Protein 7WA4 (pdb70)

Structure (mmCIF, N/CA/C/O backbone):
data_7WA4
#
_entry.id   7WA4
#
_cell.length_a   104.750
_cell.length_b   104.750
_cell.length_c   232.161
_cell.angle_alpha   90.000
_cell.angle_beta   90.000
_cell.angle_gamma   120.000
#
_symmetry.space_group_name_H-M   'P 61'
#
loop_
_entity.id
_entity.type
_entity.pdbx_description
1 polymer 'Protein GIGANTEA'
2 polymer 'Adagio protein 2'
3 non-polymer 'FLAVIN MONONUCLEOTIDE'
#
loop_
_atom_site.group_PDB
_atom_site.id
_atom_site.type_symbol
_atom_site.label_atom_id
_atom_site.label_alt_id
_atom_site.label_comp_id
_atom_site.label_asym_id
_atom_site.label_entity_id
_atom_site.label_seq_id
_atom_site.pdbx_PDB_ins_code
_atom_site.Cartn_x
_atom_site.Cartn_y
_atom_site.Cartn_z
_atom_site.occupancy
_atom_site.B_iso_or_equiv
_atom_site.auth_seq_id
_atom_site.auth_comp_id
_atom_site.auth_asym_id
_atom_site.auth_atom_id
_atom_site.pdbx_PDB_model_num
ATOM 1 N N . ARG A 1 11 ? 61.787 87.665 95.309 1.00 46.92 9 ARG A N 1
ATOM 2 C CA . ARG A 1 11 ? 62.934 87.331 96.147 1.00 58.24 9 ARG A CA 1
ATOM 3 C C . ARG A 1 11 ? 62.995 85.854 96.502 1.00 62.08 9 ARG A C 1
ATOM 4 O O . ARG A 1 11 ? 64.058 85.231 96.419 1.00 58.54 9 ARG A O 1
ATOM 12 N N . TRP A 1 12 ? 61.846 85.293 96.885 1.00 66.28 10 TRP A N 1
ATOM 13 C CA . TRP A 1 12 ? 61.859 84.022 97.602 1.00 52.07 10 TRP A CA 1
ATOM 14 C C . TRP A 1 12 ? 62.006 82.823 96.673 1.00 53.66 10 TRP A C 1
ATOM 15 O O . TRP A 1 12 ? 62.611 81.818 97.063 1.00 63.16 10 TRP A O 1
ATOM 26 N N . ILE A 1 13 ? 61.465 82.891 95.452 1.00 53.02 11 ILE A N 1
ATOM 27 C CA . ILE A 1 13 ? 61.747 81.847 94.459 1.00 53.28 11 ILE A CA 1
ATOM 28 C C . ILE A 1 13 ? 63.245 81.628 94.345 1.00 66.76 11 ILE A C 1
ATOM 29 O O . ILE A 1 13 ? 63.734 80.494 94.385 1.00 52.43 11 ILE A O 1
ATOM 34 N N . ASP A 1 14 ? 63.995 82.727 94.231 1.00 66.08 12 ASP A N 1
ATOM 35 C CA . ASP A 1 14 ? 65.442 82.649 94.078 1.00 69.55 12 ASP A CA 1
ATOM 36 C C . ASP A 1 14 ? 66.088 81.920 95.247 1.00 75.50 12 ASP A C 1
ATOM 37 O O . ASP A 1 14 ? 67.157 81.321 95.087 1.00 72.96 12 ASP A O 1
ATOM 42 N N . GLY A 1 15 ? 65.458 81.972 96.423 1.00 82.19 13 GLY A N 1
ATOM 43 C CA . GLY A 1 15 ? 65.998 81.283 97.583 1.00 88.33 13 GLY A CA 1
ATOM 44 C C . GLY A 1 15 ? 65.873 79.776 97.489 1.00 77.14 13 GLY A C 1
ATOM 45 O O . GLY A 1 15 ? 66.844 79.056 97.704 1.00 80.50 13 GLY A O 1
ATOM 46 N N . LEU A 1 16 ? 64.690 79.281 97.180 1.00 68.46 14 LEU A N 1
ATOM 47 C CA . LEU A 1 16 ? 64.565 77.834 97.173 1.00 62.25 14 LEU A CA 1
ATOM 48 C C . LEU A 1 16 ? 65.159 77.191 95.909 1.00 70.99 14 LEU A C 1
ATOM 49 O O . LEU A 1 16 ? 64.914 76.003 95.675 1.00 61.31 14 LEU A O 1
ATOM 54 N N . GLN A 1 17 ? 65.917 77.959 95.117 1.00 94.88 15 GLN A N 1
ATOM 55 C CA . GLN A 1 17 ? 66.451 77.479 93.843 1.00 100.99 15 GLN A CA 1
ATOM 56 C C . GLN A 1 17 ? 67.495 76.382 94.015 1.00 81.13 15 GLN A C 1
ATOM 57 O O . GLN A 1 17 ? 67.731 75.609 93.083 1.00 81.41 15 GLN A O 1
ATOM 63 N N . PHE A 1 18 ? 68.128 76.280 95.175 1.00 52.01 16 PHE A N 1
ATOM 64 C CA . PHE A 1 18 ? 69.168 75.278 95.359 1.00 52.45 16 PHE A CA 1
ATOM 65 C C . PHE A 1 18 ? 68.815 74.278 96.445 1.00 52.70 16 PHE A C 1
ATOM 66 O O . PHE A 1 18 ? 69.675 73.487 96.853 1.00 46.39 16 PHE A O 1
ATOM 74 N N . SER A 1 19 ? 67.574 74.292 96.915 1.00 45.65 17 SER A N 1
ATOM 75 C CA . SER A 1 19 ? 67.134 73.404 97.972 1.00 45.33 17 SER A CA 1
ATOM 76 C C . SER A 1 19 ? 67.036 71.967 97.467 1.00 45.77 17 SER A C 1
ATOM 77 O O . SER A 1 19 ? 67.232 71.675 96.284 1.00 51.67 17 SER A O 1
ATOM 80 N N . SER A 1 20 ? 66.723 71.057 98.393 1.00 49.87 18 SER A N 1
ATOM 81 C CA . SER A 1 20 ? 66.347 69.697 98.026 1.00 47.08 18 SER A CA 1
ATOM 82 C C . SER A 1 20 ? 64.964 69.634 97.396 1.00 51.80 18 SER A C 1
ATOM 83 O O . SER A 1 20 ? 64.461 68.534 97.130 1.00 51.32 18 SER A O 1
ATOM 86 N N . LEU A 1 21 ? 64.349 70.795 97.164 1.00 43.62 19 LEU A N 1
ATOM 87 C CA . LEU A 1 21 ? 63.046 70.852 96.518 1.00 26.25 19 LEU A CA 1
ATOM 88 C C . LEU A 1 21 ? 63.108 70.335 95.087 1.00 23.75 19 LEU A C 1
ATOM 89 O O . LEU A 1 21 ? 62.111 69.814 94.575 1.00 24.54 19 LEU A O 1
ATOM 94 N N . LEU A 1 22 ? 64.263 70.467 94.430 1.00 32.09 20 LEU A N 1
ATOM 95 C CA . LEU A 1 22 ? 64.410 70.120 93.022 1.00 32.59 20 LEU A CA 1
ATOM 96 C C . LEU A 1 22 ? 65.175 68.824 92.790 1.00 31.79 20 LEU A C 1
ATOM 97 O O . LEU A 1 22 ? 65.442 68.480 91.635 1.00 36.81 20 LEU A O 1
ATOM 102 N N . TRP A 1 23 ? 65.555 68.113 93.843 1.00 29.06 21 TRP A N 1
ATOM 103 C CA . TRP A 1 23 ? 66.260 66.847 93.728 1.00 32.70 21 TRP A CA 1
ATOM 104 C C . TRP A 1 23 ? 65.360 65.717 94.211 1.00 23.81 21 TRP A C 1
ATOM 105 O O . TRP A 1 23 ? 64.471 65.938 95.040 1.00 23.65 21 TRP A O 1
ATOM 116 N N . PRO A 1 24 ? 65.567 64.496 93.713 1.00 23.94 22 PRO A N 1
ATOM 117 C CA . PRO A 1 24 ? 64.573 63.424 93.879 1.00 38.59 22 PRO A CA 1
ATOM 118 C C . PRO A 1 24 ? 64.143 63.251 95.324 1.00 41.15 22 PRO A C 1
ATOM 119 O O . PRO A 1 24 ? 64.942 63.460 96.250 1.00 42.09 22 PRO A O 1
ATOM 123 N N . PRO A 1 25 ? 62.885 62.879 95.557 1.00 39.61 23 PRO A N 1
ATOM 124 C CA . PRO A 1 25 ? 62.383 62.759 96.926 1.00 44.89 23 PRO A CA 1
ATOM 125 C C . PRO A 1 25 ? 63.180 61.742 97.722 1.00 49.77 23 PRO A C 1
ATOM 126 O O . PRO A 1 25 ? 63.485 60.650 97.219 1.00 54.21 23 PRO A O 1
ATOM 130 N N . PRO A 1 26 ? 63.562 62.077 98.954 1.00 43.64 24 PRO A N 1
ATOM 131 C CA . PRO A 1 26 ? 64.261 61.105 99.802 1.00 40.09 24 PRO A CA 1
ATOM 132 C C . PRO A 1 26 ? 63.448 59.825 99.919 1.00 26.43 24 PRO A C 1
ATOM 133 O O . PRO A 1 26 ? 62.221 59.859 100.057 1.00 23.10 24 PRO A O 1
ATOM 137 N N . ARG A 1 27 ? 64.131 58.680 99.804 1.00 22.85 25 ARG A N 1
ATOM 138 C CA . ARG A 1 27 ? 63.387 57.424 99.730 1.00 41.01 25 ARG A CA 1
ATOM 139 C C . ARG A 1 27 ? 62.758 57.070 101.066 1.00 44.76 25 ARG A C 1
ATOM 140 O O . ARG A 1 27 ? 61.690 56.446 101.104 1.00 35.30 25 ARG A O 1
ATOM 148 N N . ASP A 1 28 ? 63.404 57.449 102.165 1.00 50.43 26 ASP A N 1
ATOM 149 C CA . ASP A 1 28 ? 62.808 57.309 103.481 1.00 46.05 26 ASP A CA 1
ATOM 150 C C . ASP A 1 28 ? 61.399 57.889 103.449 1.00 40.52 26 ASP A C 1
ATOM 151 O O . ASP A 1 28 ? 61.229 59.067 103.101 1.00 39.66 26 ASP A O 1
ATOM 156 N N . PRO A 1 29 ? 60.382 57.122 103.809 1.00 25.24 27 PRO A N 1
ATOM 157 C CA . PRO A 1 29 ? 59.057 57.725 103.998 1.00 27.42 27 PRO A CA 1
ATOM 158 C C . PRO A 1 29 ? 59.033 58.838 105.036 1.00 32.61 27 PRO A C 1
ATOM 159 O O . PRO A 1 29 ? 58.372 59.859 104.813 1.00 42.67 27 PRO A O 1
ATOM 163 N N . GLN A 1 30 ? 59.729 58.675 106.167 1.00 38.69 28 GLN A N 1
ATOM 164 C CA . GLN A 1 30 ? 59.688 59.694 107.215 1.00 46.52 28 GLN A CA 1
ATOM 165 C C . GLN A 1 30 ? 60.326 61.002 106.757 1.00 38.41 28 GLN A C 1
ATOM 166 O O . GLN A 1 30 ? 59.778 62.080 107.009 1.00 36.31 28 GLN A O 1
ATOM 172 N N . GLN A 1 31 ? 61.485 60.942 106.092 1.00 21.78 29 GLN A N 1
ATOM 173 C CA . GLN A 1 31 ? 62.057 62.186 105.578 1.00 25.04 29 GLN A CA 1
ATOM 174 C C . GLN A 1 31 ? 61.238 62.742 104.422 1.00 26.92 29 GLN A C 1
ATOM 175 O O . GLN A 1 31 ? 61.148 63.965 104.265 1.00 17.96 29 GLN A O 1
ATOM 181 N N . HIS A 1 32 ? 60.654 61.873 103.595 1.00 26.38 30 HIS A N 1
ATOM 182 C CA . HIS A 1 32 ? 59.729 62.345 102.574 1.00 25.87 30 HIS A CA 1
ATOM 183 C C . HIS A 1 32 ? 58.637 63.188 103.211 1.00 15.49 30 HIS A C 1
ATOM 184 O O . HIS A 1 32 ? 58.377 64.318 102.790 1.00 13.02 30 HIS A O 1
ATOM 191 N N . LYS A 1 33 ? 58.011 62.662 104.263 1.00 15.47 31 LYS A N 1
ATOM 192 C CA . LYS A 1 33 ? 56.876 63.350 104.864 1.00 19.19 31 LYS A CA 1
ATOM 193 C C . LYS A 1 33 ? 57.317 64.612 105.595 1.00 15.75 31 LYS A C 1
ATOM 194 O O . LYS A 1 33 ? 56.740 65.684 105.389 1.00 22.77 31 LYS A O 1
ATOM 200 N N . ASP A 1 34 ? 58.332 64.505 106.458 1.00 20.67 32 ASP A N 1
ATOM 201 C CA . ASP A 1 34 ? 58.808 65.670 107.201 1.00 20.56 32 ASP A CA 1
ATOM 202 C C . ASP A 1 34 ? 59.228 66.792 106.256 1.00 21.29 32 ASP A C 1
ATOM 203 O O . ASP A 1 34 ? 58.902 67.963 106.476 1.00 20.35 32 ASP A O 1
ATOM 208 N N . GLN A 1 35 ? 59.962 66.447 105.196 1.00 21.95 33 GLN A N 1
ATOM 209 C CA . GLN A 1 35 ? 60.457 67.460 104.268 1.00 19.35 33 GLN A CA 1
ATOM 210 C C . GLN A 1 35 ? 59.314 68.153 103.533 1.00 15.43 33 GLN A C 1
ATOM 211 O O . GLN A 1 35 ? 59.262 69.386 103.471 1.00 16.35 33 GLN A O 1
ATOM 217 N N . VAL A 1 36 ? 58.385 67.374 102.972 1.00 18.81 34 VAL A N 1
ATOM 218 C CA . VAL A 1 36 ? 57.253 67.963 102.264 1.00 9.66 34 VAL A CA 1
ATOM 219 C C . VAL A 1 36 ? 56.433 68.835 103.204 1.00 14.09 34 VAL A C 1
ATOM 220 O O . VAL A 1 36 ? 55.968 69.915 102.822 1.00 13.14 34 VAL A O 1
ATOM 224 N N . VAL A 1 37 ? 56.252 68.392 104.450 1.00 18.56 35 VAL A N 1
ATOM 225 C CA . VAL A 1 37 ? 55.514 69.195 105.420 1.00 10.35 35 VAL A CA 1
ATOM 226 C C . VAL A 1 37 ? 56.191 70.541 105.630 1.00 8.79 35 VAL A C 1
ATOM 227 O O . VAL A 1 37 ? 55.518 71.549 105.856 1.00 7.38 35 VAL A O 1
ATOM 231 N N . ALA A 1 38 ? 57.520 70.595 105.527 1.00 19.20 36 ALA A N 1
ATOM 232 C CA . ALA A 1 38 ? 58.227 71.852 105.753 1.00 19.63 36 ALA A CA 1
ATOM 233 C C . ALA A 1 38 ? 58.053 72.829 104.592 1.00 19.40 36 ALA A C 1
ATOM 234 O O . ALA A 1 38 ? 57.841 74.023 104.821 1.00 25.01 36 ALA A O 1
ATOM 236 N N . TYR A 1 39 ? 58.136 72.352 103.343 1.00 18.25 37 TYR A N 1
ATOM 237 C CA . TYR A 1 39 ? 58.058 73.256 102.192 1.00 16.24 37 TYR A CA 1
ATOM 238 C C . TYR A 1 39 ? 56.648 73.803 101.999 1.00 17.82 37 TYR A C 1
ATOM 239 O O . TYR A 1 39 ? 56.476 74.958 101.594 1.00 18.11 37 TYR A O 1
ATOM 248 N N . VAL A 1 40 ? 55.627 72.986 102.270 1.00 11.72 38 VAL A N 1
ATOM 249 C CA . VAL A 1 40 ? 54.247 73.440 102.126 1.00 9.11 38 VAL A CA 1
ATOM 250 C C . VAL A 1 40 ? 53.963 74.614 103.057 1.00 13.38 38 VAL A C 1
ATOM 251 O O . VAL A 1 40 ? 53.138 75.480 102.745 1.00 12.64 38 VAL A O 1
ATOM 255 N N . GLU A 1 41 ? 54.649 74.680 104.201 1.00 35.19 39 GLU A N 1
ATOM 256 C CA . GLU A 1 41 ? 54.496 75.819 105.103 1.00 39.07 39 GLU A CA 1
ATOM 257 C C . GLU A 1 41 ? 55.373 76.992 104.690 1.00 42.76 39 GLU A C 1
ATOM 258 O O . GLU A 1 41 ? 55.016 78.145 104.950 1.00 46.62 39 GLU A O 1
ATOM 264 N N . TYR A 1 42 ? 56.518 76.729 104.057 1.00 22.44 40 TYR A N 1
ATOM 265 C CA . TYR A 1 42 ? 57.337 77.827 103.563 1.00 20.22 40 TYR A CA 1
ATOM 266 C C . TYR A 1 42 ? 56.607 78.542 102.434 1.00 23.35 40 TYR A C 1
ATOM 267 O O . TYR A 1 42 ? 56.380 79.756 102.492 1.00 32.37 40 TYR A O 1
ATOM 276 N N . PHE A 1 43 ? 56.225 77.787 101.397 1.00 21.97 41 PHE A N 1
ATOM 277 C CA . PHE A 1 43 ? 55.380 78.291 100.320 1.00 17.62 41 PHE A CA 1
ATOM 278 C C . PHE A 1 43 ? 54.216 79.105 100.862 1.00 19.55 41 PHE A C 1
ATOM 279 O O . PHE A 1 43 ? 54.089 80.297 100.576 1.00 29.75 41 PHE A O 1
ATOM 287 N N . GLY A 1 44 ? 53.365 78.474 101.670 1.00 25.02 42 GLY A N 1
ATOM 288 C CA . GLY A 1 44 ? 52.124 79.088 102.114 1.00 25.08 42 GLY A CA 1
ATOM 289 C C . GLY A 1 44 ? 52.301 80.297 103.006 1.00 36.88 42 GLY A C 1
ATOM 290 O O . GLY A 1 44 ? 51.312 80.976 103.308 1.00 33.59 42 GLY A O 1
ATOM 291 N N . GLN A 1 45 ? 53.528 80.575 103.445 1.00 31.98 43 GLN A N 1
ATOM 292 C CA . GLN A 1 45 ? 53.759 81.732 104.301 1.00 31.26 43 GLN A CA 1
ATOM 293 C C . GLN A 1 45 ? 53.479 83.035 103.570 1.00 28.13 43 GLN A C 1
ATOM 294 O O . GLN A 1 45 ? 53.076 84.026 104.181 1.00 55.90 43 GLN A O 1
ATOM 300 N N . PHE A 1 46 ? 53.667 83.053 102.266 1.00 29.14 44 PHE A N 1
ATOM 301 C CA . PHE A 1 46 ? 53.600 84.284 101.488 1.00 47.93 44 PHE A CA 1
ATOM 302 C C . PHE A 1 46 ? 52.187 84.650 101.053 1.00 55.99 44 PHE A C 1
ATOM 303 O O . PHE A 1 46 ? 51.565 85.513 101.679 1.00 82.05 44 PHE A O 1
ATOM 311 N N . THR A 1 47 ? 51.670 84.030 99.997 1.00 30.54 45 THR A N 1
ATOM 312 C CA . THR A 1 47 ? 50.291 84.285 99.583 1.00 40.11 45 THR A CA 1
ATOM 313 C C . THR A 1 47 ? 50.049 85.791 99.435 1.00 42.23 45 THR A C 1
ATOM 314 O O . THR A 1 47 ? 49.021 86.338 99.847 1.00 52.35 45 THR A O 1
ATOM 318 N N . SER A 1 48 ? 51.047 86.485 98.905 1.00 33.39 46 SER A N 1
ATOM 319 C CA . SER A 1 48 ? 50.919 87.907 98.653 1.00 49.96 46 SER A CA 1
ATOM 320 C C . SER A 1 48 ? 50.214 88.125 97.316 1.00 49.68 46 SER A C 1
ATOM 321 O O . SER A 1 48 ? 49.836 87.179 96.619 1.00 33.80 46 SER A O 1
ATOM 324 N N . GLU A 1 49 ? 50.022 89.396 96.959 1.00 50.70 47 GLU A N 1
ATOM 325 C CA . GLU A 1 49 ? 49.590 89.732 95.607 1.00 45.88 47 GLU A CA 1
ATOM 326 C C . GLU A 1 49 ? 50.474 89.062 94.566 1.00 36.02 47 GLU A C 1
ATOM 327 O O . GLU A 1 49 ? 50.000 88.690 93.487 1.00 40.44 47 GLU A O 1
ATOM 333 N N . GLN A 1 50 ? 51.754 88.879 94.886 1.00 38.52 48 GLN A N 1
ATOM 334 C CA . GLN A 1 50 ? 52.744 88.362 93.952 1.00 42.99 48 GLN A CA 1
ATOM 335 C C . GLN A 1 50 ? 52.677 86.850 93.771 1.00 42.51 48 GLN A C 1
ATOM 336 O O . GLN A 1 50 ? 53.234 86.340 92.790 1.00 41.67 48 GLN A O 1
ATOM 342 N N . PHE A 1 51 ? 52.023 86.131 94.688 1.00 39.50 49 PHE A N 1
ATOM 343 C CA . PHE A 1 51 ? 52.114 84.669 94.729 1.00 41.20 49 PHE A CA 1
ATOM 344 C C . PHE A 1 51 ? 51.784 83.983 93.408 1.00 44.31 49 PHE A C 1
ATOM 345 O O . PHE A 1 51 ? 52.565 83.114 92.985 1.00 34.24 49 PHE A O 1
ATOM 353 N N . PRO A 1 52 ? 50.661 84.274 92.735 1.00 40.74 50 PRO A N 1
ATOM 354 C CA . PRO A 1 52 ? 50.459 83.691 91.396 1.00 25.55 50 PRO A CA 1
ATOM 355 C C . PRO A 1 52 ? 51.579 84.040 90.442 1.00 42.44 50 PRO A C 1
ATOM 356 O O . PRO A 1 52 ? 52.140 83.156 89.779 1.00 44.05 50 PRO A O 1
ATOM 360 N N . ASP A 1 53 ? 51.912 85.330 90.362 1.00 47.59 51 ASP A N 1
ATOM 361 C CA . ASP A 1 53 ? 53.049 85.775 89.569 1.00 44.62 51 ASP A CA 1
ATOM 362 C C . ASP A 1 53 ? 54.338 85.121 90.042 1.00 35.76 51 ASP A C 1
ATOM 363 O O . ASP A 1 53 ? 55.241 84.872 89.236 1.00 43.51 51 ASP A O 1
ATOM 368 N N . ASP A 1 54 ? 54.435 84.821 91.337 1.00 34.18 52 ASP A N 1
ATOM 369 C CA . ASP A 1 54 ? 55.654 84.233 91.880 1.00 43.02 52 ASP A CA 1
ATOM 370 C C . ASP A 1 54 ? 55.813 82.782 91.439 1.00 36.67 52 ASP A C 1
ATOM 371 O O . ASP A 1 54 ? 56.854 82.401 90.887 1.00 31.65 52 ASP A O 1
ATOM 376 N N . ILE A 1 55 ? 54.796 81.951 91.686 1.00 32.65 53 ILE A N 1
ATOM 377 C CA . ILE A 1 55 ? 54.882 80.549 91.283 1.00 36.73 53 ILE A CA 1
ATOM 378 C C . ILE A 1 55 ? 54.928 80.420 89.764 1.00 45.50 53 ILE A C 1
ATOM 379 O O . ILE A 1 55 ? 55.592 79.519 89.235 1.00 44.52 53 ILE A O 1
ATOM 384 N N . ALA A 1 56 ? 54.252 81.316 89.039 1.00 33.97 54 ALA A N 1
ATOM 385 C CA . ALA A 1 56 ? 54.276 81.256 87.581 1.00 23.31 54 ALA A CA 1
ATOM 386 C C . ALA A 1 56 ? 55.705 81.267 87.059 1.00 43.79 54 ALA A C 1
ATOM 387 O O . ALA A 1 56 ? 56.074 80.443 86.214 1.00 52.35 54 ALA A O 1
ATOM 389 N N . GLU A 1 57 ? 56.531 82.192 87.558 1.00 41.80 55 GLU A N 1
ATOM 390 C CA . GLU A 1 57 ? 57.944 82.178 87.196 1.00 41.92 55 GLU A CA 1
ATOM 391 C C . GLU A 1 57 ? 58.608 80.886 87.645 1.00 36.90 55 GLU A C 1
ATOM 392 O O . GLU A 1 57 ? 59.486 80.359 86.955 1.00 46.44 55 GLU A O 1
ATOM 398 N N . LEU A 1 58 ? 58.189 80.354 88.794 1.00 35.76 56 LEU A N 1
ATOM 399 C CA . LEU A 1 58 ? 58.826 79.159 89.329 1.00 34.21 56 LEU A CA 1
ATOM 400 C C . LEU A 1 58 ? 58.501 77.923 88.495 1.00 40.98 56 LEU A C 1
ATOM 401 O O . LEU A 1 58 ? 59.358 77.046 88.336 1.00 34.67 56 LEU A O 1
ATOM 406 N N . VAL A 1 59 ? 57.290 77.838 87.938 1.00 39.29 57 VAL A N 1
ATOM 407 C CA . VAL A 1 59 ? 56.907 76.637 87.197 1.00 46.21 57 VAL A CA 1
ATOM 408 C C . VAL A 1 59 ? 57.481 76.657 85.785 1.00 45.22 57 VAL A C 1
ATOM 409 O O . VAL A 1 59 ? 58.048 75.660 85.325 1.00 45.87 57 VAL A O 1
ATOM 413 N N . ARG A 1 60 ? 57.354 77.779 85.068 1.00 55.35 58 ARG A N 1
ATOM 414 C CA . ARG A 1 60 ? 57.859 77.798 83.697 1.00 59.21 58 ARG A CA 1
ATOM 415 C C . ARG A 1 60 ? 59.372 77.619 83.676 1.00 61.18 58 ARG A C 1
ATOM 416 O O . ARG A 1 60 ? 59.919 76.988 82.764 1.00 72.21 58 ARG A O 1
ATOM 424 N N . HIS A 1 61 ? 60.063 78.149 84.690 1.00 44.47 59 HIS A N 1
ATOM 425 C CA . HIS A 1 61 ? 61.519 78.066 84.727 1.00 44.26 59 HIS A CA 1
ATOM 426 C C . HIS A 1 61 ? 61.979 76.647 85.031 1.00 38.58 59 HIS A C 1
ATOM 427 O O . HIS A 1 61 ? 62.970 76.172 84.463 1.00 37.25 59 HIS A O 1
ATOM 434 N N . GLN A 1 62 ? 61.261 75.949 85.907 1.00 33.44 60 GLN A N 1
ATOM 435 C CA . GLN A 1 62 ? 61.704 74.668 86.431 1.00 38.55 60 GLN A CA 1
ATOM 436 C C . GLN A 1 62 ? 61.085 73.473 85.714 1.00 45.05 60 GLN A C 1
ATOM 437 O O . GLN A 1 62 ? 61.391 72.330 86.065 1.00 34.52 60 GLN A O 1
ATOM 443 N N . TYR A 1 63 ? 60.247 73.697 84.712 1.00 55.91 61 TYR A N 1
ATOM 444 C CA . TYR A 1 63 ? 59.585 72.578 84.068 1.00 44.70 61 TYR A CA 1
ATOM 445 C C . TYR A 1 63 ? 59.666 72.705 82.555 1.00 43.01 61 TYR A C 1
ATOM 446 O O . TYR A 1 63 ? 59.707 73.817 82.018 1.00 47.66 61 TYR A O 1
ATOM 455 N N . PRO A 1 64 ? 59.698 71.573 81.837 1.00 30.78 62 PRO A N 1
ATOM 456 C CA . PRO A 1 64 ? 59.619 70.219 82.387 1.00 41.03 62 PRO A CA 1
ATOM 457 C C . PRO A 1 64 ? 60.941 69.453 82.541 1.00 35.34 62 PRO A C 1
ATOM 458 O O . PRO A 1 64 ? 61.889 69.639 81.785 1.00 47.34 62 PRO A O 1
ATOM 462 N N . SER A 1 65 ? 60.987 68.600 83.557 1.00 29.79 63 SER A N 1
ATOM 463 C CA . SER A 1 65 ? 62.081 67.666 83.738 1.00 41.70 63 SER A CA 1
ATOM 464 C C . SER A 1 65 ? 61.512 66.256 83.749 1.00 37.49 63 SER A C 1
ATOM 465 O O . SER A 1 65 ? 60.320 66.046 83.988 1.00 36.94 63 SER A O 1
ATOM 468 N N . THR A 1 66 ? 62.377 65.288 83.460 1.00 39.12 64 THR A N 1
ATOM 469 C CA . THR A 1 66 ? 61.953 63.900 83.359 1.00 46.02 64 THR A CA 1
ATOM 470 C C . THR A 1 66 ? 62.152 63.117 84.645 1.00 51.30 64 THR A C 1
ATOM 471 O O . THR A 1 66 ? 61.547 62.052 84.799 1.00 55.40 64 THR A O 1
ATOM 475 N N . GLU A 1 67 ? 62.976 63.611 85.563 1.00 47.82 65 GLU A N 1
ATOM 476 C CA . GLU A 1 67 ? 63.172 62.942 86.838 1.00 43.25 65 GLU A CA 1
ATOM 477 C C . GLU A 1 67 ? 61.983 63.199 87.756 1.00 52.79 65 GLU A C 1
ATOM 478 O O . GLU A 1 67 ? 61.327 64.242 87.681 1.00 56.67 65 GLU A O 1
ATOM 484 N N . LYS A 1 68 ? 61.699 62.230 88.621 1.00 52.50 66 LYS A N 1
ATOM 485 C CA . LYS A 1 68 ? 60.774 62.478 89.717 1.00 43.40 66 LYS A CA 1
ATOM 486 C C . LYS A 1 68 ? 61.453 63.370 90.744 1.00 35.72 66 LYS A C 1
ATOM 487 O O . LYS A 1 68 ? 62.603 63.134 91.124 1.00 53.02 66 LYS A O 1
ATOM 493 N N . ARG A 1 69 ? 60.760 64.426 91.161 1.00 23.59 67 ARG A N 1
ATOM 494 C CA . ARG A 1 69 ? 61.359 65.410 92.047 1.00 26.15 67 ARG A CA 1
ATOM 495 C C . ARG A 1 69 ? 60.424 65.694 93.209 1.00 29.28 67 ARG A C 1
ATOM 496 O O . ARG A 1 69 ? 59.209 65.505 93.120 1.00 39.74 67 ARG A O 1
ATOM 504 N N . LEU A 1 70 ? 61.011 66.169 94.309 1.00 29.02 68 LEU A N 1
ATOM 505 C CA . LEU A 1 70 ? 60.198 66.558 95.450 1.00 29.25 68 LEU A CA 1
ATOM 506 C C . LEU A 1 70 ? 59.385 67.818 95.180 1.00 16.10 68 LEU A C 1
ATOM 507 O O . LEU A 1 70 ? 58.516 68.151 95.988 1.00 21.54 68 LEU A O 1
ATOM 512 N N . LEU A 1 71 ? 59.625 68.521 94.070 1.00 6.83 69 LEU A N 1
ATOM 513 C CA . LEU A 1 71 ? 58.835 69.719 93.806 1.00 8.92 69 LEU A CA 1
ATOM 514 C C . LEU A 1 71 ? 57.409 69.348 93.436 1.00 19.70 69 LEU A C 1
ATOM 515 O O . LEU A 1 71 ? 56.463 70.056 93.801 1.00 22.08 69 LEU A O 1
ATOM 520 N N . ASP A 1 72 ? 57.241 68.241 92.709 1.00 25.76 70 ASP A N 1
ATOM 521 C CA . ASP A 1 72 ? 55.907 67.769 92.362 1.00 22.34 70 ASP A CA 1
ATOM 522 C C . ASP A 1 72 ? 55.062 67.584 93.616 1.00 22.72 70 ASP A C 1
ATOM 523 O O . ASP A 1 72 ? 53.913 68.031 93.678 1.00 28.90 70 ASP A O 1
ATOM 528 N N . ASP A 1 73 ? 55.635 66.954 94.646 1.00 12.65 71 ASP A N 1
ATOM 529 C CA . ASP A 1 73 ? 54.860 66.645 95.842 1.00 7.40 71 ASP A CA 1
ATOM 530 C C . ASP A 1 73 ? 54.566 67.889 96.673 1.00 10.59 71 ASP A C 1
ATOM 531 O O . ASP A 1 73 ? 53.487 67.993 97.262 1.00 12.18 71 ASP A O 1
ATOM 536 N N . VAL A 1 74 ? 55.490 68.845 96.736 1.00 6.80 72 VAL A N 1
ATOM 537 C CA . VAL A 1 74 ? 55.177 70.107 97.399 1.00 8.51 72 VAL A CA 1
ATOM 538 C C . VAL A 1 74 ? 54.111 70.873 96.628 1.00 9.18 72 VAL A C 1
ATOM 539 O O . VAL A 1 74 ? 53.186 71.440 97.219 1.00 6.94 72 VAL A O 1
ATOM 543 N N . LEU A 1 75 ? 54.220 70.911 95.301 1.00 10.04 73 LEU A N 1
ATOM 544 C CA . LEU A 1 75 ? 53.190 71.582 94.519 1.00 7.37 73 LEU A CA 1
ATOM 545 C C . LEU A 1 75 ? 51.842 70.914 94.734 1.00 12.37 73 LEU A C 1
ATOM 546 O O . LEU A 1 75 ? 50.845 71.580 95.035 1.00 17.97 73 LEU A O 1
ATOM 551 N N . ALA A 1 76 ? 51.806 69.584 94.618 1.00 8.07 74 ALA A N 1
ATOM 552 C CA . ALA A 1 76 ? 50.550 68.856 94.753 1.00 7.37 74 ALA A CA 1
ATOM 553 C C . ALA A 1 76 ? 49.924 69.060 96.127 1.00 6.79 74 ALA A C 1
ATOM 554 O O . ALA A 1 76 ? 48.712 69.282 96.233 1.00 7.27 74 ALA A O 1
ATOM 564 N N . PHE A 1 78 ? 50.477 71.573 98.412 1.00 7.91 76 PHE A N 1
ATOM 565 C CA . PHE A 1 78 ? 50.088 72.951 98.695 1.00 8.09 76 PHE A CA 1
ATOM 566 C C . PHE A 1 78 ? 48.689 73.243 98.160 1.00 11.30 76 PHE A C 1
ATOM 567 O O . PHE A 1 78 ? 47.916 73.983 98.784 1.00 10.08 76 PHE A O 1
ATOM 575 N N . VAL A 1 79 ? 48.351 72.670 96.999 1.00 11.99 77 VAL A N 1
ATOM 576 C CA . VAL A 1 79 ? 46.998 72.789 96.454 1.00 8.87 77 VAL A CA 1
ATOM 577 C C . VAL A 1 79 ? 45.993 72.100 97.364 1.00 10.25 77 VAL A C 1
ATOM 578 O O . VAL A 1 79 ? 44.860 72.566 97.530 1.00 12.38 77 VAL A O 1
ATOM 582 N N . LEU A 1 80 ? 46.387 70.979 97.966 1.00 14.61 78 LEU A N 1
ATOM 583 C CA . LEU A 1 80 ? 45.467 70.256 98.836 1.00 11.20 78 LEU A CA 1
ATOM 584 C C . LEU A 1 80 ? 45.245 71.011 100.143 1.00 9.99 78 LEU A C 1
ATOM 585 O O . LEU A 1 80 ? 44.100 71.168 100.585 1.00 8.28 78 LEU A O 1
ATOM 590 N N . HIS A 1 81 ? 46.320 71.503 100.768 1.00 11.87 79 HIS A N 1
ATOM 591 C CA . HIS A 1 81 ? 46.188 72.234 102.025 1.00 8.84 79 HIS A CA 1
ATOM 592 C C . HIS A 1 81 ? 45.744 73.678 101.840 1.00 7.89 79 HIS A C 1
ATOM 593 O O . HIS A 1 81 ? 45.418 74.339 102.840 1.00 10.18 79 HIS A O 1
ATOM 600 N N . HIS A 1 82 ? 45.711 74.179 100.605 1.00 6.75 80 HIS A N 1
ATOM 601 C CA . HIS A 1 82 ? 45.279 75.550 100.338 1.00 10.69 80 HIS A CA 1
ATOM 602 C C . HIS A 1 82 ? 44.548 75.606 99.012 1.00 13.04 80 HIS A C 1
ATOM 603 O O . HIS A 1 82 ? 45.015 76.233 98.064 1.00 13.19 80 HIS A O 1
ATOM 610 N N . PRO A 1 83 ? 43.388 74.944 98.909 1.00 17.58 81 PRO A N 1
ATOM 611 C CA . PRO A 1 83 ? 42.611 74.980 97.654 1.00 13.31 81 PRO A CA 1
ATOM 612 C C . PRO A 1 83 ? 42.273 76.385 97.211 1.00 17.76 81 PRO A C 1
ATOM 613 O O . PRO A 1 83 ? 42.141 76.648 96.006 1.00 18.51 81 PRO A O 1
ATOM 617 N N . GLU A 1 84 ? 42.129 77.292 98.180 1.00 20.23 82 GLU A N 1
ATOM 618 C CA . GLU A 1 84 ? 41.991 78.712 97.903 1.00 19.72 82 GLU A CA 1
ATOM 619 C C . GLU A 1 84 ? 43.016 79.177 96.885 1.00 23.74 82 GLU A C 1
ATOM 620 O O . GLU A 1 84 ? 42.724 80.044 96.056 1.00 41.13 82 GLU A O 1
ATOM 626 N N . HIS A 1 85 ? 44.218 78.607 96.921 1.00 24.26 83 HIS A N 1
ATOM 627 C CA . HIS A 1 85 ? 45.284 78.997 96.010 1.00 25.40 83 HIS A CA 1
ATOM 628 C C . HIS A 1 85 ? 45.661 77.869 95.062 1.00 26.34 83 HIS A C 1
ATOM 629 O O . HIS A 1 85 ? 46.771 77.860 94.523 1.00 28.42 83 HIS A O 1
ATOM 636 N N . GLY A 1 86 ? 44.755 76.917 94.843 1.00 24.57 84 GLY A N 1
ATOM 637 C CA . GLY A 1 86 ? 44.969 75.961 93.773 1.00 18.10 84 GLY A CA 1
ATOM 638 C C . GLY A 1 86 ? 45.115 76.647 92.432 1.00 22.74 84 GLY A C 1
ATOM 639 O O . GLY A 1 86 ? 45.880 76.204 91.573 1.00 17.35 84 GLY A O 1
ATOM 640 N N . HIS A 1 87 ? 44.404 77.761 92.251 1.00 29.47 85 HIS A N 1
ATOM 641 C CA . HIS A 1 87 ? 44.468 78.507 91.000 1.00 27.04 85 HIS A CA 1
ATOM 642 C C . HIS A 1 87 ? 45.897 78.921 90.664 1.00 26.12 85 HIS A C 1
ATOM 643 O O . HIS A 1 87 ? 46.399 78.639 89.570 1.00 26.14 85 HIS A O 1
ATOM 650 N N . ALA A 1 88 ? 46.572 79.581 91.603 1.00 21.45 86 ALA A N 1
ATOM 651 C CA . ALA A 1 88 ? 47.929 80.057 91.363 1.00 18.64 86 ALA A CA 1
ATOM 652 C C . ALA A 1 88 ? 48.914 78.928 91.071 1.00 23.02 86 ALA A C 1
ATOM 653 O O . ALA A 1 88 ? 49.983 79.182 90.495 1.00 17.63 86 ALA A O 1
ATOM 655 N N . VAL A 1 89 ? 48.589 77.695 91.456 1.00 22.82 87 VAL A N 1
ATOM 656 C CA . VAL A 1 89 ? 49.513 76.577 91.284 1.00 17.27 87 VAL A CA 1
ATOM 657 C C . VAL A 1 89 ? 49.241 75.815 89.993 1.00 11.35 87 VAL A C 1
ATOM 658 O O . VAL A 1 89 ? 50.168 75.514 89.238 1.00 13.99 87 VAL A O 1
ATOM 662 N N . ILE A 1 90 ? 47.977 75.497 89.708 1.00 11.67 88 ILE A N 1
ATOM 663 C CA . ILE A 1 90 ? 47.687 74.655 88.552 1.00 7.64 88 ILE A CA 1
ATOM 664 C C . ILE A 1 90 ? 47.828 75.429 87.253 1.00 6.73 88 ILE A C 1
ATOM 665 O O . ILE A 1 90 ? 48.308 74.886 86.252 1.00 9.67 88 ILE A O 1
ATOM 670 N N . LEU A 1 91 ? 47.403 76.695 87.246 1.00 6.72 89 LEU A N 1
ATOM 671 C CA . LEU A 1 91 ? 47.306 77.440 85.993 1.00 7.31 89 LEU A CA 1
ATOM 672 C C . LEU A 1 91 ? 48.643 77.615 85.278 1.00 14.91 89 LEU A C 1
ATOM 673 O O . LEU A 1 91 ? 48.663 77.462 84.044 1.00 17.72 89 LEU A O 1
ATOM 678 N N . PRO A 1 92 ? 49.768 77.936 85.943 1.00 11.97 90 PRO A N 1
ATOM 679 C CA . PRO A 1 92 ? 51.054 77.918 85.217 1.00 6.71 90 PRO A CA 1
ATOM 680 C C . PRO A 1 92 ? 51.299 76.625 84.465 1.00 17.34 90 PRO A C 1
ATOM 681 O O . PRO A 1 92 ? 51.813 76.653 83.341 1.00 19.63 90 PRO A O 1
ATOM 685 N N . ILE A 1 93 ? 50.928 75.486 85.058 1.00 13.85 91 ILE A N 1
ATOM 686 C CA . ILE A 1 93 ? 51.034 74.202 84.367 1.00 11.11 91 ILE A CA 1
ATOM 687 C C . ILE A 1 93 ? 50.033 74.129 83.217 1.00 14.28 91 ILE A C 1
ATOM 688 O O . ILE A 1 93 ? 50.356 73.640 82.125 1.00 17.42 91 ILE A O 1
ATOM 693 N N . ILE A 1 94 ? 48.801 74.607 83.447 1.00 14.36 92 ILE A N 1
ATOM 694 C CA . ILE A 1 94 ? 47.773 74.626 82.406 1.00 6.76 92 ILE A CA 1
ATOM 695 C C . ILE A 1 94 ? 48.279 75.355 81.169 1.00 11.57 92 ILE A C 1
ATOM 696 O O . ILE A 1 94 ? 48.095 74.894 80.034 1.00 13.41 92 ILE A O 1
ATOM 701 N N . SER A 1 95 ? 48.935 76.502 81.372 1.00 14.51 93 SER A N 1
ATOM 702 C CA . SER A 1 95 ? 49.376 77.324 80.249 1.00 8.92 93 SER A CA 1
ATOM 703 C C . SER A 1 95 ? 50.437 76.614 79.424 1.00 12.36 93 SER A C 1
ATOM 704 O O . SER A 1 95 ? 50.421 76.687 78.192 1.00 26.29 93 SER A O 1
ATOM 707 N N . CYS A 1 96 ? 51.364 75.923 80.083 1.00 13.63 94 CYS A N 1
ATOM 708 C CA . CYS A 1 96 ? 52.404 75.202 79.358 1.00 21.48 94 CYS A CA 1
ATOM 709 C C . CYS A 1 96 ? 51.839 73.983 78.642 1.00 16.80 94 CYS A C 1
ATOM 710 O O . CYS A 1 96 ? 52.317 73.623 77.561 1.00 18.23 94 CYS A O 1
ATOM 713 N N . LEU A 1 97 ? 50.824 73.344 79.224 1.00 16.02 95 LEU A N 1
ATOM 714 C CA . LEU A 1 97 ? 50.140 72.256 78.535 1.00 15.20 95 LEU A CA 1
ATOM 715 C C . LEU A 1 97 ? 49.489 72.754 77.253 1.00 19.20 95 LEU A C 1
ATOM 716 O O . LEU A 1 97 ? 49.505 72.061 76.229 1.00 30.93 95 LEU A O 1
ATOM 721 N N . ILE A 1 98 ? 48.921 73.964 77.294 1.00 19.28 96 ILE A N 1
ATOM 722 C CA . ILE A 1 98 ? 48.390 74.608 76.093 1.00 20.29 96 ILE A CA 1
ATOM 723 C C . ILE A 1 98 ? 49.519 74.941 75.123 1.00 35.87 96 ILE A C 1
ATOM 724 O O . ILE A 1 98 ? 49.392 74.754 73.906 1.00 37.27 96 ILE A O 1
ATOM 729 N N . ASP A 1 99 ? 50.646 75.429 75.651 1.00 45.91 97 ASP A N 1
ATOM 730 C CA . ASP A 1 99 ? 51.746 75.887 74.805 1.00 42.05 97 ASP A CA 1
ATOM 731 C C . ASP A 1 99 ? 52.340 74.745 73.995 1.00 40.54 97 ASP A C 1
ATOM 732 O O . ASP A 1 99 ? 52.652 74.907 72.809 1.00 56.83 97 ASP A O 1
ATOM 737 N N . GLY A 1 100 ? 52.494 73.582 74.617 1.00 27.37 98 GLY A N 1
ATOM 738 C CA . GLY A 1 100 ? 53.340 72.533 74.100 1.00 31.26 98 GLY A CA 1
ATOM 739 C C . GLY A 1 100 ? 54.662 72.425 74.822 1.00 27.47 98 GLY A C 1
ATOM 740 O O . GLY A 1 100 ? 55.453 71.526 74.510 1.00 37.31 98 GLY A O 1
ATOM 741 N N . SER A 1 101 ? 54.924 73.334 75.763 1.00 29.73 99 SER A N 1
ATOM 742 C CA . SER A 1 101 ? 56.071 73.200 76.651 1.00 24.10 99 SER A CA 1
ATOM 743 C C . SER A 1 101 ? 56.032 71.860 77.373 1.00 21.50 99 SER A C 1
ATOM 744 O O . SER A 1 101 ? 57.020 71.117 77.395 1.00 30.22 99 SER A O 1
ATOM 747 N N . LEU A 1 102 ? 54.888 71.538 77.972 1.00 24.92 100 LEU A N 1
ATOM 748 C CA . LEU A 1 102 ? 54.645 70.237 78.586 1.00 26.66 100 LEU A CA 1
ATOM 749 C C . LEU A 1 102 ? 53.765 69.357 77.703 1.00 20.33 100 LEU A C 1
ATOM 750 O O . LEU A 1 102 ? 52.668 69.756 77.299 1.00 23.27 100 LEU A O 1
ATOM 755 N N . VAL A 1 103 ? 54.253 68.174 77.406 1.00 17.78 101 VAL A N 1
ATOM 756 C CA . VAL A 1 103 ? 53.432 67.080 76.904 1.00 11.35 101 VAL A CA 1
ATOM 757 C C . VAL A 1 103 ? 52.761 66.452 78.103 1.00 10.36 101 VAL A C 1
ATOM 758 O O . VAL A 1 103 ? 53.362 66.371 79.172 1.00 14.33 101 VAL A O 1
ATOM 762 N N . TYR A 1 104 ? 51.529 65.999 77.952 1.00 10.16 102 TYR A N 1
ATOM 763 C CA . TYR A 1 104 ? 50.845 65.389 79.080 1.00 9.24 102 TYR A CA 1
ATOM 764 C C . TYR A 1 104 ? 51.058 63.889 78.965 1.00 15.47 102 TYR A C 1
ATOM 765 O O . TYR A 1 104 ? 50.554 63.264 78.027 1.00 35.41 102 TYR A O 1
ATOM 774 N N . SER A 1 105 ? 51.797 63.321 79.910 1.00 12.96 103 SER A N 1
ATOM 775 C CA . SER A 1 105 ? 51.802 61.890 80.166 1.00 14.89 103 SER A CA 1
ATOM 776 C C . SER A 1 105 ? 51.269 61.683 81.573 1.00 14.72 103 SER A C 1
ATOM 777 O O . SER A 1 105 ? 51.526 62.498 82.462 1.00 22.23 103 SER A O 1
ATOM 780 N N . LYS A 1 106 ? 50.501 60.613 81.775 1.00 17.87 104 LYS A N 1
ATOM 781 C CA . LYS A 1 106 ? 50.002 60.328 83.116 1.00 14.05 104 LYS A CA 1
ATOM 782 C C . LYS A 1 106 ? 51.147 60.185 84.110 1.00 14.70 104 LYS A C 1
ATOM 783 O O . LYS A 1 106 ? 50.948 60.395 85.310 1.00 19.34 104 LYS A O 1
ATOM 789 N N . GLU A 1 107 ? 52.349 59.881 83.624 1.00 17.53 105 GLU A N 1
ATOM 790 C CA . GLU A 1 107 ? 53.558 59.831 84.428 1.00 14.06 105 GLU A CA 1
ATOM 791 C C . GLU A 1 107 ? 54.424 61.073 84.278 1.00 11.85 105 GLU A C 1
ATOM 792 O O . GLU A 1 107 ? 55.467 61.162 84.928 1.00 18.09 105 GLU A O 1
ATOM 798 N N . ALA A 1 108 ? 54.032 62.023 83.434 1.00 17.36 106 ALA A N 1
ATOM 799 C CA . ALA A 1 108 ? 54.705 63.312 83.428 1.00 20.80 106 ALA A CA 1
ATOM 800 C C . ALA A 1 108 ? 54.548 63.946 84.800 1.00 28.53 106 ALA A C 1
ATOM 801 O O . ALA A 1 108 ? 53.483 63.860 85.423 1.00 27.62 106 ALA A O 1
ATOM 803 N N . HIS A 1 109 ? 55.612 64.593 85.264 1.00 42.85 107 HIS A N 1
ATOM 804 C CA . HIS A 1 109 ? 55.818 64.662 86.706 1.00 47.97 107 HIS A CA 1
ATOM 805 C C . HIS A 1 109 ? 55.145 65.797 87.469 1.00 52.12 107 HIS A C 1
ATOM 806 O O . HIS A 1 109 ? 54.845 65.604 88.652 1.00 53.05 107 HIS A O 1
ATOM 813 N N . PRO A 1 110 ? 54.844 66.952 86.883 1.00 28.51 108 PRO A N 1
ATOM 814 C CA . PRO A 1 110 ? 53.876 67.808 87.577 1.00 12.85 108 PRO A CA 1
ATOM 815 C C . PRO A 1 110 ? 52.575 67.059 87.821 1.00 13.04 108 PRO A C 1
ATOM 816 O O . PRO A 1 110 ? 52.085 67.044 88.951 1.00 18.03 108 PRO A O 1
ATOM 820 N N . PHE A 1 111 ? 52.072 66.334 86.815 1.00 16.20 109 PHE A N 1
ATOM 821 C CA . PHE A 1 111 ? 50.786 65.638 86.895 1.00 14.13 109 PHE A CA 1
ATOM 822 C C . PHE A 1 111 ? 50.825 64.338 87.693 1.00 11.94 109 PHE A C 1
ATOM 823 O O . PHE A 1 111 ? 49.768 63.880 88.144 1.00 7.86 109 PHE A O 1
ATOM 831 N N . ALA A 1 112 ? 51.998 63.719 87.850 1.00 22.40 110 ALA A N 1
ATOM 832 C CA . ALA A 1 112 ? 52.067 62.432 88.537 1.00 23.80 110 ALA A CA 1
ATOM 833 C C . ALA A 1 112 ? 51.486 62.521 89.942 1.00 36.07 110 ALA A C 1
ATOM 834 O O . ALA A 1 112 ? 50.856 61.568 90.424 1.00 28.16 110 ALA A O 1
ATOM 836 N N . SER A 1 113 ? 51.668 63.668 90.606 1.00 31.11 111 SER A N 1
ATOM 837 C CA . SER A 1 113 ? 51.246 63.817 91.991 1.00 19.76 111 SER A CA 1
ATOM 838 C C . SER A 1 113 ? 49.840 64.366 92.130 1.00 16.65 111 SER A C 1
ATOM 839 O O . SER A 1 113 ? 49.145 64.015 93.089 1.00 24.65 111 SER A O 1
ATOM 842 N N . PHE A 1 114 ? 49.402 65.214 91.201 1.00 9.84 112 PHE A N 1
ATOM 843 C CA . PHE A 1 114 ? 48.042 65.728 91.289 1.00 9.07 112 PHE A CA 1
ATOM 844 C C . PHE A 1 114 ? 47.037 64.616 91.051 1.00 14.78 112 PHE A C 1
ATOM 845 O O . PHE A 1 114 ? 45.931 64.645 91.604 1.00 10.98 112 PHE A O 1
ATOM 853 N N . ILE A 1 115 ? 47.418 63.630 90.235 1.00 25.94 113 ILE A N 1
ATOM 854 C CA . ILE A 1 115 ? 46.664 62.392 90.092 1.00 19.03 113 ILE A CA 1
ATOM 855 C C . ILE A 1 115 ? 46.716 61.600 91.388 1.00 17.21 113 ILE A C 1
ATOM 856 O O . ILE A 1 115 ? 45.772 60.870 91.724 1.00 17.09 113 ILE A O 1
ATOM 861 N N . SER A 1 116 ? 47.803 61.751 92.150 1.00 14.95 114 SER A N 1
ATOM 862 C CA . SER A 1 116 ? 48.041 60.927 93.328 1.00 21.49 114 SER A CA 1
ATOM 863 C C . SER A 1 116 ? 47.344 61.453 94.575 1.00 23.97 114 SER A C 1
ATOM 864 O O . SER A 1 116 ? 46.897 60.655 95.404 1.00 28.24 114 SER A O 1
ATOM 867 N N . LEU A 1 117 ? 47.264 62.778 94.741 1.00 27.21 115 LEU A N 1
ATOM 868 C CA . LEU A 1 117 ? 46.552 63.336 95.891 1.00 27.00 115 LEU A CA 1
ATOM 869 C C . LEU A 1 117 ? 45.076 62.965 95.845 1.00 39.92 115 LEU A C 1
ATOM 870 O O . LEU A 1 117 ? 44.457 62.690 96.881 1.00 51.14 115 LEU A O 1
ATOM 875 N N . VAL A 1 118 ? 44.495 62.955 94.645 1.00 36.47 116 VAL A N 1
ATOM 876 C CA . VAL A 1 118 ? 43.103 62.568 94.492 1.00 32.66 116 VAL A CA 1
ATOM 877 C C . VAL A 1 118 ? 42.903 61.080 94.720 1.00 48.02 116 VAL A C 1
ATOM 878 O O . VAL A 1 118 ? 41.778 60.659 95.002 1.00 48.30 116 VAL A O 1
ATOM 882 N N . CYS A 1 119 ? 43.966 60.286 94.568 1.00 41.22 117 CYS A N 1
ATOM 883 C CA . CYS A 1 119 ? 44.104 58.890 95.017 1.00 37.49 117 CYS A CA 1
ATOM 884 C C . CYS A 1 119 ? 45.150 58.181 94.170 1.00 48.66 117 CYS A C 1
ATOM 885 O O . CYS A 1 119 ? 44.933 57.050 93.739 1.00 76.79 117 CYS A O 1
ATOM 888 N N . SER A 1 127 ? 37.907 63.067 105.272 1.00 43.48 125 SER A N 1
ATOM 889 C CA . SER A 1 127 ? 38.556 63.421 104.019 1.00 20.48 125 SER A CA 1
ATOM 890 C C . SER A 1 127 ? 37.782 64.507 103.288 1.00 32.51 125 SER A C 1
ATOM 891 O O . SER A 1 127 ? 37.835 64.592 102.064 1.00 45.73 125 SER A O 1
ATOM 894 N N . GLU A 1 128 ? 37.055 65.335 104.041 1.00 34.75 126 GLU A N 1
ATOM 895 C CA . GLU A 1 128 ? 36.310 66.422 103.415 1.00 37.87 126 GLU A CA 1
ATOM 896 C C . GLU A 1 128 ? 37.250 67.505 102.905 1.00 45.44 126 GLU A C 1
ATOM 897 O O . GLU A 1 128 ? 36.999 68.111 101.857 1.00 45.55 126 GLU A O 1
ATOM 903 N N . GLN A 1 129 ? 38.333 67.767 103.641 1.00 56.03 127 GLN A N 1
ATOM 904 C CA . GLN A 1 129 ? 39.383 68.652 103.146 1.00 45.35 127 GLN A CA 1
ATOM 905 C C . GLN A 1 129 ? 39.888 68.177 101.792 1.00 32.68 127 GLN A C 1
ATOM 906 O O . GLN A 1 129 ? 40.012 68.962 100.846 1.00 32.65 127 GLN A O 1
ATOM 912 N N . TRP A 1 130 ? 40.187 66.881 101.693 1.00 32.43 128 TRP A N 1
ATOM 913 C CA . TRP A 1 130 ? 40.654 66.297 100.440 1.00 30.92 128 TRP A CA 1
ATOM 914 C C . TRP A 1 130 ? 39.650 66.498 99.311 1.00 28.30 128 TRP A C 1
ATOM 915 O O . TRP A 1 130 ? 40.032 66.809 98.177 1.00 31.38 128 TRP A O 1
ATOM 926 N N . ALA A 1 131 ? 38.360 66.305 99.597 1.00 24.44 129 ALA A N 1
ATOM 927 C CA . ALA A 1 131 ? 37.341 66.404 98.557 1.00 16.72 129 ALA A CA 1
ATOM 928 C C . ALA A 1 131 ? 37.312 67.797 97.938 1.00 11.79 129 ALA A C 1
ATOM 929 O O . ALA A 1 131 ? 37.286 67.942 96.711 1.00 11.09 129 ALA A O 1
ATOM 931 N N . LEU A 1 132 ? 37.329 68.836 98.775 1.00 15.56 130 LEU A N 1
ATOM 932 C CA . LEU A 1 132 ? 37.189 70.196 98.267 1.00 15.18 130 LEU A CA 1
ATOM 933 C C . LEU A 1 132 ? 38.372 70.566 97.380 1.00 8.22 130 LEU A C 1
ATOM 934 O O . LEU A 1 132 ? 38.196 71.102 96.280 1.00 7.94 130 LEU A O 1
ATOM 939 N N . ALA A 1 133 ? 39.588 70.282 97.847 1.00 8.34 131 ALA A N 1
ATOM 940 C CA . ALA A 1 133 ? 40.774 70.493 97.026 1.00 6.93 131 ALA A CA 1
ATOM 941 C C . ALA A 1 133 ? 40.650 69.758 95.700 1.00 6.84 131 ALA A C 1
ATOM 942 O O . ALA A 1 133 ? 40.811 70.350 94.628 1.00 6.83 131 ALA A O 1
ATOM 944 N N . CYS A 1 134 ? 40.375 68.453 95.765 1.00 6.87 132 CYS A N 1
ATOM 945 C CA . CYS A 1 134 ? 40.078 67.676 94.563 1.00 6.89 132 CYS A CA 1
ATOM 946 C C . CYS A 1 134 ? 39.057 68.364 93.672 1.00 6.91 132 CYS A C 1
ATOM 947 O O . CYS A 1 134 ? 39.300 68.568 92.479 1.00 6.91 132 CYS A O 1
ATOM 950 N N . GLY A 1 135 ? 37.901 68.703 94.227 1.00 6.92 133 GLY A N 1
ATOM 951 C CA . GLY A 1 135 ? 36.859 69.354 93.458 1.00 6.93 133 GLY A CA 1
ATOM 952 C C . GLY A 1 135 ? 37.377 70.535 92.673 1.00 6.90 133 GLY A C 1
ATOM 953 O O . GLY A 1 135 ? 37.320 70.544 91.442 1.00 35.07 133 GLY A O 1
ATOM 954 N N . GLU A 1 136 ? 37.942 71.508 93.388 1.00 6.87 134 GLU A N 1
ATOM 955 C CA . GLU A 1 136 ? 38.411 72.739 92.762 1.00 6.84 134 GLU A CA 1
ATOM 956 C C . GLU A 1 136 ? 39.429 72.477 91.651 1.00 6.84 134 GLU A C 1
ATOM 957 O O . GLU A 1 136 ? 39.473 73.228 90.671 1.00 6.83 134 GLU A O 1
ATOM 963 N N . ILE A 1 137 ? 40.242 71.423 91.771 1.00 6.84 135 ILE A N 1
ATOM 964 C CA . ILE A 1 137 ? 41.174 71.084 90.698 1.00 6.84 135 ILE A CA 1
ATOM 965 C C . ILE A 1 137 ? 40.408 70.781 89.416 1.00 7.68 135 ILE A C 1
ATOM 966 O O . ILE A 1 137 ? 40.715 71.316 88.343 1.00 11.50 135 ILE A O 1
ATOM 971 N N . LEU A 1 138 ? 39.392 69.918 89.510 1.00 6.90 136 LEU A N 1
ATOM 972 C CA . LEU A 1 138 ? 38.545 69.633 88.354 1.00 6.94 136 LEU A CA 1
ATOM 973 C C . LEU A 1 138 ? 37.752 70.858 87.921 1.00 9.10 136 LEU A C 1
ATOM 974 O O . LEU A 1 138 ? 37.559 71.080 86.720 1.00 7.65 136 LEU A O 1
ATOM 979 N N . ARG A 1 139 ? 37.268 71.656 88.878 1.00 6.91 137 ARG A N 1
ATOM 980 C CA . ARG A 1 139 ? 36.492 72.833 88.502 1.00 7.85 137 ARG A CA 1
ATOM 981 C C . ARG A 1 139 ? 37.361 73.844 87.759 1.00 6.88 137 ARG A C 1
ATOM 982 O O . ARG A 1 139 ? 36.884 74.532 86.853 1.00 9.45 137 ARG A O 1
ATOM 990 N N . ILE A 1 140 ? 38.645 73.938 88.114 1.00 6.85 138 ILE A N 1
ATOM 991 C CA . ILE A 1 140 ? 39.551 74.817 87.378 1.00 6.82 138 ILE A CA 1
ATOM 992 C C . ILE A 1 140 ? 39.825 74.266 85.984 1.00 6.84 138 ILE A C 1
ATOM 993 O O . ILE A 1 140 ? 39.664 74.974 84.985 1.00 9.24 138 ILE A O 1
ATOM 998 N N . LEU A 1 141 ? 40.256 73.001 85.894 1.00 6.86 139 LEU A N 1
ATOM 999 C CA . LEU A 1 141 ? 40.632 72.437 84.596 1.00 6.87 139 LEU A CA 1
ATOM 1000 C C . LEU A 1 141 ? 39.471 72.444 83.603 1.00 6.90 139 LEU A C 1
ATOM 1001 O O . LEU A 1 141 ? 39.698 72.488 82.390 1.00 6.91 139 LEU A O 1
ATOM 1006 N N . THR A 1 142 ? 38.229 72.395 84.089 1.00 6.92 140 THR A N 1
ATOM 1007 C CA . THR A 1 142 ? 37.084 72.426 83.188 1.00 16.09 140 THR A CA 1
ATOM 1008 C C . THR A 1 142 ? 37.040 73.727 82.407 1.00 6.94 140 THR A C 1
ATOM 1009 O O . THR A 1 142 ? 36.909 73.717 81.179 1.00 6.96 140 THR A O 1
ATOM 1013 N N . HIS A 1 143 ? 37.181 74.859 83.101 1.00 11.24 141 HIS A N 1
ATOM 1014 C CA . HIS A 1 143 ? 36.952 76.147 82.457 1.00 14.81 141 HIS A CA 1
ATOM 1015 C C . HIS A 1 143 ? 37.999 76.452 81.394 1.00 9.91 141 HIS A C 1
ATOM 1016 O O . HIS A 1 143 ? 37.694 77.128 80.406 1.00 14.67 141 HIS A O 1
ATOM 1023 N N . TYR A 1 144 ? 39.220 75.957 81.558 1.00 6.86 142 TYR A N 1
ATOM 1024 C CA . TYR A 1 144 ? 40.274 76.238 80.595 1.00 6.84 142 TYR A CA 1
ATOM 1025 C C . TYR A 1 144 ? 40.305 75.233 79.456 1.00 6.88 142 TYR A C 1
ATOM 1026 O O . TYR A 1 144 ? 41.173 75.327 78.582 1.00 8.98 142 TYR A O 1
ATOM 1035 N N . ASN A 1 145 ? 39.373 74.288 79.436 1.00 6.91 143 ASN A N 1
ATOM 1036 C CA . ASN A 1 145 ? 39.450 73.142 78.551 1.00 6.95 143 ASN A CA 1
ATOM 1037 C C . ASN A 1 145 ? 38.770 73.392 77.207 1.00 11.21 143 ASN A C 1
ATOM 1038 O O . ASN A 1 145 ? 38.466 72.434 76.493 1.00 42.07 143 ASN A O 1
ATOM 1043 N N . ARG A 1 146 ? 38.509 74.646 76.851 1.00 12.92 144 ARG A N 1
ATOM 1044 C CA . ARG A 1 146 ? 37.849 74.910 75.583 1.00 13.23 144 ARG A CA 1
ATOM 1045 C C . ARG A 1 146 ? 38.788 74.537 74.432 1.00 14.95 144 ARG A C 1
ATOM 1046 O O . ARG A 1 146 ? 40.009 74.538 74.599 1.00 17.98 144 ARG A O 1
ATOM 1054 N N . PRO A 1 147 ? 38.251 74.194 73.260 1.00 17.14 145 PRO A N 1
ATOM 1055 C CA . PRO A 1 147 ? 39.100 73.606 72.216 1.00 13.29 145 PRO A CA 1
ATOM 1056 C C . PRO A 1 147 ? 40.046 74.616 71.584 1.00 15.94 145 PRO A C 1
ATOM 1057 O O . PRO A 1 147 ? 39.724 75.794 71.415 1.00 18.79 145 PRO A O 1
ATOM 1061 N N . ILE A 1 148 ? 41.242 74.136 71.243 1.00 20.27 146 ILE A N 1
ATOM 1062 C CA . ILE A 1 148 ? 42.271 74.961 70.620 1.00 19.70 146 ILE A CA 1
ATOM 1063 C C . ILE A 1 148 ? 42.962 74.165 69.519 1.00 27.77 146 ILE A C 1
ATOM 1064 O O . ILE A 1 148 ? 42.981 72.930 69.535 1.00 19.79 146 ILE A O 1
ATOM 1069 N N . TYR A 1 149 ? 43.543 74.887 68.559 1.00 24.20 147 TYR A N 1
ATOM 1070 C CA . TYR A 1 149 ? 44.377 74.300 67.518 1.00 18.72 147 TYR A CA 1
ATOM 1071 C C . TYR A 1 149 ? 45.706 75.038 67.523 1.00 23.53 147 TYR A C 1
ATOM 1072 O O . TYR A 1 149 ? 45.736 76.258 67.334 1.00 32.34 147 TYR A O 1
ATOM 1081 N N . LYS A 1 150 ? 46.796 74.310 67.734 1.00 23.24 148 LYS A N 1
ATOM 1082 C CA . LYS A 1 150 ? 48.111 74.938 67.796 1.00 25.63 148 LYS A CA 1
ATOM 1083 C C . LYS A 1 150 ? 49.212 73.970 67.381 1.00 32.11 148 LYS A C 1
ATOM 1084 O O . LYS A 1 150 ? 50.157 74.353 66.694 1.00 30.72 148 LYS A O 1
ATOM 1090 N N . ARG A 1 186 ? 45.817 65.785 62.104 1.00 40.36 184 ARG A N 1
ATOM 1091 C CA . ARG A 1 186 ? 45.863 66.406 63.423 1.00 36.31 184 ARG A CA 1
ATOM 1092 C C . ARG A 1 186 ? 44.703 67.381 63.655 1.00 44.34 184 ARG A C 1
ATOM 1093 O O . ARG A 1 186 ? 44.749 68.541 63.233 1.00 39.32 184 ARG A O 1
ATOM 1101 N N . LYS A 1 187 ? 43.668 66.884 64.339 1.00 48.17 185 LYS A N 1
ATOM 1102 C CA . LYS A 1 187 ? 42.483 67.658 64.659 1.00 25.42 185 LYS A CA 1
ATOM 1103 C C . LYS A 1 187 ? 42.810 68.722 65.696 1.00 21.96 185 LYS A C 1
ATOM 1104 O O . LYS A 1 187 ? 43.878 68.707 66.311 1.00 39.48 185 LYS A O 1
ATOM 1110 N N . PRO A 1 188 ? 41.913 69.681 65.899 1.00 24.90 186 PRO A N 1
ATOM 1111 C CA . PRO A 1 188 ? 41.978 70.486 67.120 1.00 27.67 186 PRO A CA 1
ATOM 1112 C C . PRO A 1 188 ? 41.285 69.774 68.269 1.00 23.37 186 PRO A C 1
ATOM 1113 O O . PRO A 1 188 ? 40.230 69.154 68.120 1.00 10.50 186 PRO A O 1
ATOM 1117 N N . LEU A 1 189 ? 41.907 69.851 69.436 1.00 32.59 187 LEU A N 1
ATOM 1118 C CA . LEU A 1 189 ? 41.494 69.046 70.573 1.00 29.65 187 LEU A CA 1
ATOM 1119 C C . LEU A 1 189 ? 41.296 69.938 71.792 1.00 35.59 187 LEU A C 1
ATOM 1120 O O . LEU A 1 189 ? 41.500 71.156 71.750 1.00 19.66 187 LEU A O 1
ATOM 1125 N N . ARG A 1 190 ? 40.883 69.304 72.890 1.00 30.78 188 ARG A N 1
ATOM 1126 C CA . ARG A 1 190 ? 40.803 69.942 74.193 1.00 7.87 188 ARG A CA 1
ATOM 1127 C C . ARG A 1 190 ? 42.048 69.584 74.989 1.00 10.07 188 ARG A C 1
ATOM 1128 O O . ARG A 1 190 ? 42.286 68.392 75.234 1.00 9.34 188 ARG A O 1
ATOM 1136 N N . PRO A 1 191 ? 42.868 70.556 75.400 1.00 9.50 189 PRO A N 1
ATOM 1137 C CA . PRO A 1 191 ? 44.188 70.208 75.957 1.00 8.90 189 PRO A CA 1
ATOM 1138 C C . PRO A 1 191 ? 44.127 69.458 77.275 1.00 12.74 189 PRO A C 1
ATOM 1139 O O . PRO A 1 191 ? 44.963 68.578 77.518 1.00 9.59 189 PRO A O 1
ATOM 1143 N N . LEU A 1 192 ? 43.175 69.792 78.148 1.00 24.15 190 LEU A N 1
ATOM 1144 C CA . LEU A 1 192 ? 43.127 69.260 79.505 1.00 15.85 190 LEU A CA 1
ATOM 1145 C C . LEU A 1 192 ? 42.044 68.205 79.693 1.00 9.84 190 LEU A C 1
ATOM 1146 O O . LEU A 1 192 ? 41.787 67.789 80.825 1.00 7.48 190 LEU A O 1
ATOM 1151 N N . SER A 1 193 ? 41.411 67.761 78.613 1.00 20.40 191 SER A N 1
ATOM 1152 C CA . SER A 1 193 ? 40.519 66.606 78.688 1.00 7.10 191 SER A CA 1
ATOM 1153 C C . SER A 1 193 ? 41.158 65.360 79.287 1.00 8.53 191 SER A C 1
ATOM 1154 O O . SER A 1 193 ? 40.522 64.730 80.143 1.00 24.92 191 SER A O 1
ATOM 1157 N N . PRO A 1 194 ? 42.362 64.930 78.893 1.00 7.11 192 PRO A N 1
ATOM 1158 C CA . PRO A 1 194 ? 42.859 63.662 79.443 1.00 9.90 192 PRO A CA 1
ATOM 1159 C C . PRO A 1 194 ? 43.203 63.756 80.918 1.00 22.32 192 PRO A C 1
ATOM 1160 O O . PRO A 1 194 ? 42.968 62.795 81.660 1.00 30.70 192 PRO A O 1
ATOM 1164 N N . TRP A 1 195 ? 43.736 64.898 81.368 1.00 19.94 193 TRP A N 1
ATOM 1165 C CA . TRP A 1 195 ? 44.111 65.041 82.773 1.00 9.45 193 TRP A CA 1
ATOM 1166 C C . TRP A 1 195 ? 42.886 64.947 83.666 1.00 7.38 193 TRP A C 1
ATOM 1167 O O . TRP A 1 195 ? 42.915 64.290 84.714 1.00 11.77 193 TRP A O 1
ATOM 1178 N N . ILE A 1 196 ? 41.797 65.602 83.263 1.00 7.03 194 ILE A N 1
ATOM 1179 C CA . ILE A 1 196 ? 40.528 65.439 83.963 1.00 7.06 194 ILE A CA 1
ATOM 1180 C C . ILE A 1 196 ? 40.155 63.967 84.055 1.00 9.47 194 ILE A C 1
ATOM 1181 O O . ILE A 1 196 ? 39.652 63.505 85.084 1.00 19.83 194 ILE A O 1
ATOM 1186 N N . SER A 1 197 ? 40.404 63.204 82.986 1.00 7.15 195 SER A N 1
ATOM 1187 C CA . SER A 1 197 ? 40.018 61.797 82.980 1.00 8.39 195 SER A CA 1
ATOM 1188 C C . SER A 1 197 ? 40.775 61.014 84.046 1.00 12.15 195 SER A C 1
ATOM 1189 O O . SER A 1 197 ? 40.164 60.337 84.879 1.00 32.03 195 SER A O 1
ATOM 1192 N N . ASP A 1 198 ? 42.108 61.103 84.046 1.00 16.39 196 ASP A N 1
ATOM 1193 C CA . ASP A 1 198 ? 42.883 60.297 84.984 1.00 17.97 196 ASP A CA 1
ATOM 1194 C C . ASP A 1 198 ? 42.618 60.712 86.424 1.00 25.11 196 ASP A C 1
ATOM 1195 O O . ASP A 1 198 ? 42.582 59.864 87.323 1.00 29.06 196 ASP A O 1
ATOM 1200 N N . ILE A 1 199 ? 42.422 62.009 86.669 1.00 10.93 197 ILE A N 1
ATOM 1201 C CA . ILE A 1 199 ? 41.987 62.438 87.995 1.00 7.06 197 ILE A CA 1
ATOM 1202 C C . ILE A 1 199 ? 40.628 61.838 88.312 1.00 11.01 197 ILE A C 1
ATOM 1203 O O . ILE A 1 199 ? 40.413 61.268 89.388 1.00 28.52 197 ILE A O 1
ATOM 1208 N N . LEU A 1 200 ? 39.692 61.953 87.370 1.00 12.36 198 LEU A N 1
ATOM 1209 C CA . LEU A 1 200 ? 38.349 61.433 87.583 1.00 9.25 198 LEU A CA 1
ATOM 1210 C C . LEU A 1 200 ? 38.354 59.908 87.650 1.00 9.16 198 LEU A C 1
ATOM 1211 O O . LEU A 1 200 ? 37.600 59.315 88.429 1.00 10.21 198 LEU A O 1
ATOM 1216 N N . LEU A 1 201 ? 39.192 59.261 86.837 1.00 18.45 199 LEU A N 1
ATOM 1217 C CA . LEU A 1 201 ? 39.365 57.810 86.903 1.00 20.20 199 LEU A CA 1
ATOM 1218 C C . LEU A 1 201 ? 39.853 57.353 88.277 1.00 22.22 199 LEU A C 1
ATOM 1219 O O . LEU A 1 201 ? 39.269 56.445 88.880 1.00 15.13 199 LEU A O 1
ATOM 1224 N N . ALA A 1 202 ? 40.944 57.949 88.773 1.00 25.03 200 ALA A N 1
ATOM 1225 C CA . ALA A 1 202 ? 41.525 57.580 90.065 1.00 29.76 200 ALA A CA 1
ATOM 1226 C C . ALA A 1 202 ? 40.843 58.403 91.156 1.00 21.41 200 ALA A C 1
ATOM 1227 O O . ALA A 1 202 ? 41.396 59.355 91.711 1.00 16.61 200 ALA A O 1
ATOM 1229 N N . ALA A 1 203 ? 39.612 58.012 91.471 1.00 24.26 201 ALA A N 1
ATOM 1230 C CA . ALA A 1 203 ? 38.731 58.826 92.295 1.00 14.43 201 ALA A CA 1
ATOM 1231 C C . ALA A 1 203 ? 37.526 57.999 92.721 1.00 11.31 201 ALA A C 1
ATOM 1232 O O . ALA A 1 203 ? 37.143 57.072 92.000 1.00 19.05 201 ALA A O 1
ATOM 1234 N N . PRO A 1 204 ? 36.899 58.287 93.860 1.00 9.48 202 PRO A N 1
ATOM 1235 C CA . PRO A 1 204 ? 35.740 57.488 94.260 1.00 11.04 202 PRO A CA 1
ATOM 1236 C C . PRO A 1 204 ? 34.533 57.781 93.386 1.00 13.21 202 PRO A C 1
ATOM 1237 O O . PRO A 1 204 ? 34.421 58.843 92.771 1.00 13.13 202 PRO A O 1
ATOM 1241 N N . LEU A 1 205 ? 33.639 56.792 93.295 1.00 18.74 203 LEU A N 1
ATOM 1242 C CA . LEU A 1 205 ? 32.473 56.944 92.431 1.00 9.84 203 LEU A CA 1
ATOM 1243 C C . LEU A 1 205 ? 31.639 58.142 92.839 1.00 7.44 203 LEU A C 1
ATOM 1244 O O . LEU A 1 205 ? 30.911 58.702 92.015 1.00 11.42 203 LEU A O 1
ATOM 1249 N N . GLY A 1 206 ? 31.740 58.551 94.100 1.00 8.37 204 GLY A N 1
ATOM 1250 C CA . GLY A 1 206 ? 30.921 59.645 94.583 1.00 21.49 204 GLY A CA 1
ATOM 1251 C C . GLY A 1 206 ? 31.219 60.972 93.917 1.00 11.30 204 GLY A C 1
ATOM 1252 O O . GLY A 1 206 ? 30.309 61.779 93.712 1.00 10.62 204 GLY A O 1
ATOM 1253 N N . ILE A 1 207 ? 32.484 61.226 93.577 1.00 10.49 205 ILE A N 1
ATOM 1254 C CA . ILE A 1 207 ? 32.827 62.520 92.996 1.00 11.41 205 ILE A CA 1
ATOM 1255 C C . ILE A 1 207 ? 32.651 62.528 91.479 1.00 11.80 205 ILE A C 1
ATOM 1256 O O . ILE A 1 207 ? 32.345 63.577 90.901 1.00 25.14 205 ILE A O 1
ATOM 1261 N N . ARG A 1 208 ? 32.836 61.386 90.816 1.00 13.12 206 ARG A N 1
ATOM 1262 C CA . ARG A 1 208 ? 32.563 61.327 89.384 1.00 12.50 206 ARG A CA 1
ATOM 1263 C C . ARG A 1 208 ? 31.118 61.697 89.105 1.00 13.28 206 ARG A C 1
ATOM 1264 O O . ARG A 1 208 ? 30.823 62.526 88.235 1.00 15.96 206 ARG A O 1
ATOM 1272 N N . SER A 1 209 ? 30.199 61.062 89.831 1.00 8.08 207 SER A N 1
ATOM 1273 C CA . SER A 1 209 ? 28.784 61.369 89.682 1.00 7.47 207 SER A CA 1
ATOM 1274 C C . SER A 1 209 ? 28.515 62.845 89.933 1.00 15.54 207 SER A C 1
ATOM 1275 O O . SER A 1 209 ? 27.742 63.467 89.201 1.00 27.99 207 SER A O 1
ATOM 1278 N N . ASP A 1 210 ? 29.162 63.434 90.945 1.00 15.55 208 ASP A N 1
ATOM 1279 C CA . ASP A 1 210 ? 28.970 64.854 91.229 1.00 15.89 208 ASP A CA 1
ATOM 1280 C C . ASP A 1 210 ? 29.716 65.769 90.261 1.00 11.36 208 ASP A C 1
ATOM 1281 O O . ASP A 1 210 ? 29.324 66.930 90.107 1.00 19.45 208 ASP A O 1
ATOM 1286 N N . TYR A 1 211 ? 30.774 65.285 89.607 1.00 9.75 209 TYR A N 1
ATOM 1287 C CA . TYR A 1 211 ? 31.431 66.089 88.580 1.00 7.29 209 TYR A CA 1
ATOM 1288 C C . TYR A 1 211 ? 30.498 66.327 87.401 1.00 8.07 209 TYR A C 1
ATOM 1289 O O . TYR A 1 211 ? 30.348 67.459 86.932 1.00 13.19 209 TYR A O 1
ATOM 1298 N N . PHE A 1 212 ? 29.853 65.266 86.914 1.00 9.21 210 PHE A N 1
ATOM 1299 C CA . PHE A 1 212 ? 28.972 65.398 85.758 1.00 9.35 210 PHE A CA 1
ATOM 1300 C C . PHE A 1 212 ? 27.693 66.158 86.101 1.00 11.01 210 PHE A C 1
ATOM 1301 O O . PHE A 1 212 ? 27.165 66.893 85.260 1.00 16.19 210 PHE A O 1
ATOM 1309 N N . ARG A 1 213 ? 27.176 65.997 87.322 1.00 13.22 211 ARG A N 1
ATOM 1310 C CA . ARG A 1 213 ? 26.063 66.833 87.760 1.00 17.50 211 ARG A CA 1
ATOM 1311 C C . ARG A 1 213 ? 26.449 68.300 87.729 1.00 14.39 211 ARG A C 1
ATOM 1312 O O . ARG A 1 213 ? 25.673 69.148 87.276 1.00 18.31 211 ARG A O 1
ATOM 1320 N N . TRP A 1 214 ? 27.650 68.617 88.202 1.00 7.28 212 TRP A N 1
ATOM 1321 C CA . TRP A 1 214 ? 28.103 69.999 88.179 1.00 7.22 212 TRP A CA 1
ATOM 1322 C C . TRP A 1 214 ? 28.381 70.463 86.760 1.00 7.67 212 TRP A C 1
ATOM 1323 O O . TRP A 1 214 ? 28.023 71.584 86.383 1.00 13.49 212 TRP A O 1
ATOM 1334 N N . CYS A 1 215 ? 29.025 69.615 85.961 1.00 12.99 213 CYS A N 1
ATOM 1335 C CA . CYS A 1 215 ? 29.567 70.060 84.681 1.00 14.82 213 CYS A CA 1
ATOM 1336 C C . CYS A 1 215 ? 28.462 70.338 83.672 1.00 14.88 213 CYS A C 1
ATOM 1337 O O . CYS A 1 215 ?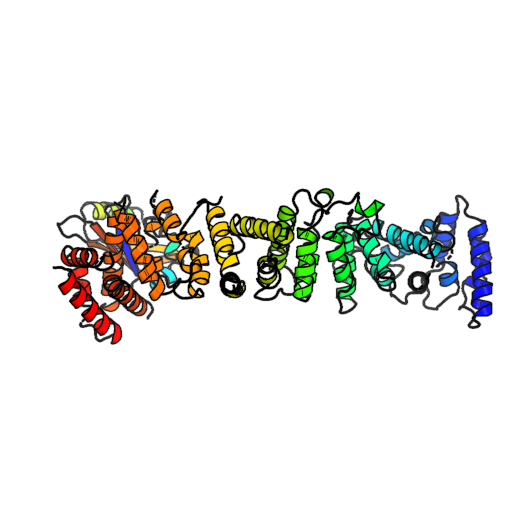 28.438 71.400 83.040 1.00 14.93 213 CYS A O 1
ATOM 1340 N N . SER A 1 216 ? 27.546 69.387 83.491 1.00 7.89 214 SER A N 1
ATOM 1341 C CA . SER A 1 216 ? 26.476 69.544 82.515 1.00 15.19 214 SER A CA 1
ATOM 1342 C C . SER A 1 216 ? 25.487 70.634 82.890 1.00 15.52 214 SER A C 1
ATOM 1343 O O . SER A 1 216 ? 24.652 71.002 82.057 1.00 13.32 214 SER A O 1
ATOM 1346 N N . GLY A 1 217 ? 25.539 71.132 84.118 1.00 15.62 215 GLY A N 1
ATOM 1347 C CA . GLY A 1 217 ? 24.572 72.116 84.553 1.00 12.73 215 GLY A CA 1
ATOM 1348 C C . GLY A 1 217 ? 23.258 71.507 84.975 1.00 18.91 215 GLY A C 1
ATOM 1349 O O . GLY A 1 217 ? 22.196 72.061 84.675 1.00 28.26 215 GLY A O 1
ATOM 1350 N N . VAL A 1 218 ? 23.303 70.359 85.653 1.00 23.63 216 VAL A N 1
ATOM 1351 C CA . VAL A 1 218 ? 22.083 69.728 86.138 1.00 26.34 216 VAL A CA 1
ATOM 1352 C C . VAL A 1 218 ? 21.445 70.571 87.236 1.00 33.70 216 VAL A C 1
ATOM 1353 O O . VAL A 1 218 ? 20.219 70.559 87.407 1.00 47.00 216 VAL A O 1
ATOM 1365 N N . VAL A 1 252 ? 35.250 80.440 79.153 1.00 32.33 250 VAL A N 1
ATOM 1366 C CA . VAL A 1 252 ? 34.693 79.312 79.887 1.00 34.72 250 VAL A CA 1
ATOM 1367 C C . VAL A 1 252 ? 34.203 78.275 78.885 1.00 34.02 250 VAL A C 1
ATOM 1368 O O . VAL A 1 252 ? 33.653 78.626 77.841 1.00 43.81 250 VAL A O 1
ATOM 1372 N N . ALA A 1 253 ? 34.409 76.999 79.200 1.00 24.44 251 ALA A N 1
ATOM 1373 C CA . ALA A 1 253 ? 34.178 75.923 78.249 1.00 32.38 251 ALA A CA 1
ATOM 1374 C C . ALA A 1 253 ? 32.752 75.387 78.330 1.00 43.45 251 ALA A C 1
ATOM 1375 O O . ALA A 1 253 ? 32.112 75.406 79.386 1.00 37.03 251 ALA A O 1
ATOM 1377 N N . ASN A 1 254 ? 32.264 74.907 77.185 1.00 59.31 252 ASN A N 1
ATOM 1378 C CA . ASN A 1 254 ? 30.939 74.304 77.091 1.00 57.77 252 ASN A CA 1
ATOM 1379 C C . ASN A 1 254 ? 30.830 73.114 78.034 1.00 53.82 252 ASN A C 1
ATOM 1380 O O . ASN A 1 254 ? 31.626 72.173 77.951 1.00 51.47 252 ASN A O 1
ATOM 1385 N N . GLY A 1 255 ? 29.841 73.157 78.931 1.00 32.11 253 GLY A N 1
ATOM 1386 C CA . GLY A 1 255 ? 29.648 72.049 79.852 1.00 18.32 253 GLY A CA 1
ATOM 1387 C C . GLY A 1 255 ? 29.447 70.739 79.125 1.00 16.93 253 GLY A C 1
ATOM 1388 O O . GLY A 1 255 ? 30.030 69.712 79.479 1.00 17.95 253 GLY A O 1
ATOM 1389 N N . ALA A 1 256 ? 28.635 70.764 78.077 1.00 31.25 254 ALA A N 1
ATOM 1390 C CA . ALA A 1 256 ? 28.449 69.571 77.273 1.00 17.75 254 ALA A CA 1
ATOM 1391 C C . ALA A 1 256 ? 29.730 69.175 76.562 1.00 11.16 254 ALA A C 1
ATOM 1392 O O . ALA A 1 256 ? 29.970 67.987 76.334 1.00 7.40 254 ALA A O 1
ATOM 1394 N N . GLY A 1 257 ? 30.567 70.149 76.210 1.00 15.58 255 GLY A N 1
ATOM 1395 C CA . GLY A 1 257 ? 31.756 69.830 75.440 1.00 19.08 255 GLY A CA 1
ATOM 1396 C C . GLY A 1 257 ? 32.715 68.930 76.192 1.00 9.64 255 GLY A C 1
ATOM 1397 O O . GLY A 1 257 ? 33.233 67.955 75.642 1.00 7.31 255 GLY A O 1
ATOM 1398 N N . VAL A 1 258 ? 32.964 69.244 77.462 1.00 8.95 256 VAL A N 1
ATOM 1399 C CA . VAL A 1 258 ? 33.989 68.529 78.211 1.00 7.22 256 VAL A CA 1
ATOM 1400 C C . VAL A 1 258 ? 33.542 67.105 78.500 1.00 7.28 256 VAL A C 1
ATOM 1401 O O . VAL A 1 258 ? 34.295 66.150 78.285 1.00 20.74 256 VAL A O 1
ATOM 1405 N N . ILE A 1 259 ? 32.308 66.939 78.976 1.00 7.31 257 ILE A N 1
ATOM 1406 C CA . ILE A 1 259 ? 31.826 65.602 79.311 1.00 7.37 257 ILE A CA 1
ATOM 1407 C C . ILE A 1 259 ? 32.020 64.657 78.131 1.00 8.33 257 ILE A C 1
ATOM 1408 O O . ILE A 1 259 ? 32.496 63.528 78.290 1.00 12.63 257 ILE A O 1
ATOM 1413 N N . LEU A 1 260 ? 31.667 65.111 76.926 1.00 10.80 258 LEU A N 1
ATOM 1414 C CA . LEU A 1 260 ? 31.868 64.280 75.745 1.00 7.49 258 LEU A CA 1
ATOM 1415 C C . LEU A 1 260 ? 33.347 64.022 75.501 1.00 7.45 258 LEU A C 1
ATOM 1416 O O . LEU A 1 260 ? 33.735 62.917 75.113 1.00 10.41 258 LEU A O 1
ATOM 1421 N N . SER A 1 261 ? 34.193 65.018 75.751 1.00 7.38 259 SER A N 1
ATOM 1422 C CA . SER A 1 261 ? 35.604 64.887 75.413 1.00 7.74 259 SER A CA 1
ATOM 1423 C C . SER A 1 261 ? 36.377 64.098 76.463 1.00 14.26 259 SER A C 1
ATOM 1424 O O . SER A 1 261 ? 37.369 63.444 76.125 1.00 20.37 259 SER A O 1
ATOM 1427 N N . VAL A 1 262 ? 35.957 64.148 77.729 1.00 17.09 260 VAL A N 1
ATOM 1428 C CA . VAL A 1 262 ? 36.598 63.313 78.742 1.00 20.76 260 VAL A CA 1
ATOM 1429 C C . VAL A 1 262 ? 36.070 61.879 78.680 1.00 22.79 260 VAL A C 1
ATOM 1430 O O . VAL A 1 262 ? 36.820 60.931 78.947 1.00 33.66 260 VAL A O 1
ATOM 1434 N N . CYS A 1 263 ? 34.792 61.682 78.327 1.00 14.55 261 CYS A N 1
ATOM 1435 C CA . CYS A 1 263 ? 34.298 60.319 78.128 1.00 11.58 261 CYS A CA 1
ATOM 1436 C C . CYS A 1 263 ? 34.958 59.651 76.930 1.00 14.96 261 CYS A C 1
ATOM 1437 O O . CYS A 1 263 ? 35.155 58.432 76.934 1.00 20.08 261 CYS A O 1
ATOM 1440 N N . ASP A 1 264 ? 35.316 60.423 75.903 1.00 19.80 262 ASP A N 1
ATOM 1441 C CA . ASP A 1 264 ? 35.999 59.843 74.750 1.00 23.51 262 ASP A CA 1
ATOM 1442 C C . ASP A 1 264 ? 37.463 59.531 75.038 1.00 26.60 262 ASP A C 1
ATOM 1443 O O . ASP A 1 264 ? 37.974 58.511 74.566 1.00 26.86 262 ASP A O 1
ATOM 1448 N N . ASP A 1 265 ? 38.158 60.392 75.794 1.00 14.78 263 ASP A N 1
ATOM 1449 C CA . ASP A 1 265 ? 39.559 60.122 76.119 1.00 15.50 263 ASP A CA 1
ATOM 1450 C C . ASP A 1 265 ? 39.714 58.814 76.871 1.00 17.39 263 ASP A C 1
ATOM 1451 O O . ASP A 1 265 ? 40.673 58.070 76.639 1.00 25.51 263 ASP A O 1
ATOM 1456 N N . GLU A 1 266 ? 38.800 58.519 77.793 1.00 10.18 264 GLU A N 1
ATOM 1457 C CA . GLU A 1 266 ? 38.863 57.220 78.446 1.00 17.73 264 GLU A CA 1
ATOM 1458 C C . GLU A 1 266 ? 38.724 56.103 77.421 1.00 22.14 264 GLU A C 1
ATOM 1459 O O . GLU A 1 266 ? 39.510 55.150 77.412 1.00 36.55 264 GLU A O 1
ATOM 1465 N N . VAL A 1 267 ? 37.713 56.202 76.552 1.00 23.29 265 VAL A N 1
ATOM 1466 C CA . VAL A 1 267 ? 37.529 55.214 75.490 1.00 18.78 265 VAL A CA 1
ATOM 1467 C C . VAL A 1 267 ? 38.711 55.233 74.528 1.00 26.14 265 VAL A C 1
ATOM 1468 O O . VAL A 1 267 ? 39.084 54.199 73.960 1.00 35.00 265 VAL A O 1
ATOM 1472 N N . ALA A 1 268 ? 39.318 56.405 74.329 1.00 30.63 266 ALA A N 1
ATOM 1473 C CA . ALA A 1 268 ? 40.367 56.536 73.321 1.00 28.03 266 ALA A CA 1
ATOM 1474 C C . ALA A 1 268 ? 41.684 55.939 73.800 1.00 30.30 266 ALA A C 1
ATOM 1475 O O . ALA A 1 268 ? 42.318 55.160 73.083 1.00 40.57 266 ALA A O 1
ATOM 1477 N N . ARG A 1 269 ? 42.131 56.318 74.994 1.00 11.71 267 ARG A N 1
ATOM 1478 C CA . ARG A 1 269 ? 43.429 55.859 75.467 1.00 12.82 267 ARG A CA 1
ATOM 1479 C C . ARG A 1 269 ? 43.325 54.552 76.240 1.00 20.95 267 ARG A C 1
ATOM 1480 O O . ARG A 1 269 ? 44.112 53.627 76.012 1.00 41.11 267 ARG A O 1
ATOM 1488 N N . TYR A 1 270 ? 42.372 54.456 77.153 1.00 19.68 268 TYR A N 1
ATOM 1489 C CA . TYR A 1 270 ? 42.051 53.180 77.756 1.00 21.95 268 TYR A CA 1
ATOM 1490 C C . TYR A 1 270 ? 41.076 52.479 76.823 1.00 25.35 268 TYR A C 1
ATOM 1491 O O . TYR A 1 270 ? 40.552 53.083 75.886 1.00 27.10 268 TYR A O 1
ATOM 1500 N N . GLU A 1 271 ? 40.853 51.187 77.025 1.00 19.48 269 GLU A N 1
ATOM 1501 C CA . GLU A 1 271 ? 39.956 50.483 76.118 1.00 26.60 269 GLU A CA 1
ATOM 1502 C C . GLU A 1 271 ? 38.594 50.214 76.742 1.00 29.33 269 GLU A C 1
ATOM 1503 O O . GLU A 1 271 ? 37.894 49.281 76.333 1.00 51.16 269 GLU A O 1
ATOM 1509 N N . THR A 1 272 ? 38.180 51.041 77.696 1.00 26.89 270 THR A N 1
ATOM 1510 C CA . THR A 1 272 ? 36.897 50.850 78.349 1.00 34.15 270 THR A CA 1
ATOM 1511 C C . THR A 1 272 ? 36.140 52.169 78.418 1.00 28.56 270 THR A C 1
ATOM 1512 O O . THR A 1 272 ? 36.627 53.225 78.006 1.00 22.19 270 THR A O 1
ATOM 1516 N N . ALA A 1 273 ? 34.929 52.101 78.962 1.00 32.56 271 ALA A N 1
ATOM 1517 C CA . ALA A 1 273 ? 34.017 53.239 78.962 1.00 24.92 271 ALA A CA 1
ATOM 1518 C C . ALA A 1 273 ? 33.292 53.341 80.312 1.00 29.48 271 ALA A C 1
ATOM 1519 O O . ALA A 1 273 ? 32.072 53.190 80.393 1.00 26.23 271 ALA A O 1
ATOM 1521 N N . THR A 1 274 ? 34.059 53.620 81.383 1.00 24.47 272 THR A N 1
ATOM 1522 C CA . THR A 1 274 ? 33.450 53.684 82.710 1.00 22.05 272 THR A CA 1
ATOM 1523 C C . THR A 1 274 ? 32.962 55.094 83.048 1.00 26.16 272 THR A C 1
ATOM 1524 O O . THR A 1 274 ? 31.944 55.239 83.734 1.00 16.48 272 THR A O 1
ATOM 1528 N N . LEU A 1 275 ? 33.643 56.145 82.565 1.00 30.52 273 LEU A N 1
ATOM 1529 C CA . LEU A 1 275 ? 33.147 57.509 82.786 1.00 20.94 273 LEU A CA 1
ATOM 1530 C C . LEU A 1 275 ? 31.843 57.774 82.042 1.00 19.20 273 LEU A C 1
ATOM 1531 O O . LEU A 1 275 ? 30.950 58.444 82.573 1.00 25.75 273 LEU A O 1
ATOM 1536 N N . THR A 1 276 ? 31.701 57.268 80.813 1.00 22.26 274 THR A N 1
ATOM 1537 C CA . THR A 1 276 ? 30.403 57.430 80.173 1.00 24.59 274 THR A CA 1
ATOM 1538 C C . THR A 1 276 ? 29.357 56.547 80.841 1.00 19.68 274 THR A C 1
ATOM 1539 O O . THR A 1 276 ? 28.165 56.814 80.701 1.00 17.57 274 THR A O 1
ATOM 1543 N N . ALA A 1 277 ? 29.774 55.520 81.589 1.00 11.86 275 ALA A N 1
ATOM 1544 C CA . ALA A 1 277 ? 28.806 54.690 82.303 1.00 8.13 275 ALA A CA 1
ATOM 1545 C C . ALA A 1 277 ? 28.221 55.407 83.513 1.00 7.88 275 ALA A C 1
ATOM 1546 O O . ALA A 1 277 ? 27.073 55.141 83.891 1.00 7.93 275 ALA A O 1
ATOM 1548 N N . VAL A 1 278 ? 28.989 56.298 84.144 1.00 7.95 276 VAL A N 1
ATOM 1549 C CA . VAL A 1 278 ? 28.447 57.050 85.272 1.00 9.70 276 VAL A CA 1
ATOM 1550 C C . VAL A 1 278 ? 27.776 58.332 84.797 1.00 19.06 276 VAL A C 1
ATOM 1551 O O . VAL A 1 278 ? 26.921 58.882 85.498 1.00 25.14 276 VAL A O 1
ATOM 1555 N N . ALA A 1 279 ? 28.120 58.808 83.595 1.00 22.69 277 ALA A N 1
ATOM 1556 C CA . ALA A 1 279 ? 27.622 60.100 83.132 1.00 16.19 277 ALA A CA 1
ATOM 1557 C C . ALA A 1 279 ? 26.173 60.020 82.658 1.00 14.48 277 ALA A C 1
ATOM 1558 O O . ALA A 1 279 ? 25.393 60.954 82.881 1.00 14.29 277 ALA A O 1
ATOM 1560 N N . VAL A 1 280 ? 25.797 58.929 81.993 1.00 22.77 278 VAL A N 1
ATOM 1561 C CA . VAL A 1 280 ? 24.441 58.753 81.466 1.00 16.99 278 VAL A CA 1
ATOM 1562 C C . VAL A 1 280 ? 23.402 58.623 82.579 1.00 22.37 278 VAL A C 1
ATOM 1563 O O . VAL A 1 280 ? 22.366 59.298 82.505 1.00 28.35 278 VAL A O 1
ATOM 1567 N N . PRO A 1 281 ? 23.586 57.784 83.607 1.00 16.33 279 PRO A N 1
ATOM 1568 C CA . PRO A 1 281 ? 22.702 57.921 84.773 1.00 15.64 279 PRO A CA 1
ATOM 1569 C C . PRO A 1 281 ? 22.761 59.295 85.402 1.00 26.08 279 PRO A C 1
ATOM 1570 O O . PRO A 1 281 ? 21.768 59.745 85.986 1.00 22.31 279 PRO A O 1
ATOM 1574 N N . ALA A 1 282 ? 23.901 59.980 85.300 1.00 28.45 280 ALA A N 1
ATOM 1575 C CA . ALA A 1 282 ? 24.044 61.266 85.970 1.00 27.25 280 ALA A CA 1
ATOM 1576 C C . ALA A 1 282 ? 23.155 62.325 85.338 1.00 29.01 280 ALA A C 1
ATOM 1577 O O . ALA A 1 282 ? 22.659 63.216 86.035 1.00 31.93 280 ALA A O 1
ATOM 1579 N N . LEU A 1 283 ? 22.944 62.254 84.023 1.00 21.73 281 LEU A N 1
ATOM 1580 C CA . LEU A 1 283 ? 22.164 63.289 83.350 1.00 14.52 281 LEU A CA 1
ATOM 1581 C C . LEU A 1 283 ? 20.673 62.983 83.384 1.00 15.65 281 LEU A C 1
ATOM 1582 O O . LEU A 1 283 ? 19.858 63.870 83.660 1.00 18.28 281 LEU A O 1
ATOM 1587 N N . LEU A 1 284 ? 20.295 61.737 83.097 1.00 15.76 282 LEU A N 1
ATOM 1588 C CA . LEU A 1 284 ? 18.879 61.411 82.974 1.00 14.77 282 LEU A CA 1
ATOM 1589 C C . LEU A 1 284 ? 18.195 61.345 84.335 1.00 20.65 282 LEU A C 1
ATOM 1590 O O . LEU A 1 284 ? 17.085 61.862 84.500 1.00 24.05 282 LEU A O 1
ATOM 1595 N N . LEU A 1 285 ? 18.835 60.724 85.320 1.00 18.06 283 LEU A N 1
ATOM 1596 C CA . LEU A 1 285 ? 18.158 60.450 86.576 1.00 24.58 283 LEU A CA 1
ATOM 1597 C C . LEU A 1 285 ? 18.460 61.525 87.616 1.00 30.30 283 LEU A C 1
ATOM 1598 O O . LEU A 1 285 ? 19.543 62.119 87.611 1.00 27.47 283 LEU A O 1
ATOM 1603 N N . PRO A 1 286 ? 17.525 61.781 88.529 1.00 23.27 284 PRO A N 1
ATOM 1604 C CA . PRO A 1 286 ? 17.722 62.827 89.529 1.00 24.29 284 PRO A CA 1
ATOM 1605 C C . PRO A 1 286 ? 18.819 62.453 90.508 1.00 25.67 284 PRO A C 1
ATOM 1606 O O . PRO A 1 286 ? 19.271 61.297 90.537 1.00 26.37 284 PRO A O 1
ATOM 1610 N N . PRO A 1 287 ? 19.264 63.398 91.334 1.00 19.12 285 PRO A N 1
ATOM 1611 C CA . PRO A 1 287 ? 20.148 63.043 92.433 1.00 14.25 285 PRO A CA 1
ATOM 1612 C C . PRO A 1 287 ? 19.463 62.062 93.358 1.00 23.96 285 PRO A C 1
ATOM 1613 O O . PRO A 1 287 ? 18.220 62.009 93.424 1.00 42.04 285 PRO A O 1
ATOM 1617 N N . PRO A 1 288 ? 20.227 61.250 94.087 1.00 17.60 286 PRO A N 1
ATOM 1618 C CA . PRO A 1 288 ? 19.603 60.339 95.048 1.00 20.81 286 PRO A CA 1
ATOM 1619 C C . PRO A 1 288 ? 18.903 61.108 96.160 1.00 32.50 286 PRO A C 1
ATOM 1620 O O . PRO A 1 288 ? 19.333 62.191 96.564 1.00 37.46 286 PRO A O 1
ATOM 1624 N N . THR A 1 289 ? 17.792 60.541 96.641 1.00 30.32 287 THR A N 1
ATOM 1625 C CA . THR A 1 289 ? 16.972 61.228 97.636 1.00 21.17 287 THR A CA 1
ATOM 1626 C C . THR A 1 289 ? 17.764 61.494 98.908 1.00 20.15 287 THR A C 1
ATOM 1627 O O . THR A 1 289 ? 17.615 62.552 99.532 1.00 12.40 287 THR A O 1
ATOM 1631 N N . THR A 1 290 ? 18.630 60.548 99.290 1.00 21.65 288 THR A N 1
ATOM 1632 C CA . THR A 1 290 ? 19.442 60.700 100.494 1.00 19.38 288 THR A CA 1
ATOM 1633 C C . THR A 1 290 ? 20.192 62.028 100.492 1.00 24.45 288 THR A C 1
ATOM 1634 O O . THR A 1 290 ? 20.375 62.649 101.543 1.00 44.48 288 THR A O 1
ATOM 1638 N N . SER A 1 291 ? 20.619 62.487 99.320 1.00 18.93 289 SER A N 1
ATOM 1639 C CA . SER A 1 291 ? 21.175 63.830 99.169 1.00 18.61 289 SER A CA 1
ATOM 1640 C C . SER A 1 291 ? 20.003 64.772 98.929 1.00 21.21 289 SER A C 1
ATOM 1641 O O . SER A 1 291 ? 19.577 64.993 97.798 1.00 35.18 289 SER A O 1
ATOM 1644 N N . LEU A 1 292 ? 19.476 65.346 100.008 1.00 18.81 290 LEU A N 1
ATOM 1645 C CA . LEU A 1 292 ? 18.148 65.946 99.924 1.00 11.29 290 LEU A CA 1
ATOM 1646 C C . LEU A 1 292 ? 18.146 67.288 99.194 1.00 13.63 290 LEU A C 1
ATOM 1647 O O . LEU A 1 292 ? 17.450 67.448 98.187 1.00 27.92 290 LEU A O 1
ATOM 1652 N N . ASP A 1 293 ? 18.895 68.271 99.699 1.00 13.04 291 ASP A N 1
ATOM 1653 C CA . ASP A 1 293 ? 18.793 69.625 99.159 1.00 14.16 291 ASP A CA 1
ATOM 1654 C C . ASP A 1 293 ? 19.071 69.639 97.664 1.00 21.10 291 ASP A C 1
ATOM 1655 O O . ASP A 1 293 ? 18.343 70.273 96.892 1.00 33.58 291 ASP A O 1
ATOM 1660 N N . GLU A 1 294 ? 20.130 68.944 97.240 1.00 28.73 292 GLU A N 1
ATOM 1661 C CA . GLU A 1 294 ? 20.417 68.824 95.815 1.00 31.77 292 GLU A CA 1
ATOM 1662 C C . GLU A 1 294 ? 19.247 68.194 95.079 1.00 35.06 292 GLU A C 1
ATOM 1663 O O . GLU A 1 294 ? 18.849 68.661 94.006 1.00 32.71 292 GLU A O 1
ATOM 1669 N N . HIS A 1 295 ? 18.688 67.121 95.643 1.00 27.17 293 HIS A N 1
ATOM 1670 C CA . HIS A 1 295 ? 17.614 66.403 94.971 1.00 18.54 293 HIS A CA 1
ATOM 1671 C C . HIS A 1 295 ? 16.423 67.310 94.703 1.00 23.50 293 HIS A C 1
ATOM 1672 O O . HIS A 1 295 ? 15.827 67.256 93.622 1.00 30.52 293 HIS A O 1
ATOM 1679 N N . LEU A 1 296 ? 16.057 68.146 95.675 1.00 20.51 294 LEU A N 1
ATOM 1680 C CA . LEU A 1 296 ? 14.823 68.914 95.551 1.00 26.73 294 LEU A CA 1
ATOM 1681 C C . LEU A 1 296 ? 14.904 69.916 94.407 1.00 37.29 294 LEU A C 1
ATOM 1682 O O . LEU A 1 296 ? 13.905 70.164 93.719 1.00 36.97 294 LEU A O 1
ATOM 1687 N N . VAL A 1 297 ? 16.086 70.489 94.181 1.00 39.16 295 VAL A N 1
ATOM 1688 C CA . VAL A 1 297 ? 16.294 71.516 93.159 1.00 21.92 295 VAL A CA 1
ATOM 1689 C C . VAL A 1 297 ? 17.317 70.979 92.160 1.00 26.34 295 VAL A C 1
ATOM 1690 O O . VAL A 1 297 ? 18.534 71.104 92.330 1.00 29.68 295 VAL A O 1
ATOM 1694 N N . ALA A 1 298 ? 16.819 70.349 91.098 1.00 34.60 296 ALA A N 1
ATOM 1695 C CA . ALA A 1 298 ? 17.642 69.903 89.980 1.00 35.12 296 ALA A CA 1
ATOM 1696 C C . ALA A 1 298 ? 16.743 69.735 88.764 1.00 50.92 296 ALA A C 1
ATOM 1697 O O . ALA A 1 298 ? 15.559 69.409 88.892 1.00 58.27 296 ALA A O 1
ATOM 1699 N N . GLY A 1 299 ? 17.316 69.969 87.595 1.00 75.45 297 GLY A N 1
ATOM 1700 C CA . GLY A 1 299 ? 16.562 69.920 86.353 1.00 77.34 297 GLY A CA 1
ATOM 1701 C C . GLY A 1 299 ? 17.250 69.065 85.313 1.00 68.30 297 GLY A C 1
ATOM 1702 O O . GLY A 1 299 ? 18.477 69.053 85.212 1.00 65.30 297 GLY A O 1
ATOM 1703 N N . LEU A 1 300 ? 16.444 68.330 84.560 1.00 41.03 298 LEU A N 1
ATOM 1704 C CA . LEU A 1 300 ? 16.962 67.575 83.435 1.00 31.53 298 LEU A CA 1
ATOM 1705 C C . LEU A 1 300 ? 17.655 68.537 82.475 1.00 28.50 298 LEU A C 1
ATOM 1706 O O . LEU A 1 300 ? 17.057 69.552 82.089 1.00 47.64 298 LEU A O 1
ATOM 1711 N N . PRO A 1 301 ? 18.906 68.274 82.079 1.00 16.52 299 PRO A N 1
ATOM 1712 C CA . PRO A 1 301 ? 19.598 69.203 81.176 1.00 25.91 299 PRO A CA 1
ATOM 1713 C C . PRO A 1 301 ? 19.023 69.186 79.770 1.00 32.80 299 PRO A C 1
ATOM 1714 O O . PRO A 1 301 ? 18.036 68.494 79.502 1.00 37.94 299 PRO A O 1
ATOM 1718 N N . ALA A 1 302 ? 19.630 69.945 78.863 1.00 18.08 300 ALA A N 1
ATOM 1719 C CA . ALA A 1 302 ? 19.286 69.836 77.454 1.00 16.07 300 ALA A CA 1
ATOM 1720 C C . ALA A 1 302 ? 20.041 68.647 76.885 1.00 26.14 300 ALA A C 1
ATOM 1721 O O . ALA A 1 302 ? 21.276 68.646 76.876 1.00 25.62 300 ALA A O 1
ATOM 1723 N N . LEU A 1 303 ? 19.308 67.627 76.444 1.00 26.14 301 LEU A N 1
ATOM 1724 C CA . LEU A 1 303 ? 19.931 66.378 76.028 1.00 23.09 301 LEU A CA 1
ATOM 1725 C C . LEU A 1 303 ? 20.504 66.434 74.623 1.00 31.26 301 LEU A C 1
ATOM 1726 O O . LEU A 1 303 ? 21.093 65.443 74.176 1.00 26.83 301 LEU A O 1
ATOM 1731 N N . GLU A 1 304 ? 20.369 67.556 73.922 1.00 32.30 302 GLU A N 1
ATOM 1732 C CA . GLU A 1 304 ? 20.806 67.585 72.531 1.00 33.09 302 GLU A CA 1
ATOM 1733 C C . GLU A 1 304 ? 22.295 67.284 72.346 1.00 27.78 302 GLU A C 1
ATOM 1734 O O . GLU A 1 304 ? 22.625 66.569 71.383 1.00 22.88 302 GLU A O 1
ATOM 1740 N N . PRO A 1 305 ? 23.239 67.743 73.210 1.00 25.62 303 PRO A N 1
ATOM 1741 C CA . PRO A 1 305 ? 24.651 67.560 72.852 1.00 32.90 303 PRO A CA 1
ATOM 1742 C C . PRO A 1 305 ? 25.117 66.147 73.141 1.00 24.02 303 PRO A C 1
ATOM 1743 O O . PRO A 1 305 ? 25.869 65.545 72.372 1.00 9.07 303 PRO A O 1
ATOM 1747 N N . TYR A 1 306 ? 24.663 65.615 74.275 1.00 21.29 304 TYR A N 1
ATOM 1748 C CA . TYR A 1 306 ? 24.938 64.239 74.684 1.00 22.75 304 TYR A CA 1
ATOM 1749 C C . TYR A 1 306 ? 24.047 63.253 73.922 1.00 30.25 304 TYR A C 1
ATOM 1750 O O . TYR A 1 306 ? 23.325 62.442 74.499 1.00 17.79 304 TYR A O 1
ATOM 1759 N N . ALA A 1 307 ? 24.105 63.331 72.589 1.00 39.09 305 ALA A N 1
ATOM 1760 C CA . ALA A 1 307 ? 23.436 62.327 71.770 1.00 12.81 305 ALA A CA 1
ATOM 1761 C C . ALA A 1 307 ? 24.348 61.155 71.461 1.00 13.34 305 ALA A C 1
ATOM 1762 O O . ALA A 1 307 ? 23.862 60.031 71.311 1.00 18.96 305 ALA A O 1
ATOM 1764 N N . ARG A 1 308 ? 25.657 61.390 71.369 1.00 9.11 306 ARG A N 1
ATOM 1765 C CA . ARG A 1 308 ? 26.602 60.287 71.234 1.00 11.96 306 ARG A CA 1
ATOM 1766 C C . ARG A 1 308 ? 26.708 59.484 72.515 1.00 18.59 306 ARG A C 1
ATOM 1767 O O . ARG A 1 308 ? 26.752 58.248 72.481 1.00 26.25 306 ARG A O 1
ATOM 1775 N N . LEU A 1 309 ? 26.833 60.179 73.647 1.00 19.75 307 LEU A N 1
ATOM 1776 C CA . LEU A 1 309 ? 26.965 59.518 74.938 1.00 23.79 307 LEU A CA 1
ATOM 1777 C C . LEU A 1 309 ? 25.904 58.445 75.100 1.00 25.64 307 LEU A C 1
ATOM 1778 O O . LEU A 1 309 ? 26.205 57.285 75.405 1.00 25.27 307 LEU A O 1
ATOM 1783 N N . PHE A 1 310 ? 24.649 58.823 74.860 1.00 17.98 308 PHE A N 1
ATOM 1784 C CA . PHE A 1 310 ? 23.545 57.891 75.025 1.00 13.51 308 PHE A CA 1
ATOM 1785 C C . PHE A 1 310 ? 23.668 56.730 74.046 1.00 20.65 308 PHE A C 1
ATOM 1786 O O . PHE A 1 310 ? 23.405 55.575 74.401 1.00 22.88 308 PHE A O 1
ATOM 1794 N N . HIS A 1 311 ? 24.095 57.016 72.814 1.00 18.81 309 HIS A N 1
ATOM 1795 C CA . HIS A 1 311 ? 24.325 55.947 71.850 1.00 18.31 309 HIS A CA 1
ATOM 1796 C C . HIS A 1 311 ? 25.406 55.001 72.346 1.00 19.99 309 HIS A C 1
ATOM 1797 O O . HIS A 1 311 ? 25.214 53.780 72.370 1.00 22.16 309 HIS A O 1
ATOM 1804 N N . ARG A 1 312 ? 26.545 55.554 72.775 1.00 17.75 310 ARG A N 1
ATOM 1805 C CA . ARG A 1 312 ? 27.631 54.716 73.279 1.00 19.57 310 ARG A CA 1
ATOM 1806 C C . ARG A 1 312 ? 27.214 53.931 74.513 1.00 16.42 310 ARG A C 1
ATOM 1807 O O . ARG A 1 312 ? 27.515 52.738 74.624 1.00 23.74 310 ARG A O 1
ATOM 1815 N N . TYR A 1 313 ? 26.544 54.581 75.463 1.00 22.37 311 TYR A N 1
ATOM 1816 C CA . TYR A 1 313 ? 26.065 53.854 76.632 1.00 21.59 311 TYR A CA 1
ATOM 1817 C C . TYR A 1 313 ? 25.073 52.774 76.222 1.00 26.89 311 TYR A C 1
ATOM 1818 O O . TYR A 1 313 ? 25.182 51.620 76.647 1.00 30.70 311 TYR A O 1
ATOM 1827 N N . TYR A 1 314 ? 24.106 53.124 75.372 1.00 23.36 312 TYR A N 1
ATOM 1828 C CA . TYR A 1 314 ? 23.106 52.145 74.962 1.00 20.48 312 TYR A CA 1
ATOM 1829 C C . TYR A 1 314 ? 23.705 51.080 74.056 1.00 22.49 312 TYR A C 1
ATOM 1830 O O . TYR A 1 314 ? 23.161 49.974 73.961 1.00 22.69 312 TYR A O 1
ATOM 1839 N N . ALA A 1 315 ? 24.818 51.391 73.384 1.00 19.32 313 ALA A N 1
ATOM 1840 C CA . ALA A 1 315 ? 25.470 50.397 72.539 1.00 19.28 313 ALA A CA 1
ATOM 1841 C C . ALA A 1 315 ? 26.056 49.272 73.371 1.00 23.68 313 ALA A C 1
ATOM 1842 O O . ALA A 1 315 ? 26.115 48.124 72.916 1.00 32.18 313 ALA A O 1
ATOM 1844 N N . ILE A 1 316 ? 26.473 49.579 74.595 1.00 21.40 314 ILE A N 1
ATOM 1845 C CA . ILE A 1 316 ? 27.112 48.603 75.462 1.00 21.27 314 ILE A CA 1
ATOM 1846 C C . ILE A 1 316 ? 26.226 48.152 76.618 1.00 33.90 314 ILE A C 1
ATOM 1847 O O . ILE A 1 316 ? 26.396 47.018 77.095 1.00 33.02 314 ILE A O 1
ATOM 1852 N N . ALA A 1 317 ? 25.284 48.979 77.069 1.00 44.06 315 ALA A N 1
ATOM 1853 C CA . ALA A 1 317 ? 24.560 48.692 78.305 1.00 47.29 315 ALA A CA 1
ATOM 1854 C C . ALA A 1 317 ? 23.808 47.372 78.220 1.00 39.69 315 ALA A C 1
ATOM 1855 O O . ALA A 1 317 ? 23.062 47.125 77.269 1.00 40.18 315 ALA A O 1
ATOM 1857 N N . THR A 1 318 ? 24.024 46.521 79.215 1.00 24.23 316 THR A N 1
ATOM 1858 C CA . THR A 1 318 ? 23.252 45.296 79.332 1.00 41.88 316 THR A CA 1
ATOM 1859 C C . THR A 1 318 ? 21.764 45.641 79.302 1.00 41.85 316 THR A C 1
ATOM 1860 O O . THR A 1 318 ? 21.356 46.678 79.846 1.00 34.12 316 THR A O 1
ATOM 1864 N N . PRO A 1 319 ? 20.939 44.839 78.624 1.00 41.28 317 PRO A N 1
ATOM 1865 C CA . PRO A 1 319 ? 19.526 45.214 78.444 1.00 40.65 317 PRO A CA 1
ATOM 1866 C C . PRO A 1 319 ? 18.783 45.448 79.746 1.00 42.57 317 PRO A C 1
ATOM 1867 O O . PRO A 1 319 ? 17.895 46.309 79.798 1.00 37.46 317 PRO A O 1
ATOM 1871 N N . SER A 1 320 ? 19.135 44.718 80.806 1.00 48.49 318 SER A N 1
ATOM 1872 C CA . SER A 1 320 ? 18.519 44.946 82.109 1.00 37.42 318 SER A CA 1
ATOM 1873 C C . SER A 1 320 ? 18.823 46.344 82.637 1.00 38.46 318 SER A C 1
ATOM 1874 O O . SER A 1 320 ? 17.984 46.946 83.319 1.00 38.65 318 SER A O 1
ATOM 1877 N N . ALA A 1 321 ? 20.005 46.882 82.325 1.00 45.11 319 ALA A N 1
ATOM 1878 C CA . ALA A 1 321 ? 20.387 48.195 82.843 1.00 42.12 319 ALA A CA 1
ATOM 1879 C C . ALA A 1 321 ? 19.563 49.312 82.212 1.00 32.39 319 ALA A C 1
ATOM 1880 O O . ALA A 1 321 ? 19.179 50.269 82.897 1.00 32.00 319 ALA A O 1
ATOM 1882 N N . THR A 1 322 ? 19.295 49.222 80.907 1.00 29.96 320 THR A N 1
ATOM 1883 C CA . THR A 1 322 ? 18.544 50.284 80.247 1.00 28.45 320 THR A CA 1
ATOM 1884 C C . THR A 1 322 ? 17.103 50.334 80.726 1.00 32.06 320 THR A C 1
ATOM 1885 O O . THR A 1 322 ? 16.516 51.419 80.806 1.00 35.75 320 THR A O 1
ATOM 1889 N N . GLN A 1 323 ? 16.514 49.180 81.047 1.00 36.96 321 GLN A N 1
ATOM 1890 C CA . GLN A 1 323 ? 15.162 49.192 81.598 1.00 46.42 321 GLN A CA 1
ATOM 1891 C C . GLN A 1 323 ? 15.158 49.726 83.022 1.00 41.69 321 GLN A C 1
ATOM 1892 O O . GLN A 1 323 ? 14.170 50.330 83.456 1.00 32.67 321 GLN A O 1
ATOM 1898 N N . ARG A 1 324 ? 16.249 49.514 83.761 1.00 36.06 322 ARG A N 1
ATOM 1899 C CA . ARG A 1 324 ? 16.442 50.246 85.006 1.00 35.63 322 ARG A CA 1
ATOM 1900 C C . ARG A 1 324 ? 16.569 51.733 84.717 1.00 32.23 322 ARG A C 1
ATOM 1901 O O . ARG A 1 324 ? 15.956 52.572 85.389 1.00 24.59 322 ARG A O 1
ATOM 1909 N N . LEU A 1 325 ? 17.353 52.066 83.692 1.00 32.57 323 LEU A N 1
ATOM 1910 C CA . LEU A 1 325 ? 17.577 53.457 83.326 1.00 23.01 323 LEU A CA 1
ATOM 1911 C C . LEU A 1 325 ? 16.271 54.131 82.935 1.00 27.48 323 LEU A C 1
ATOM 1912 O O . LEU A 1 325 ? 15.943 55.215 83.431 1.00 36.12 323 LEU A O 1
ATOM 1917 N N . LEU A 1 326 ? 15.508 53.496 82.043 1.00 28.60 324 LEU A N 1
ATOM 1918 C CA . LEU A 1 326 ? 14.322 54.143 81.492 1.00 26.39 324 LEU A CA 1
ATOM 1919 C C . LEU A 1 326 ? 13.265 54.354 82.569 1.00 33.41 324 LEU A C 1
ATOM 1920 O O . LEU A 1 326 ? 12.702 55.449 82.688 1.00 36.19 324 LEU A O 1
ATOM 1925 N N . LEU A 1 327 ? 12.978 53.311 83.357 1.00 44.31 325 LEU A N 1
ATOM 1926 C CA . LEU A 1 327 ? 11.964 53.419 84.405 1.00 44.48 325 LEU A CA 1
ATOM 1927 C C . LEU A 1 327 ? 12.279 54.556 85.367 1.00 40.49 325 LEU A C 1
ATOM 1928 O O . LEU A 1 327 ? 11.411 55.384 85.664 1.00 46.69 325 LEU A O 1
ATOM 1933 N N . GLY A 1 328 ? 13.521 54.623 85.849 1.00 29.16 326 GLY A N 1
ATOM 1934 C CA . GLY A 1 328 ? 13.935 55.714 86.711 1.00 36.99 326 GLY A CA 1
ATOM 1935 C C . GLY A 1 328 ? 13.578 57.071 86.141 1.00 33.28 326 GLY A C 1
ATOM 1936 O O . GLY A 1 328 ? 13.071 57.945 86.853 1.00 33.80 326 GLY A O 1
ATOM 1937 N N . LEU A 1 329 ? 13.830 57.251 84.843 1.00 26.91 327 LEU A N 1
ATOM 1938 C CA . LEU A 1 329 ? 13.442 58.496 84.192 1.00 30.01 327 LEU A CA 1
ATOM 1939 C C . LEU A 1 329 ? 11.928 58.587 84.070 1.00 29.56 327 LEU A C 1
ATOM 1940 O O . LEU A 1 329 ? 11.354 59.676 84.183 1.00 32.20 327 LEU A O 1
ATOM 1945 N N . LEU A 1 330 ? 11.265 57.450 83.857 1.00 32.26 328 LEU A N 1
ATOM 1946 C CA . LEU A 1 330 ? 9.815 57.456 83.683 1.00 37.50 328 LEU A CA 1
ATOM 1947 C C . LEU A 1 330 ? 9.093 57.842 84.969 1.00 40.52 328 LEU A C 1
ATOM 1948 O O . LEU A 1 330 ? 8.173 58.667 84.940 1.00 44.84 328 LEU A O 1
ATOM 1953 N N . GLU A 1 331 ? 9.498 57.270 86.106 1.00 42.03 329 GLU A N 1
ATOM 1954 C CA . GLU A 1 331 ? 8.832 57.512 87.381 1.00 35.81 329 GLU A CA 1
ATOM 1955 C C . GLU A 1 331 ? 9.564 58.544 88.236 1.00 35.68 329 GLU A C 1
ATOM 1956 O O . GLU A 1 331 ? 9.523 58.468 89.468 1.00 41.62 329 GLU A O 1
ATOM 1962 N N . ALA A 1 332 ? 10.226 59.511 87.605 1.00 42.35 330 ALA A N 1
ATOM 1963 C CA . ALA A 1 332 ? 10.857 60.617 88.307 1.00 40.02 330 ALA A CA 1
ATOM 1964 C C . ALA A 1 332 ? 9.822 61.678 88.682 1.00 36.25 330 ALA A C 1
ATOM 1965 O O . ALA A 1 332 ? 8.722 61.709 88.126 1.00 34.60 330 ALA A O 1
ATOM 1967 N N . PRO A 1 333 ? 10.142 62.558 89.629 1.00 49.41 331 PRO A N 1
ATOM 1968 C CA . PRO A 1 333 ? 9.198 63.612 90.008 1.00 58.00 331 PRO A CA 1
ATOM 1969 C C . PRO A 1 333 ? 9.143 64.723 88.974 1.00 55.60 331 PRO A C 1
ATOM 1970 O O . PRO A 1 333 ? 10.099 64.930 88.212 1.00 57.14 331 PRO A O 1
ATOM 1974 N N . PRO A 1 334 ? 8.033 65.468 88.925 1.00 44.14 332 PRO A N 1
ATOM 1975 C CA . PRO A 1 334 ? 7.835 66.429 87.830 1.00 47.46 332 PRO A CA 1
ATOM 1976 C C . PRO A 1 334 ? 8.734 67.650 87.891 1.00 52.15 332 PRO A C 1
ATOM 1977 O O . PRO A 1 334 ? 8.917 68.298 86.855 1.00 61.95 332 PRO A O 1
ATOM 1981 N N . SER A 1 335 ? 9.286 68.005 89.055 1.00 55.85 333 SER A N 1
ATOM 1982 C CA . SER A 1 335 ? 10.247 69.104 89.086 1.00 51.31 333 SER A CA 1
ATOM 1983 C C . SER A 1 335 ? 11.492 68.754 88.283 1.00 44.99 333 SER A C 1
ATOM 1984 O O . SER A 1 335 ? 12.190 69.648 87.790 1.00 31.96 333 SER A O 1
ATOM 1987 N N . TRP A 1 336 ? 11.782 67.457 88.151 1.00 51.53 334 TRP A N 1
ATOM 1988 C CA . TRP A 1 336 ? 12.916 66.994 87.361 1.00 44.19 334 TRP A CA 1
ATOM 1989 C C . TRP A 1 336 ? 12.697 67.255 85.875 1.00 40.60 334 TRP A C 1
ATOM 1990 O O . TRP A 1 336 ? 13.546 67.859 85.209 1.00 41.71 334 TRP A O 1
ATOM 2001 N N . ALA A 1 337 ? 11.558 66.814 85.338 1.00 40.00 335 ALA A N 1
ATOM 2002 C CA . ALA A 1 337 ? 11.286 66.885 83.916 1.00 42.67 335 ALA A CA 1
ATOM 2003 C C . ALA A 1 337 ? 10.018 67.687 83.657 1.00 49.49 335 ALA A C 1
ATOM 2004 O O . ALA A 1 337 ? 8.985 67.427 84.290 1.00 46.63 335 ALA A O 1
ATOM 2006 N N . PRO A 1 338 ? 10.052 68.666 82.744 1.00 58.72 336 PRO A N 1
ATOM 2007 C CA . PRO A 1 338 ? 8.816 69.356 82.352 1.00 67.77 336 PRO A CA 1
ATOM 2008 C C . PRO A 1 338 ? 7.759 68.356 81.923 1.00 71.27 336 PRO A C 1
ATOM 2009 O O . PRO A 1 338 ? 6.638 68.341 82.444 1.00 68.52 336 PRO A O 1
ATOM 2013 N N . ASP A 1 339 ? 8.130 67.514 80.961 1.00 77.61 337 ASP A N 1
ATOM 2014 C CA . ASP A 1 339 ? 7.361 66.327 80.595 1.00 83.91 337 ASP A CA 1
ATOM 2015 C C . ASP A 1 339 ? 8.381 65.213 80.388 1.00 71.42 337 ASP A C 1
ATOM 2016 O O . ASP A 1 339 ? 9.086 65.200 79.375 1.00 64.72 337 ASP A O 1
ATOM 2021 N N . ALA A 1 340 ? 8.468 64.298 81.356 1.00 67.91 338 ALA A N 1
ATOM 2022 C CA . ALA A 1 340 ? 9.421 63.196 81.256 1.00 73.97 338 ALA A CA 1
ATOM 2023 C C . ALA A 1 340 ? 9.226 62.419 79.965 1.00 63.83 338 ALA A C 1
ATOM 2024 O O . ALA A 1 340 ? 10.194 61.945 79.358 1.00 56.07 338 ALA A O 1
ATOM 2026 N N . LEU A 1 341 ? 7.974 62.293 79.529 1.00 59.92 339 LEU A N 1
ATOM 2027 C CA . LEU A 1 341 ? 7.671 61.582 78.296 1.00 62.44 339 LEU A CA 1
ATOM 2028 C C . LEU A 1 341 ? 8.321 62.261 77.099 1.00 59.18 339 LEU A C 1
ATOM 2029 O O . LEU A 1 341 ? 8.926 61.597 76.251 1.00 58.00 339 LEU A O 1
ATOM 2034 N N . ASP A 1 342 ? 8.213 63.592 77.021 1.00 56.43 340 ASP A N 1
ATOM 2035 C CA . ASP A 1 342 ? 8.903 64.336 75.973 1.00 58.19 340 ASP A CA 1
ATOM 2036 C C . ASP A 1 342 ? 10.393 64.019 75.965 1.00 46.50 340 ASP A C 1
ATOM 2037 O O . ASP A 1 342 ? 11.015 63.945 74.899 1.00 31.69 340 ASP A O 1
ATOM 2042 N N . ALA A 1 343 ? 10.979 63.818 77.149 1.00 51.83 341 ALA A N 1
ATOM 2043 C CA . ALA A 1 343 ? 12.410 63.555 77.252 1.00 41.49 341 ALA A CA 1
ATOM 2044 C C . ALA A 1 343 ? 12.738 62.099 76.961 1.00 35.92 341 ALA A C 1
ATOM 2045 O O . ALA A 1 343 ? 13.767 61.803 76.342 1.00 39.34 341 ALA A O 1
ATOM 2047 N N . ALA A 1 344 ? 11.893 61.177 77.418 1.00 26.68 342 ALA A N 1
ATOM 2048 C CA . ALA A 1 344 ? 12.072 59.782 77.041 1.00 28.23 342 ALA A CA 1
ATOM 2049 C C . ALA A 1 344 ? 12.002 59.625 75.525 1.00 35.06 342 ALA A C 1
ATOM 2050 O O . ALA A 1 344 ? 12.844 58.954 74.920 1.00 30.67 342 ALA A O 1
ATOM 2052 N N . VAL A 1 345 ? 11.013 60.266 74.891 1.00 44.15 343 VAL A N 1
ATOM 2053 C CA . VAL A 1 345 ? 10.940 60.279 73.430 1.00 27.34 343 VAL A CA 1
ATOM 2054 C C . VAL A 1 345 ? 12.147 60.988 72.832 1.00 26.64 343 VAL A C 1
ATOM 2055 O O . VAL A 1 345 ? 12.711 60.531 71.832 1.00 20.93 343 VAL A O 1
ATOM 2059 N N . GLN A 1 346 ? 12.556 62.121 73.420 1.00 45.56 344 GLN A N 1
ATOM 2060 C CA . GLN A 1 346 ? 13.715 62.849 72.903 1.00 35.30 344 GLN A CA 1
ATOM 2061 C C . GLN A 1 346 ? 14.952 61.971 72.876 1.00 30.57 344 GLN A C 1
ATOM 2062 O O . GLN A 1 346 ? 15.704 61.977 71.896 1.00 32.79 344 GLN A O 1
ATOM 2068 N N . LEU A 1 347 ? 15.192 61.224 73.954 1.00 20.66 345 LEU A N 1
ATOM 2069 C CA . LEU A 1 347 ? 16.330 60.318 73.970 1.00 16.38 345 LEU A CA 1
ATOM 2070 C C . LEU A 1 347 ? 16.323 59.443 72.723 1.00 20.54 345 LEU A C 1
ATOM 2071 O O . LEU A 1 347 ? 17.310 59.400 71.983 1.00 31.45 345 LEU A O 1
ATOM 2076 N N . VAL A 1 348 ? 15.182 58.801 72.438 1.00 19.60 346 VAL A N 1
ATOM 2077 C CA . VAL A 1 348 ? 15.047 57.928 71.264 1.00 25.22 346 VAL A CA 1
ATOM 2078 C C . VAL A 1 348 ? 15.467 58.648 69.986 1.00 22.37 346 VAL A C 1
ATOM 2079 O O . VAL A 1 348 ? 16.181 58.088 69.145 1.00 12.89 346 VAL A O 1
ATOM 2083 N N . GLU A 1 349 ? 14.997 59.888 69.804 1.00 23.52 347 GLU A N 1
ATOM 2084 C CA . GLU A 1 349 ? 15.394 60.682 68.641 1.00 17.88 347 GLU A CA 1
ATOM 2085 C C . GLU A 1 349 ? 16.908 60.697 68.472 1.00 31.44 347 GLU A C 1
ATOM 2086 O O . GLU A 1 349 ? 17.426 60.551 67.358 1.00 31.54 347 GLU A O 1
ATOM 2092 N N . LEU A 1 350 ? 17.633 60.859 69.582 1.00 33.88 348 LEU A N 1
ATOM 2093 C CA . LEU A 1 350 ? 19.062 61.123 69.499 1.00 13.56 348 LEU A CA 1
ATOM 2094 C C . LEU A 1 350 ? 19.855 59.858 69.196 1.00 17.99 348 LEU A C 1
ATOM 2095 O O . LEU A 1 350 ? 20.805 59.900 68.408 1.00 38.84 348 LEU A O 1
ATOM 2100 N N . LEU A 1 351 ? 19.488 58.717 69.790 1.00 22.96 349 LEU A N 1
ATOM 2101 C CA . LEU A 1 351 ? 20.202 57.491 69.444 1.00 21.64 349 LEU A CA 1
ATOM 2102 C C . LEU A 1 351 ? 19.937 57.119 67.992 1.00 36.36 349 LEU A C 1
ATOM 2103 O O . LEU A 1 351 ? 20.839 56.658 67.284 1.00 33.45 349 LEU A O 1
ATOM 2108 N N . ARG A 1 352 ? 18.694 57.310 67.536 1.00 43.70 350 ARG A N 1
ATOM 2109 C CA . ARG A 1 352 ? 18.368 57.090 66.130 1.00 38.22 350 ARG A CA 1
ATOM 2110 C C . ARG A 1 352 ? 19.175 58.018 65.233 1.00 39.22 350 ARG A C 1
ATOM 2111 O O . ARG A 1 352 ? 19.727 57.585 64.215 1.00 39.23 350 ARG A O 1
ATOM 2119 N N . ALA A 1 353 ? 19.266 59.298 65.608 1.00 25.77 351 ALA A N 1
ATOM 2120 C CA . ALA A 1 353 ? 20.039 60.259 64.827 1.00 23.38 351 ALA A CA 1
ATOM 2121 C C . ALA A 1 353 ? 21.531 59.957 64.892 1.00 31.28 351 ALA A C 1
ATOM 2122 O O . ALA A 1 353 ? 22.227 59.991 63.872 1.00 46.35 351 ALA A O 1
ATOM 2124 N N . ALA A 1 354 ? 22.048 59.679 66.088 1.00 32.04 352 ALA A N 1
ATOM 2125 C CA . ALA A 1 354 ? 23.459 59.342 66.217 1.00 29.54 352 ALA A CA 1
ATOM 2126 C C . ALA A 1 354 ? 23.794 57.993 65.597 1.00 41.89 352 ALA A C 1
ATOM 2127 O O . ALA A 1 354 ? 24.973 57.705 65.377 1.00 42.22 352 ALA A O 1
ATOM 2129 N N . GLU A 1 355 ? 22.787 57.158 65.322 1.00 71.07 353 GLU A N 1
ATOM 2130 C CA . GLU A 1 355 ? 23.040 55.875 64.673 1.00 76.03 353 GLU A CA 1
ATOM 2131 C C . GLU A 1 355 ? 23.620 56.056 63.276 1.00 77.51 353 GLU A C 1
ATOM 2132 O O . GLU A 1 355 ? 24.388 55.208 62.810 1.00 88.01 353 GLU A O 1
ATOM 2138 N N . ASP A 1 356 ? 23.278 57.156 62.599 1.00 62.43 354 ASP A N 1
ATOM 2139 C CA . ASP A 1 356 ? 23.723 57.342 61.222 1.00 66.29 354 ASP A CA 1
ATOM 2140 C C . ASP A 1 356 ? 25.201 57.705 61.137 1.00 56.83 354 ASP A C 1
ATOM 2141 O O . ASP A 1 356 ? 25.854 57.372 60.142 1.00 81.01 354 ASP A O 1
ATOM 2146 N N . TYR A 1 357 ? 25.758 58.374 62.152 1.00 51.29 355 TYR A N 1
ATOM 2147 C CA . TYR A 1 357 ? 27.135 58.844 62.062 1.00 56.27 355 TYR A CA 1
ATOM 2148 C C . TYR A 1 357 ? 28.088 58.278 63.107 1.00 62.33 355 TYR A C 1
ATOM 2149 O O . TYR A 1 357 ? 29.302 58.461 62.959 1.00 47.58 355 TYR A O 1
ATOM 2158 N N . ALA A 1 358 ? 27.591 57.625 64.156 1.00 80.69 356 ALA A N 1
ATOM 2159 C CA . ALA A 1 358 ? 28.475 57.117 65.199 1.00 79.62 356 ALA A CA 1
ATOM 2160 C C . ALA A 1 358 ? 29.440 56.080 64.639 1.00 79.08 356 ALA A C 1
ATOM 2161 O O . ALA A 1 358 ? 29.087 55.268 63.777 1.00 76.22 356 ALA A O 1
ATOM 2163 N N . SER A 1 359 ? 30.669 56.108 65.143 1.00 78.56 357 SER A N 1
ATOM 2164 C CA . SER A 1 359 ? 31.733 55.250 64.649 1.00 76.19 357 SER A CA 1
ATOM 2165 C C . SER A 1 359 ? 32.326 54.461 65.804 1.00 63.87 357 SER A C 1
ATOM 2166 O O . SER A 1 359 ? 32.584 55.021 66.874 1.00 65.18 357 SER A O 1
ATOM 2169 N N . GLY A 1 360 ? 32.559 53.169 65.581 1.00 57.47 358 GLY A N 1
ATOM 2170 C CA . GLY A 1 360 ? 33.206 52.320 66.552 1.00 55.11 358 GLY A CA 1
ATOM 2171 C C . GLY A 1 360 ? 32.269 51.539 67.448 1.00 65.33 358 GLY A C 1
ATOM 2172 O O . GLY A 1 360 ? 32.633 50.451 67.905 1.00 68.60 358 GLY A O 1
ATOM 2173 N N . VAL A 1 361 ? 31.079 52.069 67.720 1.00 72.14 359 VAL A N 1
ATOM 2174 C CA . VAL A 1 361 ? 30.066 51.382 68.511 1.00 62.21 359 VAL A CA 1
ATOM 2175 C C . VAL A 1 361 ? 28.778 51.357 67.705 1.00 56.81 359 VAL A C 1
ATOM 2176 O O . VAL A 1 361 ? 28.213 52.413 67.397 1.00 68.52 359 VAL A O 1
ATOM 2180 N N . ARG A 1 362 ? 28.321 50.159 67.356 1.00 42.89 360 ARG A N 1
ATOM 2181 C CA . ARG A 1 362 ? 27.101 49.991 66.583 1.00 46.85 360 ARG A CA 1
ATOM 2182 C C . ARG A 1 362 ? 26.003 49.449 67.489 1.00 52.49 360 ARG A C 1
ATOM 2183 O O . ARG A 1 362 ? 26.220 48.484 68.229 1.00 53.60 360 ARG A O 1
ATOM 2191 N N . LEU A 1 363 ? 24.842 50.092 67.443 1.00 39.36 361 LEU A N 1
ATOM 2192 C CA . LEU A 1 363 ? 23.700 49.637 68.208 1.00 43.08 361 LEU A CA 1
ATOM 2193 C C . LEU A 1 363 ? 23.293 48.246 67.727 1.00 54.09 361 LEU A C 1
ATOM 2194 O O . LEU A 1 363 ? 23.540 47.890 66.571 1.00 71.04 361 LEU A O 1
ATOM 2199 N N . PRO A 1 364 ? 22.686 47.434 68.593 1.00 52.78 362 PRO A N 1
ATOM 2200 C CA . PRO A 1 364 ? 22.200 46.118 68.159 1.00 62.92 362 PRO A CA 1
ATOM 2201 C C . PRO A 1 364 ? 21.118 46.247 67.096 1.00 70.59 362 PRO A C 1
ATOM 2202 O O . PRO A 1 364 ? 20.527 47.309 66.886 1.00 73.48 362 PRO A O 1
ATOM 2206 N N . ARG A 1 365 ? 20.873 45.138 66.394 1.00 64.46 363 ARG A N 1
ATOM 2207 C CA . ARG A 1 365 ? 19.895 45.175 65.314 1.00 74.33 363 ARG A CA 1
ATOM 2208 C C . ARG A 1 365 ? 18.462 45.231 65.826 1.00 67.45 363 ARG A C 1
ATOM 2209 O O . ARG A 1 365 ? 17.560 45.586 65.060 1.00 84.54 363 ARG A O 1
ATOM 2217 N N . ASN A 1 366 ? 18.232 44.903 67.098 1.00 46.48 364 ASN A N 1
ATOM 2218 C CA . ASN A 1 366 ? 16.922 45.042 67.722 1.00 57.22 364 ASN A CA 1
ATOM 2219 C C . ASN A 1 366 ? 16.917 46.151 68.770 1.00 64.47 364 ASN A C 1
ATOM 2220 O O . ASN A 1 366 ? 16.130 46.112 69.719 1.00 52.77 364 ASN A O 1
ATOM 2225 N N . TRP A 1 367 ? 17.784 47.154 68.590 1.00 73.22 365 TRP A N 1
ATOM 2226 C CA . TRP A 1 367 ? 18.047 48.132 69.644 1.00 51.43 365 TRP A CA 1
ATOM 2227 C C . TRP A 1 367 ? 16.791 48.892 70.046 1.00 43.73 365 TRP A C 1
ATOM 2228 O O . TRP A 1 367 ? 16.621 49.241 71.220 1.00 51.32 365 TRP A O 1
ATOM 2247 N N . HIS A 1 369 ? 13.692 47.654 69.898 1.00 75.54 367 HIS A N 1
ATOM 2248 C CA . HIS A 1 369 ? 12.898 46.718 70.688 1.00 75.03 367 HIS A CA 1
ATOM 2249 C C . HIS A 1 369 ? 13.623 46.323 71.967 1.00 71.30 367 HIS A C 1
ATOM 2250 O O . HIS A 1 369 ? 13.008 46.241 73.038 1.00 70.42 367 HIS A O 1
ATOM 2257 N N . LEU A 1 370 ? 14.929 46.069 71.874 1.00 57.22 368 LEU A N 1
ATOM 2258 C CA . LEU A 1 370 ? 15.652 45.468 72.990 1.00 46.77 368 LEU A CA 1
ATOM 2259 C C . LEU A 1 370 ? 15.729 46.415 74.181 1.00 42.43 368 LEU A C 1
ATOM 2260 O O . LEU A 1 370 ? 15.335 46.057 75.297 1.00 48.07 368 LEU A O 1
ATOM 2265 N N . HIS A 1 371 ? 16.232 47.628 73.963 1.00 41.15 369 HIS A N 1
ATOM 2266 C CA . HIS A 1 371 ? 16.431 48.584 75.041 1.00 29.40 369 HIS A CA 1
ATOM 2267 C C . HIS A 1 371 ? 15.182 49.384 75.370 1.00 35.86 369 HIS A C 1
ATOM 2268 O O . HIS A 1 371 ? 15.183 50.122 76.363 1.00 35.97 369 HIS A O 1
ATOM 2275 N N . PHE A 1 372 ? 14.127 49.263 74.568 1.00 39.30 370 PHE A N 1
ATOM 2276 C CA . PHE A 1 372 ? 12.918 50.035 74.809 1.00 34.28 370 PHE A CA 1
ATOM 2277 C C . PHE A 1 372 ? 11.692 49.126 74.838 1.00 48.18 370 PHE A C 1
ATOM 2278 O O . PHE A 1 372 ? 11.077 48.959 75.894 1.00 75.32 370 PHE A O 1
ATOM 2286 N N . LEU A 1 373 ? 11.351 48.501 73.703 1.00 53.20 371 LEU A N 1
ATOM 2287 C CA . LEU A 1 373 ? 10.070 47.795 73.599 1.00 62.14 371 LEU A CA 1
ATOM 2288 C C . LEU A 1 373 ? 9.974 46.625 74.574 1.00 69.62 371 LEU A C 1
ATOM 2289 O O . LEU A 1 373 ? 8.908 46.393 75.159 1.00 50.54 371 LEU A O 1
ATOM 2294 N N . ARG A 1 374 ? 11.056 45.854 74.735 1.00 73.35 372 ARG A N 1
ATOM 2295 C CA . ARG A 1 374 ? 11.091 44.847 75.795 1.00 73.89 372 ARG A CA 1
ATOM 2296 C C . ARG A 1 374 ? 10.690 45.454 77.127 1.00 70.59 372 ARG A C 1
ATOM 2297 O O . ARG A 1 374 ? 9.790 44.957 77.814 1.00 56.42 372 ARG A O 1
ATOM 2305 N N . ALA A 1 375 ? 11.359 46.540 77.504 1.00 82.59 373 ALA A N 1
ATOM 2306 C CA . ALA A 1 375 ? 11.114 47.157 78.800 1.00 79.53 373 ALA A CA 1
ATOM 2307 C C . ALA A 1 375 ? 9.722 47.772 78.875 1.00 70.87 373 ALA A C 1
ATOM 2308 O O . ALA A 1 375 ? 9.009 47.581 79.866 1.00 71.04 373 ALA A O 1
ATOM 2310 N N . ILE A 1 376 ? 9.310 48.512 77.836 1.00 64.07 374 ILE A N 1
ATOM 2311 C CA . ILE A 1 376 ? 8.128 49.364 77.975 1.00 60.23 374 ILE A CA 1
ATOM 2312 C C . ILE A 1 376 ? 6.889 48.514 78.220 1.00 55.47 374 ILE A C 1
ATOM 2313 O O . ILE A 1 376 ? 5.974 48.918 78.948 1.00 61.61 374 ILE A O 1
ATOM 2318 N N . GLY A 1 377 ? 6.829 47.338 77.600 1.00 47.52 375 GLY A N 1
ATOM 2319 C CA . GLY A 1 377 ? 5.751 46.413 77.863 1.00 44.81 375 GLY A CA 1
ATOM 2320 C C . GLY A 1 377 ? 5.742 45.941 79.304 1.00 58.28 375 GLY A C 1
ATOM 2321 O O . GLY A 1 377 ? 4.718 46.058 79.985 1.00 68.48 375 GLY A O 1
ATOM 2322 N N . ILE A 1 378 ? 6.880 45.414 79.779 1.00 71.58 376 ILE A N 1
ATOM 2323 C CA . ILE A 1 378 ? 6.927 44.786 81.102 1.00 52.27 376 ILE A CA 1
ATOM 2324 C C . ILE A 1 378 ? 6.395 45.728 82.170 1.00 46.38 376 ILE A C 1
ATOM 2325 O O . ILE A 1 378 ? 5.704 45.302 83.104 1.00 52.41 376 ILE A O 1
ATOM 2330 N N . ALA A 1 379 ? 6.706 47.021 82.048 1.00 52.79 377 ALA A N 1
ATOM 2331 C CA . ALA A 1 379 ? 6.149 48.020 82.953 1.00 58.26 377 ALA A CA 1
ATOM 2332 C C . ALA A 1 379 ? 4.633 47.891 83.047 1.00 70.73 377 ALA A C 1
ATOM 2333 O O . ALA A 1 379 ? 4.071 47.890 84.146 1.00 89.92 377 ALA A O 1
ATOM 2343 N N . SER A 1 381 ? 3.009 45.162 82.307 1.00 74.63 379 SER A N 1
ATOM 2344 C CA . SER A 1 381 ? 2.752 43.849 82.889 1.00 79.64 379 SER A CA 1
ATOM 2345 C C . SER A 1 381 ? 2.878 43.880 84.408 1.00 103.71 379 SER A C 1
ATOM 2346 O O . SER A 1 381 ? 2.053 43.292 85.117 1.00 110.95 379 SER A O 1
ATOM 2357 N N . GLY A 1 385 ? 1.790 49.135 89.457 1.00 60.02 383 GLY A N 1
ATOM 2358 C CA . GLY A 1 385 ? 1.121 50.315 89.973 1.00 79.90 383 GLY A CA 1
ATOM 2359 C C . GLY A 1 385 ? 1.119 51.493 89.015 1.00 86.44 383 GLY A C 1
ATOM 2360 O O . GLY A 1 385 ? 0.718 51.357 87.860 1.00 75.28 383 GLY A O 1
ATOM 2361 N N . VAL A 1 386 ? 1.572 52.655 89.496 1.00 104.78 384 VAL A N 1
ATOM 2362 C CA . VAL A 1 386 ? 1.587 53.856 88.664 1.00 94.45 384 VAL A CA 1
ATOM 2363 C C . VAL A 1 386 ? 2.760 53.871 87.686 1.00 88.20 384 VAL A C 1
ATOM 2364 O O . VAL A 1 386 ? 2.734 54.635 86.713 1.00 79.09 384 VAL A O 1
ATOM 2368 N N . ALA A 1 387 ? 3.783 53.040 87.904 1.00 87.37 385 ALA A N 1
ATOM 2369 C CA . ALA A 1 387 ? 4.846 52.905 86.910 1.00 80.51 385 ALA A CA 1
ATOM 2370 C C . ALA A 1 387 ? 4.303 52.350 85.598 1.00 69.63 385 ALA A C 1
ATOM 2371 O O . ALA A 1 387 ? 4.682 52.809 84.514 1.00 54.83 385 ALA A O 1
ATOM 2373 N N . ALA A 1 388 ? 3.410 51.360 85.678 1.00 71.92 386 ALA A N 1
ATOM 2374 C CA . ALA A 1 388 ? 2.745 50.850 84.483 1.00 65.91 386 ALA A CA 1
ATOM 2375 C C . ALA A 1 388 ? 1.972 51.942 83.760 1.00 55.05 386 ALA A C 1
ATOM 2376 O O . ALA A 1 388 ? 1.878 51.927 82.528 1.00 49.39 386 ALA A O 1
ATOM 2378 N N . ASP A 1 389 ? 1.403 52.885 84.512 1.00 59.68 387 ASP A N 1
ATOM 2379 C CA . ASP A 1 389 ? 0.553 53.906 83.915 1.00 53.81 387 ASP A CA 1
ATOM 2380 C C . ASP A 1 389 ? 1.363 54.858 83.046 1.00 49.94 387 ASP A C 1
ATOM 2381 O O . ASP A 1 389 ? 0.847 55.389 82.058 1.00 37.46 387 ASP A O 1
ATOM 2386 N N . ALA A 1 390 ? 2.630 55.078 83.390 1.00 60.47 388 ALA A N 1
ATOM 2387 C CA . ALA A 1 390 ? 3.433 56.049 82.659 1.00 53.48 388 ALA A CA 1
ATOM 2388 C C . ALA A 1 390 ? 4.048 55.448 81.404 1.00 45.41 388 ALA A C 1
ATOM 2389 O O . ALA A 1 390 ? 4.198 56.149 80.399 1.00 42.30 388 ALA A O 1
ATOM 2391 N N . ALA A 1 391 ? 4.405 54.164 81.439 1.00 39.85 389 ALA A N 1
ATOM 2392 C CA . ALA A 1 391 ? 4.847 53.495 80.221 1.00 41.98 389 ALA A CA 1
ATOM 2393 C C . ALA A 1 391 ? 3.734 53.446 79.176 1.00 43.43 389 ALA A C 1
ATOM 2394 O O . ALA A 1 391 ? 4.005 53.505 77.972 1.00 38.50 389 ALA A O 1
ATOM 2396 N N . ALA A 1 392 ? 2.477 53.362 79.616 1.00 47.64 390 ALA A N 1
ATOM 2397 C CA . ALA A 1 392 ? 1.348 53.440 78.694 1.00 42.52 390 ALA A CA 1
ATOM 2398 C C . ALA A 1 392 ? 1.296 54.781 77.976 1.00 36.94 390 ALA A C 1
ATOM 2399 O O . ALA A 1 392 ? 0.869 54.849 76.821 1.00 40.54 390 ALA A O 1
ATOM 2401 N N . ALA A 1 393 ? 1.715 55.857 78.637 1.00 36.41 391 ALA A N 1
ATOM 2402 C CA . ALA A 1 393 ? 1.772 57.146 77.960 1.00 28.87 391 ALA A CA 1
ATOM 2403 C C . ALA A 1 393 ? 2.890 57.193 76.926 1.00 34.17 391 ALA A C 1
ATOM 2404 O O . ALA A 1 393 ? 2.807 57.967 75.968 1.00 38.07 391 ALA A O 1
ATOM 2406 N N . LEU A 1 394 ? 3.938 56.379 77.092 1.00 29.90 392 LEU A N 1
ATOM 2407 C CA . LEU A 1 394 ? 5.010 56.358 76.100 1.00 32.68 392 LEU A CA 1
ATOM 2408 C C . LEU A 1 394 ? 4.553 55.714 74.793 1.00 36.94 392 LEU A C 1
ATOM 2409 O O . LEU A 1 394 ? 4.824 56.249 73.715 1.00 29.05 392 LEU A O 1
ATOM 2414 N N . LEU A 1 395 ? 3.852 54.573 74.853 1.00 44.74 393 LEU A N 1
ATOM 2415 C CA . LEU A 1 395 ? 3.443 53.919 73.608 1.00 22.27 393 LEU A CA 1
ATOM 2416 C C . LEU A 1 395 ? 2.471 54.785 72.835 1.00 16.59 393 LEU A C 1
ATOM 2417 O O . LEU A 1 395 ? 2.510 54.824 71.602 1.00 28.74 393 LEU A O 1
ATOM 2422 N N . PHE A 1 396 ? 1.559 55.450 73.541 1.00 14.61 394 PHE A N 1
ATOM 2423 C CA . PHE A 1 396 ? 0.713 56.432 72.878 1.00 26.37 394 PHE A CA 1
ATOM 2424 C C . PHE A 1 396 ? 1.580 57.521 72.272 1.00 32.16 394 PHE A C 1
ATOM 2425 O O . PHE A 1 396 ? 1.301 58.010 71.174 1.00 29.85 394 PHE A O 1
ATOM 2433 N N . ARG A 1 397 ? 2.661 57.883 72.963 1.00 26.61 395 ARG A N 1
ATOM 2434 C CA . ARG A 1 397 ? 3.626 58.822 72.403 1.00 25.39 395 ARG A CA 1
ATOM 2435 C C . ARG A 1 397 ? 4.389 58.189 71.247 1.00 26.73 395 ARG A C 1
ATOM 2436 O O . ARG A 1 397 ? 4.569 58.810 70.193 1.00 30.46 395 ARG A O 1
ATOM 2444 N N . ILE A 1 398 ? 4.850 56.947 71.435 1.00 34.63 396 ILE A N 1
ATOM 2445 C CA . ILE A 1 398 ? 5.604 56.250 70.396 1.00 35.41 396 ILE A CA 1
ATOM 2446 C C . ILE A 1 398 ? 4.749 56.045 69.149 1.00 34.24 396 ILE A C 1
ATOM 2447 O O . ILE A 1 398 ? 5.226 56.213 68.020 1.00 39.10 396 ILE A O 1
ATOM 2452 N N . LEU A 1 399 ? 3.472 55.704 69.326 1.00 34.60 397 LEU A N 1
ATOM 2453 C CA . LEU A 1 399 ? 2.600 55.426 68.190 1.00 20.84 397 LEU A CA 1
ATOM 2454 C C . LEU A 1 399 ? 1.802 56.637 67.708 1.00 31.34 397 LEU A C 1
ATOM 2455 O O . LEU A 1 399 ? 1.109 56.531 66.690 1.00 55.77 397 LEU A O 1
ATOM 2460 N N . SER A 1 400 ? 1.862 57.774 68.403 1.00 32.26 398 SER A N 1
ATOM 2461 C CA . SER A 1 400 ? 1.332 59.016 67.848 1.00 36.40 398 SER A CA 1
ATOM 2462 C C . SER A 1 400 ? 2.378 59.793 67.060 1.00 50.76 398 SER A C 1
ATOM 2463 O O . SER A 1 400 ? 2.046 60.814 66.447 1.00 54.71 398 SER A O 1
ATOM 2466 N N . GLN A 1 401 ? 3.629 59.334 67.072 1.00 43.34 399 GLN A N 1
ATOM 2467 C CA . GLN A 1 401 ? 4.695 59.862 66.224 1.00 47.63 399 GLN A CA 1
ATOM 2468 C C . GLN A 1 401 ? 5.308 58.644 65.546 1.00 48.83 399 GLN A C 1
ATOM 2469 O O . GLN A 1 401 ? 6.199 57.986 66.104 1.00 57.15 399 GLN A O 1
ATOM 2475 N N . PRO A 1 402 ? 4.831 58.287 64.358 1.00 47.71 400 PRO A N 1
ATOM 2476 C CA . PRO A 1 402 ? 5.314 57.057 63.701 1.00 56.25 400 PRO A CA 1
ATOM 2477 C C . PRO A 1 402 ? 6.554 57.285 62.840 1.00 56.03 400 PRO A C 1
ATOM 2478 O O . PRO A 1 402 ? 6.537 57.207 61.607 1.00 76.16 400 PRO A O 1
ATOM 2482 N N . ALA A 1 403 ? 7.665 57.591 63.508 1.00 48.12 401 ALA A N 1
ATOM 2483 C CA . ALA A 1 403 ? 8.978 57.586 62.886 1.00 46.10 401 ALA A CA 1
ATOM 2484 C C . ALA A 1 403 ? 9.831 56.419 63.349 1.00 58.39 401 ALA A C 1
ATOM 2485 O O . ALA A 1 403 ? 10.908 56.204 62.784 1.00 59.56 401 ALA A O 1
ATOM 2487 N N . LEU A 1 404 ? 9.379 55.675 64.367 1.00 53.15 402 LEU A N 1
ATOM 2488 C CA . LEU A 1 404 ? 10.072 54.460 64.781 1.00 44.15 402 LEU A CA 1
ATOM 2489 C C . LEU A 1 404 ? 10.148 53.480 63.626 1.00 51.49 402 LEU A C 1
ATOM 2490 O O . LEU A 1 404 ? 11.130 52.743 63.481 1.00 52.97 402 LEU A O 1
ATOM 2495 N N . LEU A 1 405 ? 9.111 53.472 62.792 1.00 41.34 403 LEU A N 1
ATOM 2496 C CA . LEU A 1 405 ? 9.051 52.568 61.656 1.00 33.77 403 LEU A CA 1
ATOM 2497 C C . LEU A 1 405 ? 9.975 53.036 60.547 1.00 58.97 403 LEU A C 1
ATOM 2498 O O . LEU A 1 405 ? 10.486 52.216 59.775 1.00 79.53 403 LEU A O 1
ATOM 2503 N N . PHE A 1 406 ? 10.195 54.345 60.455 1.00 54.38 404 PHE A N 1
ATOM 2504 C CA . PHE A 1 406 ? 11.141 54.932 59.512 1.00 48.31 404 PHE A CA 1
ATOM 2505 C C . PHE A 1 406 ? 12.566 54.457 59.779 1.00 36.63 404 PHE A C 1
ATOM 2506 O O . PHE A 1 406 ? 13.106 54.672 60.868 1.00 21.02 404 PHE A O 1
ATOM 2514 N N . GLU A 1 439 ? 16.567 48.041 55.406 1.00 93.09 437 GLU A N 1
ATOM 2515 C CA . GLU A 1 439 ? 16.293 46.610 55.300 1.00 92.59 437 GLU A CA 1
ATOM 2516 C C . GLU A 1 439 ? 16.007 45.901 56.642 1.00 94.08 437 GLU A C 1
ATOM 2517 O O . GLU A 1 439 ? 14.853 45.807 57.059 1.00 85.27 437 GLU A O 1
ATOM 2523 N N . ALA A 1 440 ? 17.060 45.404 57.302 1.00 100.15 438 ALA A N 1
ATOM 2524 C CA . ALA A 1 440 ? 16.921 44.497 58.437 1.00 88.01 438 ALA A CA 1
ATOM 2525 C C . ALA A 1 440 ? 16.459 45.201 59.706 1.00 92.38 438 ALA A C 1
ATOM 2526 O O . ALA A 1 440 ? 15.830 44.567 60.560 1.00 91.74 438 ALA A O 1
ATOM 2528 N N . THR A 1 441 ? 16.766 46.493 59.863 1.00 96.63 439 THR A N 1
ATOM 2529 C CA . THR A 1 441 ? 16.244 47.226 61.012 1.00 97.35 439 THR A CA 1
ATOM 2530 C C . THR A 1 441 ? 14.721 47.224 61.004 1.00 83.78 439 THR A C 1
ATOM 2531 O O . THR A 1 441 ? 14.088 47.086 62.057 1.00 66.53 439 THR A O 1
ATOM 2535 N N . ILE A 1 442 ? 14.116 47.344 59.818 1.00 80.42 440 ILE A N 1
ATOM 2536 C CA . ILE A 1 442 ? 12.659 47.392 59.712 1.00 66.34 440 ILE A CA 1
ATOM 2537 C C . ILE A 1 442 ? 12.046 46.051 60.097 1.00 55.27 440 ILE A C 1
ATOM 2538 O O . ILE A 1 442 ? 11.108 45.995 60.900 1.00 56.21 440 ILE A O 1
ATOM 2543 N N . GLU A 1 443 ? 12.559 44.954 59.528 1.00 59.79 441 GLU A N 1
ATOM 2544 C CA . GLU A 1 443 ? 12.135 43.626 59.964 1.00 59.31 441 GLU A CA 1
ATOM 2545 C C . GLU A 1 443 ? 12.217 43.503 61.478 1.00 52.80 441 GLU A C 1
ATOM 2546 O O . GLU A 1 443 ? 11.220 43.209 62.146 1.00 52.92 441 GLU A O 1
ATOM 2552 N N . ALA A 1 444 ? 13.402 43.754 62.039 1.00 50.55 442 ALA A N 1
ATOM 2553 C CA . ALA A 1 444 ? 13.594 43.601 63.477 1.00 43.49 442 ALA A CA 1
ATOM 2554 C C . ALA A 1 444 ? 12.709 44.562 64.263 1.00 52.40 442 ALA A C 1
ATOM 2555 O O . ALA A 1 444 ? 12.073 44.167 65.247 1.00 59.81 442 ALA A O 1
ATOM 2557 N N . THR A 1 445 ? 12.660 45.833 63.849 1.00 51.88 443 THR A N 1
ATOM 2558 C CA . THR A 1 445 ? 11.755 46.780 64.495 1.00 47.67 443 THR A CA 1
ATOM 2559 C C . THR A 1 445 ? 10.317 46.284 64.428 1.00 40.32 443 THR A C 1
ATOM 2560 O O . THR A 1 445 ? 9.595 46.315 65.429 1.00 24.22 443 THR A O 1
ATOM 2564 N N . ALA A 1 446 ? 9.896 45.792 63.260 1.00 50.89 444 ALA A N 1
ATOM 2565 C CA . ALA A 1 446 ? 8.541 45.269 63.108 1.00 42.10 444 ALA A CA 1
ATOM 2566 C C . ALA A 1 446 ? 8.365 43.965 63.876 1.00 46.05 444 ALA A C 1
ATOM 2567 O O . ALA A 1 446 ? 7.423 43.819 64.662 1.00 43.29 444 ALA A O 1
ATOM 2569 N N . GLN A 1 447 ? 9.263 43.004 63.648 1.00 42.81 445 GLN A N 1
ATOM 2570 C CA . GLN A 1 447 ? 9.272 41.761 64.416 1.00 40.65 445 GLN A CA 1
ATOM 2571 C C . GLN A 1 447 ? 9.254 42.026 65.915 1.00 41.00 445 GLN A C 1
ATOM 2572 O O . GLN A 1 447 ? 8.592 41.309 66.675 1.00 44.06 445 GLN A O 1
ATOM 2578 N N . GLY A 1 448 ? 9.965 43.064 66.355 1.00 45.73 446 GLY A N 1
ATOM 2579 C CA . GLY A 1 448 ? 9.964 43.399 67.769 1.00 53.02 446 GLY A CA 1
ATOM 2580 C C . GLY A 1 448 ? 8.601 43.841 68.268 1.00 51.33 446 GLY A C 1
ATOM 2581 O O . GLY A 1 448 ? 8.151 43.410 69.330 1.00 63.31 446 GLY A O 1
ATOM 2582 N N . ILE A 1 449 ? 7.934 44.724 67.515 1.00 46.46 447 ILE A N 1
ATOM 2583 C CA . ILE A 1 449 ? 6.594 45.178 67.894 1.00 33.88 447 ILE A CA 1
ATOM 2584 C C . ILE A 1 449 ? 5.658 43.990 68.050 1.00 43.59 447 ILE A C 1
ATOM 2585 O O . ILE A 1 449 ? 4.852 43.928 68.984 1.00 49.47 447 ILE A O 1
ATOM 2590 N N . ALA A 1 450 ? 5.750 43.031 67.129 1.00 72.67 448 ALA A N 1
ATOM 2591 C CA . ALA A 1 450 ? 4.916 41.841 67.216 1.00 73.19 448 ALA A CA 1
ATOM 2592 C C . ALA A 1 450 ? 5.211 41.064 68.491 1.00 75.60 448 ALA A C 1
ATOM 2593 O O . ALA A 1 450 ? 4.292 40.626 69.191 1.00 79.10 448 ALA A O 1
ATOM 2595 N N . SER A 1 451 ? 6.495 40.906 68.820 1.00 57.56 449 SER A N 1
ATOM 2596 C CA . SER A 1 451 ? 6.871 40.037 69.930 1.00 62.30 449 SER A CA 1
ATOM 2597 C C . SER A 1 451 ? 6.472 40.625 71.280 1.00 63.26 449 SER A C 1
ATOM 2598 O O . SER A 1 451 ? 6.065 39.882 72.183 1.00 56.35 449 SER A O 1
ATOM 2609 N N . LEU A 1 453 ? 3.971 42.344 71.867 1.00 57.89 451 LEU A N 1
ATOM 2610 C CA . LEU A 1 453 ? 2.534 42.104 71.940 1.00 59.43 451 LEU A CA 1
ATOM 2611 C C . LEU A 1 453 ? 2.259 40.728 72.524 1.00 71.45 451 LEU A C 1
ATOM 2612 O O . LEU A 1 453 ? 1.684 40.608 73.612 1.00 69.57 451 LEU A O 1
ATOM 2617 N N . CYS A 1 454 ? 2.704 39.680 71.825 1.00 78.00 452 CYS A N 1
ATOM 2618 C CA . CYS A 1 454 ? 2.412 38.306 72.221 1.00 85.39 452 CYS A CA 1
ATOM 2619 C C . CYS A 1 454 ? 2.787 38.026 73.673 1.00 88.78 452 CYS A C 1
ATOM 2620 O O . CYS A 1 454 ? 1.938 37.616 74.472 1.00 91.58 452 CYS A O 1
ATOM 2623 N N . ALA A 1 455 ? 4.058 38.256 74.031 1.00 83.42 453 ALA A N 1
ATOM 2624 C CA . ALA A 1 455 ? 4.649 37.691 75.243 1.00 77.57 453 ALA A CA 1
ATOM 2625 C C . ALA A 1 455 ? 4.011 38.188 76.538 1.00 73.61 453 ALA A C 1
ATOM 2626 O O . ALA A 1 455 ? 4.065 37.477 77.550 1.00 91.54 453 ALA A O 1
ATOM 2628 N N . HIS A 1 456 ? 3.399 39.371 76.532 1.00 75.65 454 HIS A N 1
ATOM 2629 C CA . HIS A 1 456 ? 3.139 40.045 77.796 1.00 80.04 454 HIS A CA 1
ATOM 2630 C C . HIS A 1 456 ? 1.835 39.598 78.443 1.00 89.60 454 HIS A C 1
ATOM 2631 O O . HIS A 1 456 ? 1.700 39.689 79.668 1.00 95.90 454 HIS A O 1
ATOM 2638 N N . GLY A 1 457 ? 0.872 39.124 77.655 1.00 92.45 455 GLY A N 1
ATOM 2639 C CA . GLY A 1 457 ? -0.363 38.590 78.184 1.00 93.31 455 GLY A CA 1
ATOM 2640 C C . GLY A 1 457 ? -1.602 39.164 77.521 1.00 92.69 455 GLY A C 1
ATOM 2641 O O . GLY A 1 457 ? -1.564 40.249 76.939 1.00 95.85 455 GLY A O 1
ATOM 2642 N N . PRO A 1 458 ? -2.721 38.423 77.567 1.00 81.76 456 PRO A N 1
ATOM 2643 C CA . PRO A 1 458 ? -3.970 38.948 76.986 1.00 77.00 456 PRO A CA 1
ATOM 2644 C C . PRO A 1 458 ? -4.397 40.294 77.538 1.00 75.96 456 PRO A C 1
ATOM 2645 O O . PRO A 1 458 ? -4.869 41.145 76.775 1.00 80.57 456 PRO A O 1
ATOM 2649 N N . GLU A 1 459 ? -4.257 40.510 78.848 1.00 67.20 457 GLU A N 1
ATOM 2650 C CA . GLU A 1 459 ? -4.696 41.773 79.441 1.00 73.76 457 GLU A CA 1
ATOM 2651 C C . GLU A 1 459 ? -3.966 42.960 78.825 1.00 80.04 457 GLU A C 1
ATOM 2652 O O . GLU A 1 459 ? -4.579 43.985 78.499 1.00 70.22 457 GLU A O 1
ATOM 2658 N N . VAL A 1 460 ? -2.646 42.849 78.675 1.00 86.87 458 VAL A N 1
ATOM 2659 C CA . VAL A 1 460 ? -1.881 43.981 78.160 1.00 87.89 458 VAL A CA 1
ATOM 2660 C C . VAL A 1 460 ? -2.134 44.180 76.667 1.00 83.87 458 VAL A C 1
ATOM 2661 O O . VAL A 1 460 ? -2.190 45.320 76.189 1.00 68.68 458 VAL A O 1
ATOM 2665 N N . GLU A 1 461 ? -2.287 43.085 75.905 1.00 90.28 459 GLU A N 1
ATOM 2666 C CA . GLU A 1 461 ? -2.588 43.219 74.481 1.00 65.57 459 GLU A CA 1
ATOM 2667 C C . GLU A 1 461 ? -3.823 44.067 74.249 1.00 58.13 459 GLU A C 1
ATOM 2668 O O . GLU A 1 461 ? -3.812 44.945 73.381 1.00 52.24 459 GLU A O 1
ATOM 2674 N N . TRP A 1 462 ? -4.910 43.802 74.984 1.00 54.30 460 TRP A N 1
ATOM 2675 C CA . TRP A 1 462 ? -6.106 44.617 74.813 1.00 52.89 460 TRP A CA 1
ATOM 2676 C C . TRP A 1 462 ? -5.789 46.088 75.039 1.00 60.74 460 TRP A C 1
ATOM 2677 O O . TRP A 1 462 ? -6.270 46.953 74.298 1.00 35.48 460 TRP A O 1
ATOM 2688 N N . ARG A 1 463 ? -4.959 46.396 76.038 1.00 79.12 461 ARG A N 1
ATOM 2689 C CA . ARG A 1 463 ? -4.572 47.790 76.229 1.00 74.04 461 ARG A CA 1
ATOM 2690 C C . ARG A 1 463 ? -3.691 48.281 75.087 1.00 65.39 461 ARG A C 1
ATOM 2691 O O . ARG A 1 463 ? -4.010 49.292 74.453 1.00 49.30 461 ARG A O 1
ATOM 2699 N N . ILE A 1 464 ? -2.588 47.572 74.798 1.00 72.25 462 ILE A N 1
ATOM 2700 C CA . ILE A 1 464 ? -1.700 47.969 73.700 1.00 48.64 462 ILE A CA 1
ATOM 2701 C C . ILE A 1 464 ? -2.508 48.301 72.457 1.00 47.10 462 ILE A C 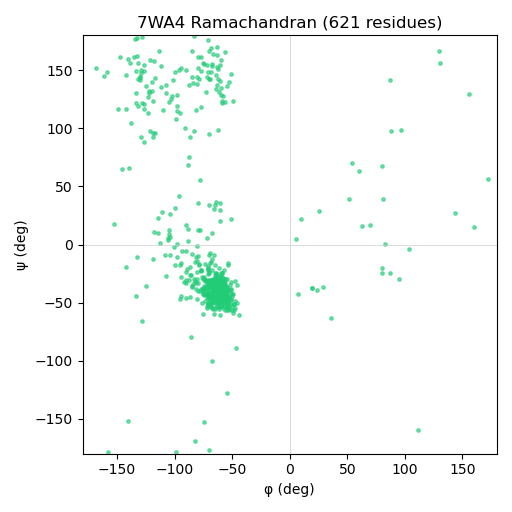1
ATOM 2702 O O . ILE A 1 464 ? -2.343 49.369 71.860 1.00 33.82 462 ILE A O 1
ATOM 2707 N N . CYS A 1 465 ? -3.413 47.395 72.069 1.00 67.72 463 CYS A N 1
ATOM 2708 C CA . CYS A 1 465 ? -4.222 47.636 70.881 1.00 65.06 463 CYS A CA 1
ATOM 2709 C C . CYS A 1 465 ? -5.113 48.866 71.036 1.00 52.26 463 CYS A C 1
ATOM 2710 O O . CYS A 1 465 ? -5.260 49.633 70.083 1.00 54.26 463 CYS A O 1
ATOM 2713 N N . THR A 1 466 ? -5.686 49.111 72.226 1.00 47.41 464 THR A N 1
ATOM 2714 C CA . THR A 1 466 ? -6.534 50.303 72.323 1.00 64.68 464 THR A CA 1
ATOM 2715 C C . THR A 1 466 ? -5.689 51.571 72.413 1.00 61.74 464 THR A C 1
ATOM 2716 O O . THR A 1 466 ? -6.143 52.640 71.991 1.00 47.67 464 THR A O 1
ATOM 2720 N N . ILE A 1 467 ? -4.465 51.492 72.946 1.00 65.11 465 ILE A N 1
ATOM 2721 C CA . ILE A 1 467 ? -3.565 52.642 72.824 1.00 57.12 465 ILE A CA 1
ATOM 2722 C C . ILE A 1 467 ? -3.259 52.929 71.358 1.00 45.69 465 ILE A C 1
ATOM 2723 O O . ILE A 1 467 ? -3.219 54.092 70.934 1.00 46.51 465 ILE A O 1
ATOM 2728 N N . TRP A 1 468 ? -3.037 51.874 70.565 1.00 45.18 466 TRP A N 1
ATOM 2729 C CA . TRP A 1 468 ? -2.731 52.046 69.146 1.00 47.15 466 TRP A CA 1
ATOM 2730 C C . TRP A 1 468 ? -3.848 52.794 68.434 1.00 48.19 466 TRP A C 1
ATOM 2731 O O . TRP A 1 468 ? -3.598 53.706 67.636 1.00 51.91 466 TRP A O 1
ATOM 2742 N N . GLU A 1 469 ? -5.093 52.401 68.698 1.00 39.39 467 GLU A N 1
ATOM 2743 C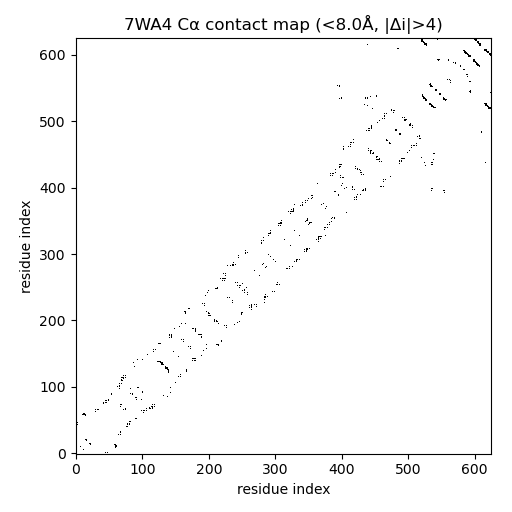 CA . GLU A 1 469 ? -6.230 53.040 68.048 1.00 44.46 467 GLU A CA 1
ATOM 2744 C C . GLU A 1 469 ? -6.304 54.514 68.414 1.00 46.78 467 GLU A C 1
ATOM 2745 O O . GLU A 1 469 ? -6.451 55.378 67.542 1.00 46.90 467 GLU A O 1
ATOM 2751 N N . ALA A 1 470 ? -6.186 54.821 69.708 1.00 42.90 468 ALA A N 1
ATOM 2752 C CA . ALA A 1 470 ? -6.152 56.213 70.139 1.00 30.83 468 ALA A CA 1
ATOM 2753 C C . ALA A 1 470 ? -4.982 56.958 69.516 1.00 34.19 468 ALA A C 1
ATOM 2754 O O . ALA A 1 470 ? -5.031 58.184 69.374 1.00 40.59 468 ALA A O 1
ATOM 2756 N N . ALA A 1 471 ? -3.930 56.239 69.124 1.00 41.17 469 ALA A N 1
ATOM 2757 C CA . ALA A 1 471 ? -2.782 56.894 68.509 1.00 47.85 469 ALA A CA 1
ATOM 2758 C C . ALA A 1 471 ? -3.096 57.356 67.093 1.00 57.31 469 ALA A C 1
ATOM 2759 O O . ALA A 1 471 ? -2.727 58.472 66.710 1.00 63.42 469 ALA A O 1
ATOM 2761 N N . TYR A 1 472 ? -3.787 56.529 66.306 1.00 52.92 470 TYR A N 1
ATOM 2762 C CA . TYR A 1 472 ? -3.972 56.793 64.878 1.00 56.65 470 TYR A CA 1
ATOM 2763 C C . TYR A 1 472 ? -5.291 57.489 64.556 1.00 62.85 470 TYR A C 1
ATOM 2764 O O . TYR A 1 472 ? -5.951 57.149 63.565 1.00 66.12 470 TYR A O 1
ATOM 2773 N N . GLY A 1 473 ? -5.696 58.466 65.365 1.00 71.42 471 GLY A N 1
ATOM 2774 C CA . GLY A 1 473 ? -6.817 59.323 65.028 1.00 75.09 471 GLY A CA 1
ATOM 2775 C C . GLY A 1 473 ? -8.183 58.678 65.037 1.00 77.38 471 GLY A C 1
ATOM 2776 O O . GLY A 1 473 ? -9.119 59.249 64.462 1.00 83.86 471 GLY A O 1
ATOM 2777 N N . LEU A 1 474 ? -8.334 57.516 65.666 1.00 67.24 472 LEU A N 1
ATOM 2778 C CA . LEU A 1 474 ? -9.625 56.844 65.745 1.00 58.36 472 LEU A CA 1
ATOM 2779 C C . LEU A 1 474 ? -10.425 57.314 66.958 1.00 56.72 472 LEU A C 1
ATOM 2780 O O . LEU A 1 474 ? -11.633 57.540 66.871 1.00 53.59 472 LEU A O 1
ATOM 2785 N N . PRO A 1 495 ? -3.402 63.754 66.262 1.00 67.07 493 PRO A N 1
ATOM 2786 C CA . PRO A 1 495 ? -3.055 62.438 65.719 1.00 73.09 493 PRO A CA 1
ATOM 2787 C C . PRO A 1 495 ? -2.473 62.553 64.315 1.00 74.14 493 PRO A C 1
ATOM 2788 O O . PRO A 1 495 ? -2.576 63.620 63.707 1.00 61.36 493 PRO A O 1
ATOM 2792 N N . PRO A 1 496 ? -1.862 61.487 63.806 1.00 78.35 494 PRO A N 1
ATOM 2793 C CA . PRO A 1 496 ? -1.390 61.512 62.423 1.00 69.67 494 PRO A CA 1
ATOM 2794 C C . PRO A 1 496 ? -2.510 61.262 61.428 1.00 70.10 494 PRO A C 1
ATOM 2795 O O . PRO A 1 496 ? -3.506 60.593 61.722 1.00 58.39 494 PRO A O 1
ATOM 2799 N N . ILE A 1 497 ? -2.329 61.818 60.228 1.00 70.65 495 ILE A N 1
ATOM 2800 C CA . ILE A 1 497 ? -3.182 61.469 59.100 1.00 59.18 495 ILE A CA 1
ATOM 2801 C C . ILE A 1 497 ? -2.976 59.995 58.795 1.00 62.91 495 ILE A C 1
ATOM 2802 O O . ILE A 1 497 ? -2.072 59.361 59.349 1.00 81.60 495 ILE A O 1
ATOM 2807 N N . LEU A 1 498 ? -3.808 59.422 57.939 1.00 54.96 496 LEU A N 1
ATOM 2808 C CA . LEU A 1 498 ? -3.652 58.016 57.604 1.00 61.70 496 LEU A CA 1
ATOM 2809 C C . LEU A 1 498 ? -3.460 57.881 56.107 1.00 54.50 496 LEU A C 1
ATOM 2810 O O . LEU A 1 498 ? -4.205 58.476 55.325 1.00 54.00 496 LEU A O 1
ATOM 2815 N N . SER A 1 499 ? -2.447 57.110 55.723 1.00 64.50 497 SER A N 1
ATOM 2816 C CA . SER A 1 499 ? -2.077 56.917 54.331 1.00 65.01 497 SER A CA 1
ATOM 2817 C C . SER A 1 499 ? -1.689 55.460 54.120 1.00 74.60 497 SER A C 1
ATOM 2818 O O . SER A 1 499 ? -1.353 54.745 55.067 1.00 71.09 497 SER A O 1
ATOM 2821 N N . TRP A 1 500 ? -1.742 55.020 52.858 1.00 75.37 498 TRP A N 1
ATOM 2822 C CA . TRP A 1 500 ? -1.255 53.682 52.533 1.00 74.79 498 TRP A CA 1
ATOM 2823 C C . TRP A 1 500 ? 0.212 53.540 52.913 1.00 72.13 498 TRP A C 1
ATOM 2824 O O . TRP A 1 500 ? 0.636 52.494 53.418 1.00 67.93 498 TRP A O 1
ATOM 2835 N N . ASN A 1 501 ? 0.997 54.599 52.692 1.00 75.62 499 ASN A N 1
ATOM 2836 C CA . ASN A 1 501 ? 2.413 54.577 53.045 1.00 81.18 499 ASN A CA 1
ATOM 2837 C C . ASN A 1 501 ? 2.615 54.368 54.539 1.00 84.64 499 ASN A C 1
ATOM 2838 O O . ASN A 1 501 ? 3.643 53.820 54.954 1.00 86.23 499 ASN A O 1
ATOM 2843 N N . LEU A 1 502 ? 1.654 54.803 55.362 1.00 75.50 500 LEU A N 1
ATOM 2844 C CA . LEU A 1 502 ? 1.701 54.496 56.790 1.00 64.31 500 LEU A CA 1
ATOM 2845 C C . LEU A 1 502 ? 1.536 53.003 57.047 1.00 58.52 500 LEU A C 1
ATOM 2846 O O . LEU A 1 502 ? 2.112 52.465 57.997 1.00 56.30 500 LEU A O 1
ATOM 2851 N N . TYR A 1 503 ? 0.755 52.317 56.217 1.00 44.31 501 TYR A N 1
ATOM 2852 C CA . TYR A 1 503 ? 0.443 50.920 56.487 1.00 34.27 501 TYR A CA 1
ATOM 2853 C C . TYR A 1 503 ? 1.482 49.940 55.944 1.00 36.81 501 TYR A C 1
ATOM 2854 O O . TYR A 1 503 ? 1.530 48.800 56.424 1.00 41.84 501 TYR A O 1
ATOM 2863 N N . ILE A 1 504 ? 2.318 50.348 54.992 1.00 30.85 502 ILE A N 1
ATOM 2864 C CA . ILE A 1 504 ? 3.357 49.464 54.462 1.00 47.15 502 ILE A CA 1
ATOM 2865 C C . ILE A 1 504 ? 4.211 48.888 55.593 1.00 45.30 502 ILE A C 1
ATOM 2866 O O . ILE A 1 504 ? 4.480 47.678 55.593 1.00 35.66 502 ILE A O 1
ATOM 2871 N N . PRO A 1 505 ? 4.647 49.680 56.582 1.00 40.73 503 PRO A N 1
ATOM 2872 C CA . PRO A 1 505 ? 5.400 49.074 57.692 1.00 34.72 503 PRO A CA 1
ATOM 2873 C C . PRO A 1 505 ? 4.589 48.098 58.530 1.00 32.46 503 PRO A C 1
ATOM 2874 O O . PRO A 1 505 ? 5.109 47.041 58.907 1.00 34.23 503 PRO A O 1
ATOM 2878 N N . LEU A 1 506 ? 3.328 48.418 58.838 1.00 32.02 504 LEU A N 1
ATOM 2879 C CA . LEU A 1 506 ? 2.529 47.539 59.691 1.00 30.59 504 LEU A CA 1
ATOM 2880 C C . LEU A 1 506 ? 2.299 46.168 59.057 1.00 44.51 504 LEU A C 1
ATOM 2881 O O . LEU A 1 506 ? 2.062 45.194 59.777 1.00 56.93 504 LEU A O 1
ATOM 2886 N N . LEU A 1 507 ? 2.338 46.073 57.722 1.00 49.46 505 LEU A N 1
ATOM 2887 C CA . LEU A 1 507 ? 2.325 44.772 57.054 1.00 55.82 505 LEU A CA 1
ATOM 2888 C C . LEU A 1 507 ? 3.415 43.850 57.587 1.00 44.90 505 LEU A C 1
ATOM 2889 O O . LEU A 1 507 ? 3.160 42.679 57.886 1.00 44.95 505 LEU A O 1
ATOM 2894 N N . LYS A 1 508 ? 4.641 44.360 57.713 1.00 57.53 506 LYS A N 1
ATOM 2895 C CA . LYS A 1 508 ? 5.730 43.512 58.180 1.00 65.39 506 LYS A CA 1
ATOM 2896 C C . LYS A 1 508 ? 5.520 43.106 59.633 1.00 63.70 506 LYS A C 1
ATOM 2897 O O . LYS A 1 508 ? 5.955 42.025 60.046 1.00 60.52 506 LYS A O 1
ATOM 2903 N N . VAL A 1 509 ? 4.859 43.961 60.418 1.00 56.18 507 VAL A N 1
ATOM 2904 C CA . VAL A 1 509 ? 4.424 43.568 61.756 1.00 42.11 507 VAL A CA 1
ATOM 2905 C C . VAL A 1 509 ? 3.353 42.490 61.666 1.00 42.23 507 VAL A C 1
ATOM 2906 O O . VAL A 1 509 ? 3.406 41.480 62.378 1.00 50.92 507 VAL A O 1
ATOM 2910 N N . LEU A 1 510 ? 2.373 42.686 60.778 1.00 52.34 508 LEU A N 1
ATOM 2911 C CA . LEU A 1 510 ? 1.198 41.820 60.719 1.00 44.81 508 LEU A CA 1
ATOM 2912 C C . LEU A 1 510 ? 1.552 40.415 60.250 1.00 42.53 508 LEU A C 1
ATOM 2913 O O . LEU A 1 510 ? 0.922 39.447 60.683 1.00 40.30 508 LEU A O 1
ATOM 2918 N N . GLU A 1 511 ? 2.551 40.284 59.374 1.00 63.37 509 GLU A N 1
ATOM 2919 C CA . GLU A 1 511 ? 2.998 38.963 58.940 1.00 64.03 509 GLU A CA 1
ATOM 2920 C C . GLU A 1 511 ? 3.401 38.096 60.127 1.00 67.32 509 GLU A C 1
ATOM 2921 O O . GLU A 1 511 ? 3.155 36.885 60.134 1.00 84.97 509 GLU A O 1
ATOM 2927 N N . TYR A 1 512 ? 4.025 38.699 61.140 1.00 60.12 510 TYR A N 1
ATOM 2928 C CA . TYR A 1 512 ? 4.507 37.953 62.296 1.00 48.44 510 TYR A CA 1
ATOM 2929 C C . TYR A 1 512 ? 3.424 37.675 63.327 1.00 43.45 510 TYR A C 1
ATOM 2930 O O . TYR A 1 512 ? 3.629 36.829 64.200 1.00 58.76 510 TYR A O 1
ATOM 2939 N N . LEU A 1 513 ? 2.290 38.360 63.252 1.00 45.57 511 LEU A N 1
ATOM 2940 C CA . LEU A 1 513 ? 1.222 38.150 64.206 1.00 57.19 511 LEU A CA 1
ATOM 2941 C C . LEU A 1 513 ? 0.619 36.754 64.026 1.00 82.49 511 LEU A C 1
ATOM 2942 O O . LEU A 1 513 ? 0.700 36.162 62.945 1.00 88.01 511 LEU A O 1
ATOM 2947 N N . PRO A 1 514 ? 0.013 36.199 65.080 1.00 87.25 512 PRO A N 1
ATOM 2948 C CA . PRO A 1 514 ? -0.584 34.870 64.955 1.00 75.50 512 PRO A CA 1
ATOM 2949 C C . PRO A 1 514 ? -1.973 34.912 64.335 1.00 78.83 512 PRO A C 1
ATOM 2950 O O . PRO A 1 514 ? -2.402 35.939 63.797 1.00 78.89 512 PRO A O 1
ATOM 2954 N N . ARG A 1 515 ? -2.679 33.788 64.398 1.00 81.40 513 ARG A N 1
ATOM 2955 C CA . ARG A 1 515 ? -3.913 33.571 63.653 1.00 64.36 513 ARG A CA 1
ATOM 2956 C C . ARG A 1 515 ? -5.106 33.838 64.561 1.00 56.21 513 ARG A C 1
ATOM 2957 O O . ARG A 1 515 ? -5.324 33.115 65.537 1.00 71.93 513 ARG A O 1
ATOM 2965 N N . GLY A 1 516 ? -5.876 34.875 64.237 1.00 45.07 514 GLY A N 1
ATOM 2966 C CA . GLY A 1 516 ? -7.092 35.187 64.963 1.00 50.21 514 GLY A CA 1
ATOM 2967 C C . GLY A 1 516 ? -6.928 35.988 66.237 1.00 55.15 514 GLY A C 1
ATOM 2968 O O . GLY A 1 516 ? -7.928 36.274 66.897 1.00 51.02 514 GLY A O 1
ATOM 2969 N N . SER A 1 517 ? -5.708 36.357 66.606 1.00 59.52 515 SER A N 1
ATOM 2970 C CA . SER A 1 517 ? -5.480 37.158 67.800 1.00 43.46 515 SER A CA 1
ATOM 2971 C C . SER A 1 517 ? -6.216 38.489 67.681 1.00 51.74 515 SER A C 1
ATOM 2972 O O . SER A 1 517 ? -6.541 38.935 66.579 1.00 77.40 515 SER A O 1
ATOM 2975 N N . PRO A 1 518 ? -6.485 39.146 68.810 1.00 49.80 516 PRO A N 1
ATOM 2976 C CA . PRO A 1 518 ? -7.023 40.512 68.754 1.00 59.24 516 PRO A CA 1
ATOM 2977 C C . PRO A 1 518 ? -6.056 41.514 68.144 1.00 60.88 516 PRO A C 1
ATOM 2978 O O . PRO A 1 518 ? -6.500 42.544 67.622 1.00 68.66 516 PRO A O 1
ATOM 2982 N N . SER A 1 519 ? -4.751 41.236 68.189 1.00 55.62 517 SER A N 1
ATOM 2983 C CA . SER A 1 519 ? -3.768 42.087 67.529 1.00 58.70 517 SER A CA 1
ATOM 2984 C C . SER A 1 519 ? -4.006 42.131 66.024 1.00 69.23 517 SER A C 1
ATOM 2985 O O . SER A 1 519 ? -4.071 43.210 65.422 1.00 62.98 517 SER A O 1
ATOM 2988 N N . GLU A 1 520 ? -4.137 40.957 65.398 1.00 75.50 518 GLU A N 1
ATOM 2989 C CA . GLU A 1 520 ? -4.498 40.893 63.984 1.00 58.40 518 GLU A CA 1
ATOM 2990 C C . GLU A 1 520 ? -5.768 41.686 63.711 1.00 50.88 518 GLU A C 1
ATOM 2991 O O . GLU A 1 520 ? -5.833 42.475 62.763 1.00 57.15 518 GLU A O 1
ATOM 2997 N N . ALA A 1 521 ? -6.783 41.505 64.557 1.00 49.29 519 ALA A N 1
ATOM 2998 C CA . ALA A 1 521 ? -8.009 42.280 64.411 1.00 57.53 519 ALA A CA 1
ATOM 2999 C C . ALA A 1 521 ? -7.731 43.776 64.492 1.00 49.16 519 ALA A C 1
ATOM 3000 O O . ALA A 1 521 ? -8.313 44.560 63.737 1.00 38.91 519 ALA A O 1
ATOM 3002 N N . CYS A 1 522 ? -6.821 44.189 65.381 1.00 64.77 520 CYS A N 1
ATOM 3003 C CA . CYS A 1 522 ? -6.546 45.615 65.554 1.00 72.99 520 CYS A CA 1
ATOM 3004 C C . CYS A 1 522 ? -5.878 46.211 64.318 1.00 66.14 520 CYS A C 1
ATOM 3005 O O . CYS A 1 522 ? -6.261 47.293 63.857 1.00 62.30 520 CYS A O 1
ATOM 3008 N N . LEU A 1 523 ? -4.873 45.526 63.769 1.00 53.05 521 LEU A N 1
ATOM 3009 C CA . LEU A 1 523 ? -4.221 46.035 62.565 1.00 53.69 521 LEU A CA 1
ATOM 3010 C C . LEU A 1 523 ? -5.172 46.037 61.371 1.00 60.24 521 LEU A C 1
ATOM 3011 O O . LEU A 1 523 ? -5.115 46.941 60.529 1.00 65.57 521 LEU A O 1
ATOM 3024 N N . LYS A 1 525 ? -8.340 46.467 61.724 1.00 40.11 523 LYS A N 1
ATOM 3025 C CA . LYS A 1 525 ? -9.263 47.560 62.017 1.00 44.10 523 LYS A CA 1
ATOM 3026 C C . LYS A 1 525 ? -8.654 48.906 61.647 1.00 60.28 523 LYS A C 1
ATOM 3027 O O . LYS A 1 525 ? -9.351 49.788 61.130 1.00 63.64 523 LYS A O 1
ATOM 3033 N N . ILE A 1 526 ? -7.356 49.083 61.910 1.00 67.48 524 ILE A N 1
ATOM 3034 C CA . ILE A 1 526 ? -6.671 50.294 61.472 1.00 68.87 524 ILE A CA 1
ATOM 3035 C C . ILE A 1 526 ? -6.572 50.309 59.954 1.00 61.77 524 ILE A C 1
ATOM 3036 O O . ILE A 1 526 ? -6.601 51.377 59.330 1.00 67.46 524 ILE A O 1
ATOM 3041 N N . PHE A 1 527 ? -6.478 49.128 59.338 1.00 48.39 525 PHE A N 1
ATOM 3042 C CA . PHE A 1 527 ? -6.516 49.015 57.883 1.00 52.02 525 PHE A CA 1
ATOM 3043 C C . PHE A 1 527 ? -7.781 49.633 57.309 1.00 55.93 525 PHE A C 1
ATOM 3044 O O . PHE A 1 527 ? -7.722 50.514 56.444 1.00 56.54 525 PHE A O 1
ATOM 3052 N N . VAL A 1 528 ? -8.940 49.161 57.768 1.00 59.69 526 VAL A N 1
ATOM 3053 C CA . VAL A 1 528 ? -10.207 49.712 57.298 1.00 51.86 526 VAL A CA 1
ATOM 3054 C C . VAL A 1 528 ? -10.232 51.220 57.497 1.00 61.01 526 VAL A C 1
ATOM 3055 O O . VAL A 1 528 ? -10.709 51.973 56.637 1.00 57.63 526 VAL A O 1
ATOM 3059 N N . ALA A 1 529 ? -9.706 51.683 58.632 1.00 71.51 527 ALA A N 1
ATOM 3060 C CA . ALA A 1 529 ? -9.623 53.115 58.893 1.00 72.49 527 ALA A CA 1
ATOM 3061 C C . ALA A 1 529 ? -8.821 53.828 57.810 1.00 75.16 527 ALA A C 1
ATOM 3062 O O . ALA A 1 529 ? -9.225 54.886 57.317 1.00 90.68 527 ALA A O 1
ATOM 3064 N N . THR A 1 530 ? -7.676 53.257 57.424 1.00 73.42 528 THR A N 1
ATOM 3065 C CA . THR A 1 530 ? -6.878 53.848 56.352 1.00 75.85 528 THR A CA 1
ATOM 3066 C C . THR A 1 530 ? -7.663 53.902 55.045 1.00 73.03 528 THR A C 1
ATOM 3067 O O . THR A 1 530 ? -7.695 54.937 54.372 1.00 68.47 528 THR A O 1
ATOM 3071 N N . VAL A 1 531 ? -8.305 52.793 54.672 1.00 74.94 529 VAL A N 1
ATOM 3072 C CA . VAL A 1 531 ? -9.014 52.728 53.395 1.00 71.32 529 VAL A CA 1
ATOM 3073 C C . VAL A 1 531 ? -10.174 53.715 53.379 1.00 62.49 529 VAL A C 1
ATOM 3074 O O . VAL A 1 531 ? -10.359 54.471 52.416 1.00 66.95 529 VAL A O 1
ATOM 3078 N N . GLU A 1 532 ? -10.969 53.721 54.450 1.00 54.77 530 GLU A N 1
ATOM 3079 C CA . GLU A 1 532 ? -12.016 54.722 54.608 1.00 48.72 530 GLU A CA 1
ATOM 3080 C C . GLU A 1 532 ? -11.477 56.128 54.368 1.00 56.99 530 GLU A C 1
ATOM 3081 O O . GLU A 1 532 ? -12.112 56.945 53.692 1.00 54.86 530 GLU A O 1
ATOM 3087 N N . THR A 1 533 ? -10.288 56.420 54.902 1.00 70.05 531 THR A N 1
ATOM 3088 C CA . THR A 1 533 ? -9.764 57.781 54.839 1.00 67.87 531 THR A CA 1
ATOM 3089 C C . THR A 1 533 ? -9.318 58.149 53.423 1.00 69.89 531 THR A C 1
ATOM 3090 O O . THR A 1 533 ? -9.595 59.260 52.955 1.00 78.49 531 THR A O 1
ATOM 3094 N N . ILE A 1 534 ? -8.621 57.239 52.723 1.00 67.67 532 ILE A N 1
ATOM 3095 C CA . ILE A 1 534 ? -8.144 57.554 51.373 1.00 57.27 532 ILE A CA 1
ATOM 3096 C C . ILE A 1 534 ? -9.318 57.821 50.442 1.00 56.89 532 ILE A C 1
ATOM 3097 O O . ILE A 1 534 ? -9.284 58.759 49.636 1.00 57.65 532 ILE A O 1
ATOM 3102 N N . LEU A 1 535 ? -10.371 57.001 50.532 1.00 56.20 533 LEU A N 1
ATOM 3103 C CA . LEU A 1 535 ? -11.582 57.249 49.757 1.00 66.11 533 LEU A CA 1
ATOM 3104 C C . LEU A 1 535 ? -12.059 58.685 49.932 1.00 80.51 533 LEU A C 1
ATOM 3105 O O . LEU A 1 535 ? -12.376 59.372 48.954 1.00 95.08 533 LEU A O 1
ATOM 3110 N N . SER A 1 536 ? -12.111 59.152 51.178 1.00 71.86 534 SER A N 1
ATOM 3111 C CA . SER A 1 536 ? -12.496 60.521 51.490 1.00 59.95 534 SER A CA 1
ATOM 3112 C C . SER A 1 536 ? -11.553 61.538 50.840 1.00 51.20 534 SER A C 1
ATOM 3113 O O . SER A 1 536 ? -10.372 61.264 50.613 1.00 30.72 534 SER A O 1
ATOM 3116 N N . ALA A 1 565 ? -7.811 62.558 45.042 1.00 70.24 563 ALA A N 1
ATOM 3117 C CA . ALA A 1 565 ? -7.324 63.327 43.903 1.00 76.05 563 ALA A CA 1
ATOM 3118 C C . ALA A 1 565 ? -6.033 62.721 43.357 1.00 87.79 563 ALA A C 1
ATOM 3119 O O . ALA A 1 565 ? -5.962 62.346 42.186 1.00 85.67 563 ALA A O 1
ATOM 3129 N N . SER A 1 567 ? -5.067 59.987 44.018 1.00 74.97 565 SER A N 1
ATOM 3130 C CA . SER A 1 567 ? -5.463 58.601 43.780 1.00 72.80 565 SER A CA 1
ATOM 3131 C C . SER A 1 567 ? -4.384 57.635 44.271 1.00 59.06 565 SER A C 1
ATOM 3132 O O . SER A 1 567 ? -3.857 56.805 43.527 1.00 40.76 565 SER A O 1
ATOM 3135 N N . GLU A 1 568 ? -4.059 57.775 45.559 1.00 65.16 566 GLU A N 1
ATOM 3136 C CA . GLU A 1 568 ? -3.266 56.767 46.252 1.00 63.94 566 GLU A CA 1
ATOM 3137 C C . GLU A 1 568 ? -3.904 55.392 46.131 1.00 60.49 566 GLU A C 1
ATOM 3138 O O . GLU A 1 568 ? -3.202 54.374 46.139 1.00 51.77 566 GLU A O 1
ATOM 3144 N N . LEU A 1 569 ? -5.232 55.347 46.015 1.00 49.68 567 LEU A N 1
ATOM 3145 C CA . LEU A 1 569 ? -5.939 54.074 45.957 1.00 44.88 567 LEU A CA 1
ATOM 3146 C C . LEU A 1 569 ? -5.477 53.245 44.769 1.00 58.32 567 LEU A C 1
ATOM 3147 O O . LEU A 1 569 ? -5.267 52.032 44.890 1.00 58.15 567 LEU A O 1
ATOM 3152 N N . ARG A 1 570 ? -5.315 53.884 43.609 1.00 65.78 568 ARG A N 1
ATOM 3153 C CA . ARG A 1 570 ? -4.952 53.143 42.403 1.00 73.10 568 ARG A CA 1
ATOM 3154 C C . ARG A 1 570 ? -3.599 52.458 42.564 1.00 70.88 568 ARG A C 1
ATOM 3155 O O . ARG A 1 570 ? -3.385 51.355 42.048 1.00 64.33 568 ARG A O 1
ATOM 3163 N N . ALA A 1 571 ? -2.675 53.096 43.282 1.00 55.00 569 ALA A N 1
ATOM 3164 C CA . ALA A 1 571 ? -1.367 52.495 43.513 1.00 35.56 569 ALA A CA 1
ATOM 3165 C C . ALA A 1 571 ? -1.412 51.445 44.621 1.00 45.68 569 ALA A C 1
ATOM 3166 O O . ALA A 1 571 ? -0.722 50.423 44.532 1.00 51.70 569 ALA A O 1
ATOM 3176 N N . VAL A 1 573 ? -3.831 49.254 45.410 1.00 67.94 571 VAL A N 1
ATOM 3177 C CA . VAL A 1 573 ? -4.296 47.978 44.873 1.00 62.25 571 VAL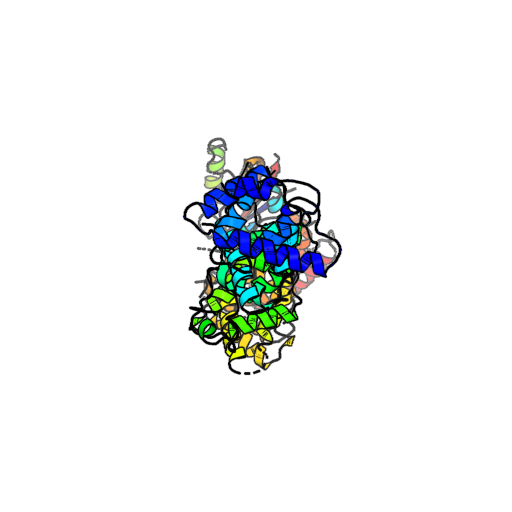 A CA 1
ATOM 3178 C C . VAL A 1 573 ? -3.218 47.341 44.005 1.00 57.92 571 VAL A C 1
ATOM 3179 O O . VAL A 1 573 ? -3.043 46.117 44.008 1.00 49.49 571 VAL A O 1
ATOM 3183 N N . HIS A 1 574 ? -2.476 48.160 43.253 1.00 48.28 572 HIS A N 1
ATOM 3184 C CA . HIS A 1 574 ? -1.316 47.649 42.527 1.00 36.59 572 HIS A CA 1
ATOM 3185 C C . HIS A 1 574 ? -0.332 46.986 43.485 1.00 42.29 572 HIS A C 1
ATOM 3186 O O . HIS A 1 574 ? 0.259 45.950 43.159 1.00 31.18 572 HIS A O 1
ATO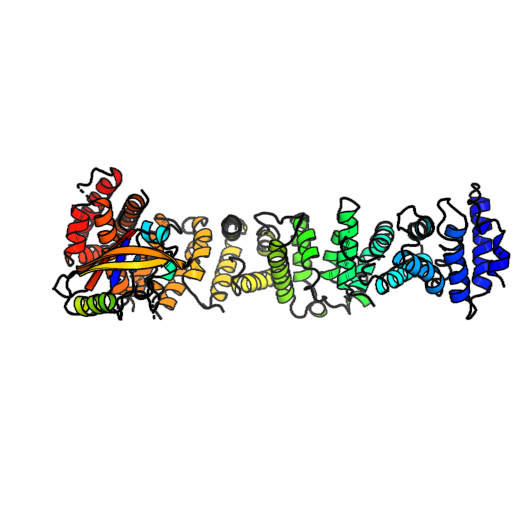M 3193 N N . ALA A 1 575 ? -0.163 47.551 44.685 1.00 45.86 573 ALA A N 1
ATOM 3194 C CA . ALA A 1 575 ? 0.853 47.041 45.601 1.00 43.52 573 ALA A CA 1
ATOM 3195 C C . ALA A 1 575 ? 0.445 45.708 46.212 1.00 41.62 573 ALA A C 1
ATOM 3196 O O . ALA A 1 575 ? 1.237 44.759 46.237 1.00 41.64 573 ALA A O 1
ATOM 3198 N N . LEU A 1 576 ? -0.780 45.625 46.723 1.00 38.38 574 LEU A N 1
ATOM 3199 C CA . LEU A 1 576 ? -1.252 44.369 47.286 1.00 38.61 574 LEU A CA 1
ATOM 3200 C C . LEU A 1 576 ? -1.321 43.288 46.215 1.00 46.19 574 LEU A C 1
ATOM 3201 O O . LEU A 1 576 ? -0.944 42.135 46.454 1.00 45.34 574 LEU A O 1
ATOM 3206 N N . PHE A 1 577 ? -1.781 43.654 45.015 1.00 44.98 575 PHE A N 1
ATOM 3207 C CA . PHE A 1 577 ? -1.907 42.691 43.921 1.00 41.43 575 PHE A CA 1
ATOM 3208 C C . PHE A 1 577 ? -0.554 42.171 43.446 1.00 43.88 575 PHE A C 1
ATOM 3209 O O . PHE A 1 577 ? -0.433 40.994 43.089 1.00 42.93 575 PHE A O 1
ATOM 3217 N N . LEU A 1 578 ? 0.475 43.025 43.422 1.00 34.90 576 LEU A N 1
ATOM 3218 C CA . LEU A 1 578 ? 1.684 42.669 42.683 1.00 41.37 576 LEU A CA 1
ATOM 3219 C C . LEU A 1 578 ? 3.001 43.096 43.330 1.00 63.25 576 LEU A C 1
ATOM 3220 O O . LEU A 1 578 ? 4.037 42.508 42.992 1.00 61.98 576 LEU A O 1
ATOM 3225 N N . GLU A 1 579 ? 3.018 44.053 44.267 1.00 80.33 577 GLU A N 1
ATOM 3226 C CA . GLU A 1 579 ? 4.299 44.578 44.735 1.00 80.62 577 GLU A CA 1
ATOM 3227 C C . GLU A 1 579 ? 5.072 43.573 45.575 1.00 82.54 577 GLU A C 1
ATOM 3228 O O . GLU A 1 579 ? 6.302 43.667 45.657 1.00 92.02 577 GLU A O 1
ATOM 3234 N N . SER A 1 580 ? 4.385 42.618 46.204 1.00 50.91 578 SER A N 1
ATOM 3235 C CA . SER A 1 580 ? 5.017 41.690 47.141 1.00 65.99 578 SER A CA 1
ATOM 3236 C C . SER A 1 580 ? 5.633 42.461 48.309 1.00 69.56 578 SER A C 1
ATOM 3237 O O . SER A 1 580 ? 6.845 42.456 48.528 1.00 73.12 578 SER A O 1
ATOM 3240 N N . CYS A 1 581 ? 4.760 43.125 49.069 1.00 71.15 579 CYS A N 1
ATOM 3241 C CA . CYS A 1 581 ? 5.165 43.957 50.194 1.00 62.90 579 CYS A CA 1
ATOM 3242 C C . CYS A 1 581 ? 4.946 43.357 51.598 1.00 70.03 579 CYS A C 1
ATOM 3243 O O . CYS A 1 581 ? 5.158 44.086 52.573 1.00 78.85 579 CYS A O 1
ATOM 3246 N N . ALA A 1 582 ? 4.535 42.088 51.780 1.00 67.05 580 ALA A N 1
ATOM 3247 C CA . ALA A 1 582 ? 4.215 41.031 50.822 1.00 47.90 580 ALA A CA 1
ATOM 3248 C C . ALA A 1 582 ? 2.999 40.245 51.282 1.00 60.32 580 ALA A C 1
ATOM 3249 O O . ALA A 1 582 ? 2.128 40.765 51.983 1.00 53.31 580 ALA A O 1
ATOM 3251 N N . GLY A 1 583 ? 2.956 38.978 50.877 1.00 66.25 581 GLY A N 1
ATOM 3252 C CA . GLY A 1 583 ? 1.954 38.052 51.361 1.00 60.80 581 GLY A CA 1
ATOM 3253 C C . GLY A 1 583 ? 0.756 37.892 50.451 1.00 52.25 581 GLY A C 1
ATOM 3254 O O . GLY A 1 583 ? -0.162 38.716 50.470 1.00 53.11 581 GLY A O 1
ATOM 3255 N N . VAL A 1 584 ? 0.763 36.830 49.642 1.00 57.52 582 VAL A N 1
ATOM 3256 C CA . VAL A 1 584 ? -0.427 36.467 48.878 1.00 65.11 582 VAL A CA 1
ATOM 3257 C C . VAL A 1 584 ? -1.565 36.097 49.818 1.00 60.30 582 VAL A C 1
ATOM 3258 O O . VAL A 1 584 ? -2.737 36.373 49.532 1.00 47.34 582 VAL A O 1
ATOM 3262 N N . GLU A 1 585 ? -1.238 35.498 50.965 1.00 69.51 583 GLU A N 1
ATOM 3263 C CA . GLU A 1 585 ? -2.249 35.188 51.970 1.00 73.02 583 GLU A CA 1
ATOM 3264 C C . GLU A 1 585 ? -2.909 36.464 52.473 1.00 59.67 583 GLU A C 1
ATOM 3265 O O . GLU A 1 585 ? -4.136 36.609 52.434 1.00 61.41 583 GLU A O 1
ATOM 3271 N N . LEU A 1 586 ? -2.095 37.401 52.960 1.00 65.50 584 LEU A N 1
ATOM 3272 C CA . LEU A 1 586 ? -2.611 38.699 53.375 1.00 54.34 584 LEU A CA 1
ATOM 3273 C C . LEU A 1 586 ? -3.326 39.403 52.226 1.00 45.56 584 LEU A C 1
ATOM 3274 O O . LEU A 1 586 ? -4.498 39.771 52.347 1.00 35.84 584 LEU A O 1
ATOM 3279 N N . ALA A 1 587 ? -2.641 39.572 51.089 1.00 46.47 585 ALA A N 1
ATOM 3280 C CA . ALA A 1 587 ? -3.166 40.428 50.027 1.00 47.18 585 ALA A CA 1
ATOM 3281 C C . ALA A 1 587 ? -4.549 39.978 49.566 1.00 44.60 585 ALA A C 1
ATOM 3282 O O . ALA A 1 587 ? -5.426 40.812 49.318 1.00 41.41 585 ALA A O 1
ATOM 3284 N N . SER A 1 588 ? -4.776 38.669 49.458 1.00 57.19 586 SER A N 1
ATOM 3285 C CA . SER A 1 588 ? -6.131 38.192 49.201 1.00 56.50 586 SER A CA 1
ATOM 3286 C C . SER A 1 588 ? -7.083 38.686 50.282 1.00 49.50 586 SER A C 1
ATOM 3287 O O . SER A 1 588 ? -8.146 39.248 49.994 1.00 50.94 586 SER A O 1
ATOM 3290 N N . ARG A 1 589 ? -6.698 38.500 51.543 1.00 38.10 587 ARG A N 1
ATOM 3291 C CA . ARG A 1 589 ? -7.517 38.980 52.650 1.00 41.55 587 ARG A CA 1
ATOM 3292 C C . ARG A 1 589 ? -7.615 40.502 52.635 1.00 38.94 587 ARG A C 1
ATOM 3293 O O . ARG A 1 589 ? -8.704 41.072 52.792 1.00 39.30 587 ARG A O 1
ATOM 3301 N N . LEU A 1 590 ? -6.474 41.175 52.453 1.00 46.14 588 LEU A N 1
ATOM 3302 C CA . LEU A 1 590 ? -6.435 42.637 52.416 1.00 42.47 588 LEU A CA 1
ATOM 3303 C C . LEU A 1 590 ? -7.270 43.211 51.264 1.00 40.28 588 LEU A C 1
ATOM 3304 O O . LEU A 1 590 ? -8.164 44.034 51.493 1.00 36.72 588 LEU A O 1
ATOM 3309 N N . LEU A 1 591 ? -7.023 42.766 50.023 1.00 47.90 589 LEU A N 1
ATOM 3310 C CA . LEU A 1 591 ? -7.810 43.253 48.892 1.00 38.42 589 LEU A CA 1
ATOM 3311 C C . LEU A 1 591 ? -9.304 43.025 49.084 1.00 43.64 589 LEU A C 1
ATOM 3312 O O . LEU A 1 591 ? -10.119 43.856 48.663 1.00 38.51 589 LEU A O 1
ATOM 3317 N N . PHE A 1 592 ? -9.684 41.902 49.699 1.00 40.15 590 PHE A N 1
ATOM 3318 C CA . PHE A 1 592 ? -11.090 41.664 50.002 1.00 38.22 590 PHE A CA 1
ATOM 3319 C C . PHE A 1 592 ? -11.671 42.832 50.787 1.00 47.77 590 PHE A C 1
ATOM 3320 O O . PHE A 1 592 ? -12.756 43.334 50.470 1.00 46.23 590 PHE A O 1
ATOM 3328 N N . VAL A 1 593 ? -10.954 43.278 51.821 1.00 55.03 591 VAL A N 1
ATOM 3329 C CA . VAL A 1 593 ? -11.375 44.458 52.572 1.00 47.67 591 VAL A CA 1
ATOM 3330 C C . VAL A 1 593 ? -11.382 45.685 51.671 1.00 44.06 591 VAL A C 1
ATOM 3331 O O . VAL A 1 593 ? -12.323 46.486 51.699 1.00 31.87 591 VAL A O 1
ATOM 3335 N N . VAL A 1 594 ? -10.326 45.850 50.862 1.00 48.71 592 VAL A N 1
ATOM 3336 C CA . VAL A 1 594 ? -10.215 47.014 49.978 1.00 45.02 592 VAL A CA 1
ATOM 3337 C C . VAL A 1 594 ? -11.452 47.145 49.101 1.00 53.24 592 VAL A C 1
ATOM 3338 O O . VAL A 1 594 ? -12.107 48.190 49.082 1.00 67.28 592 VAL A O 1
ATOM 3342 N N . LEU A 1 595 ? -11.802 46.077 48.380 1.00 53.97 593 LEU A N 1
ATOM 3343 C CA . LEU A 1 595 ? -12.977 46.123 47.513 1.00 50.64 593 LEU A CA 1
ATOM 3344 C C . LEU A 1 595 ? -14.233 46.447 48.313 1.00 55.58 593 LEU A C 1
ATOM 3345 O O . LEU A 1 595 ? -15.038 47.297 47.910 1.00 51.54 593 LEU A O 1
ATOM 3350 N N . THR A 1 596 ? -14.404 45.784 49.465 1.00 68.19 594 THR A N 1
ATOM 3351 C CA . THR A 1 596 ? -15.631 45.929 50.249 1.00 62.27 594 THR A CA 1
ATOM 3352 C C . THR A 1 596 ? -15.859 47.368 50.689 1.00 57.09 594 THR A C 1
ATOM 3353 O O . THR A 1 596 ? -17.010 47.807 50.805 1.00 51.97 594 THR A O 1
ATOM 3357 N N . VAL A 1 597 ? -14.784 48.121 50.926 1.00 52.11 595 VAL A N 1
ATOM 3358 C CA . VAL A 1 597 ? -14.938 49.511 51.344 1.00 54.28 595 VAL A CA 1
ATOM 3359 C C . VAL A 1 597 ? -15.361 50.386 50.168 1.00 64.51 595 VAL A C 1
ATOM 3360 O O . VAL A 1 597 ? -16.144 51.328 50.335 1.00 64.67 595 VAL A O 1
ATOM 3364 N N . CYS A 1 598 ? -14.857 50.095 48.964 1.00 72.20 596 CYS A N 1
ATOM 3365 C CA . CYS A 1 598 ? -15.165 50.956 47.822 1.00 81.08 596 CYS A CA 1
ATOM 3366 C C . CYS A 1 598 ? -16.646 50.905 47.468 1.00 93.07 596 CYS A C 1
ATOM 3367 O O . CYS A 1 598 ? -17.239 51.929 47.107 1.00 91.66 596 CYS A O 1
ATOM 3370 N N . VAL A 1 599 ? -17.262 49.723 47.568 1.00 92.01 597 VAL A N 1
ATOM 3371 C CA . VAL A 1 599 ? -18.675 49.598 47.223 1.00 87.34 597 VAL A CA 1
ATOM 3372 C C . VAL A 1 599 ? -19.543 50.408 48.178 1.00 92.16 597 VAL A C 1
ATOM 3373 O O . VAL A 1 599 ? -20.630 50.867 47.802 1.00 98.97 597 VAL A O 1
ATOM 3377 N N . SER A 1 600 ? -19.081 50.616 49.413 1.00 78.72 598 SER A N 1
ATOM 3378 C CA . SER A 1 600 ? -19.887 51.344 50.388 1.00 71.59 598 SER A CA 1
ATOM 3379 C C . SER A 1 600 ? -20.150 52.771 49.924 1.00 75.67 598 SER A C 1
ATOM 3380 O O . SER A 1 600 ? -21.269 53.283 50.046 1.00 84.23 598 SER A O 1
ATOM 3383 N N . HIS A 1 601 ? -19.130 53.426 49.385 1.00 68.26 599 HIS A N 1
ATOM 3384 C CA . HIS A 1 601 ? -19.268 54.791 48.896 1.00 68.77 599 HIS A CA 1
ATOM 3385 C C . HIS A 1 601 ? -20.183 54.829 47.674 1.00 62.84 599 HIS A C 1
ATOM 3386 O O . HIS A 1 601 ? -21.399 54.992 47.798 1.00 64.00 599 HIS A O 1
ATOM 3393 N N . GLY A 1 645 ? -17.026 55.277 39.738 1.00 55.61 643 GLY A N 1
ATOM 3394 C CA . GLY A 1 645 ? -16.583 55.681 41.059 1.00 57.30 643 GLY A CA 1
ATOM 3395 C C . GLY A 1 645 ? -15.396 54.887 41.567 1.00 60.52 643 GLY A C 1
ATOM 3396 O O . GLY A 1 645 ? -14.666 54.291 40.773 1.00 53.59 643 GLY A O 1
ATOM 3397 N N . PRO A 1 646 ? -15.191 54.890 42.891 1.00 79.86 644 PRO A N 1
ATOM 3398 C CA . PRO A 1 646 ? -14.059 54.135 43.454 1.00 77.29 644 PRO A CA 1
ATOM 3399 C C . PRO A 1 646 ? -14.098 52.652 43.139 1.00 66.69 644 PRO A C 1
ATOM 3400 O O . PRO A 1 646 ? -13.039 52.037 42.965 1.00 57.58 644 PRO A O 1
ATOM 3404 N N . VAL A 1 647 ? -15.294 52.056 43.073 1.00 76.00 645 VAL A N 1
ATOM 3405 C CA . VAL A 1 647 ? -15.417 50.643 42.720 1.00 70.76 645 VAL A CA 1
ATOM 3406 C C . VAL A 1 647 ? -14.936 50.401 41.297 1.00 68.26 645 VAL A C 1
ATOM 3407 O O . VAL A 1 647 ? -14.370 49.341 40.999 1.00 65.14 645 VAL A O 1
ATOM 3411 N N . ALA A 1 648 ? -15.127 51.376 40.404 1.00 65.08 646 ALA A N 1
ATOM 3412 C CA . ALA A 1 648 ? -14.605 51.254 39.047 1.00 53.13 646 ALA A CA 1
ATOM 3413 C C . ALA A 1 648 ? -13.088 51.129 39.062 1.00 43.83 646 ALA A C 1
ATOM 3414 O O . ALA A 1 648 ? -12.513 50.308 38.338 1.00 36.65 646 ALA A O 1
ATOM 3416 N N . ALA A 1 649 ? -12.427 51.936 39.896 1.00 43.78 647 ALA A N 1
ATOM 3417 C CA . ALA A 1 649 ? -10.979 51.876 40.053 1.00 42.48 647 ALA A CA 1
ATOM 3418 C C . ALA A 1 649 ? -10.493 50.448 40.269 1.00 38.62 647 ALA A C 1
ATOM 3419 O O . ALA A 1 649 ? -9.652 49.947 39.515 1.00 31.17 647 ALA A O 1
ATOM 3421 N N . PHE A 1 650 ? -11.016 49.778 41.300 1.00 48.16 648 PHE A N 1
ATOM 3422 C CA . PHE A 1 650 ? -10.681 48.373 41.517 1.00 52.88 648 PHE A CA 1
ATOM 3423 C C . PHE A 1 650 ? -11.110 47.528 40.325 1.00 57.72 648 PHE A C 1
ATOM 3424 O O . PHE A 1 650 ? -10.329 46.722 39.810 1.00 51.64 648 PHE A O 1
ATOM 3432 N N . ASP A 1 651 ? -12.358 47.697 39.878 1.00 52.29 649 ASP A N 1
ATOM 3433 C CA . ASP A 1 651 ? -12.823 47.013 38.675 1.00 44.96 649 ASP A CA 1
ATOM 3434 C C . ASP A 1 651 ? -11.877 47.247 37.500 1.00 42.78 649 ASP A C 1
ATOM 3435 O O . ASP A 1 651 ? -11.554 46.313 36.754 1.00 30.25 649 ASP A O 1
ATOM 3440 N N . SER A 1 652 ? -11.393 48.485 37.345 1.00 41.73 650 SER A N 1
ATOM 3441 C CA . SER A 1 652 ? -10.586 48.842 36.179 1.00 32.48 650 SER A CA 1
ATOM 3442 C C . SER A 1 652 ? -9.168 48.291 36.270 1.00 28.45 650 SER A C 1
ATOM 3443 O O . SER A 1 652 ? -8.627 47.804 35.270 1.00 31.81 650 SER A O 1
ATOM 3446 N N . TYR A 1 653 ? -8.539 48.371 37.448 1.00 31.74 651 TYR A N 1
ATOM 3447 C CA . TYR A 1 653 ? -7.144 47.949 37.549 1.00 28.23 651 TYR A CA 1
ATOM 3448 C C . TYR A 1 653 ? -6.979 46.478 37.206 1.00 24.85 651 TYR A C 1
ATOM 3449 O O . TYR A 1 653 ? -6.016 46.103 36.529 1.00 22.38 651 TYR A O 1
ATOM 3458 N N . VAL A 1 654 ? -7.887 45.626 37.688 1.00 25.90 652 VAL A N 1
ATOM 3459 C CA . VAL A 1 654 ? -7.721 44.188 37.490 1.00 16.97 652 VAL A CA 1
ATOM 3460 C C . VAL A 1 654 ? -7.538 43.872 36.019 1.00 24.94 652 VAL A C 1
ATOM 3461 O O . VAL A 1 654 ? -6.584 43.196 35.626 1.00 24.83 652 VAL A O 1
ATOM 3465 N N . LEU A 1 655 ? -8.433 44.381 35.178 1.00 41.60 653 LEU A N 1
ATOM 3466 C CA . LEU A 1 655 ? -8.308 44.111 33.754 1.00 41.67 653 LEU A CA 1
ATOM 3467 C C . LEU A 1 655 ? -6.969 44.609 33.224 1.00 37.25 653 LEU A C 1
ATOM 3468 O O . LEU A 1 655 ? -6.289 43.901 32.473 1.00 35.07 653 LEU A O 1
ATOM 3473 N N . ALA A 1 656 ? -6.568 45.821 33.620 1.00 34.45 654 ALA A N 1
ATOM 3474 C CA . ALA A 1 656 ? -5.321 46.400 33.125 1.00 22.49 654 ALA A CA 1
ATOM 3475 C C . ALA A 1 656 ? -4.123 45.526 33.482 1.00 22.11 654 ALA A C 1
ATOM 3476 O O . ALA A 1 656 ? -3.302 45.196 32.618 1.00 17.65 654 ALA A O 1
ATOM 3478 N N . ALA A 1 657 ? -4.019 45.122 34.750 1.00 22.03 655 ALA A N 1
ATOM 3479 C CA . ALA A 1 657 ? -2.913 44.271 35.179 1.00 17.59 655 ALA A CA 1
ATOM 3480 C C . ALA A 1 657 ? -2.973 42.906 34.502 1.00 23.76 655 ALA A C 1
ATOM 3481 O O . ALA A 1 657 ? -2.006 42.470 33.868 1.00 26.15 655 ALA A O 1
ATOM 3483 N N . VAL A 1 658 ? -4.107 42.208 34.641 1.00 31.66 656 VAL A N 1
ATOM 3484 C CA . VAL A 1 658 ? -4.255 40.878 34.045 1.00 21.51 656 VAL A CA 1
ATOM 3485 C C . VAL A 1 658 ? -3.937 40.914 32.555 1.00 25.16 656 VAL A C 1
ATOM 3486 O O . VAL A 1 658 ? -3.116 40.132 32.066 1.00 20.48 656 VAL A O 1
ATOM 3490 N N . CYS A 1 659 ? -4.545 41.848 31.815 1.00 24.36 657 CYS A N 1
ATOM 3491 C CA . CYS A 1 659 ? -4.402 41.821 30.359 1.00 22.84 657 CYS A CA 1
ATOM 3492 C C . CYS A 1 659 ? -3.000 42.230 29.913 1.00 16.39 657 CYS A C 1
ATOM 3493 O O . CYS A 1 659 ? -2.464 41.658 28.959 1.00 21.38 657 CYS A O 1
ATOM 3496 N N . ALA A 1 660 ? -2.393 43.217 30.577 1.00 19.49 658 ALA A N 1
ATOM 3497 C CA . ALA A 1 660 ? -1.032 43.615 30.222 1.00 28.61 658 ALA A CA 1
ATOM 3498 C C . ALA A 1 660 ? -0.036 42.499 30.508 1.00 24.29 658 ALA A C 1
ATOM 3499 O O . ALA A 1 660 ? 0.832 42.208 29.678 1.00 31.58 658 ALA A O 1
ATOM 3501 N N . LEU A 1 661 ? -0.141 41.869 31.674 1.00 26.86 659 LEU A N 1
ATOM 3502 C CA . LEU A 1 661 ? 0.700 40.716 31.972 1.00 34.00 659 LEU A CA 1
ATOM 3503 C C . LEU A 1 661 ? 0.351 39.511 31.104 1.00 28.62 659 LEU A C 1
ATOM 3504 O O . LEU A 1 661 ? 1.243 38.747 30.719 1.00 32.11 659 LEU A O 1
ATOM 3509 N N . ALA A 1 662 ? -0.928 39.316 30.777 1.00 29.37 660 ALA A N 1
ATOM 3510 C CA . ALA A 1 662 ? -1.276 38.202 29.901 1.00 38.87 660 ALA A CA 1
ATOM 3511 C C . ALA A 1 662 ? -0.680 38.390 28.514 1.00 37.76 660 ALA A C 1
ATOM 3512 O O . ALA A 1 662 ? -0.259 37.418 27.878 1.00 40.61 660 ALA A O 1
ATOM 3514 N N . CYS A 1 663 ? -0.633 39.635 28.030 1.00 27.20 661 CYS A N 1
ATOM 3515 C CA . CYS A 1 663 ? -0.028 39.905 26.731 1.00 26.97 661 CYS A CA 1
ATOM 3516 C C . CYS A 1 663 ? 1.482 39.712 26.772 1.00 25.10 661 CYS A C 1
ATOM 3517 O O . CYS A 1 663 ? 2.063 39.124 25.854 1.00 26.31 661 CYS A O 1
ATOM 3520 N N . GLU A 1 664 ? 2.136 40.191 27.829 1.00 28.70 662 GLU A N 1
ATOM 3521 C CA . GLU A 1 664 ? 3.590 40.082 27.911 1.00 28.22 662 GLU A CA 1
ATOM 3522 C C . GLU A 1 664 ? 4.042 38.632 27.868 1.00 28.59 662 GLU A C 1
ATOM 3523 O O . GLU A 1 664 ? 5.001 38.290 27.168 1.00 39.91 662 GLU A O 1
ATOM 3529 N N . VAL A 1 665 ? 3.387 37.771 28.648 1.00 26.61 663 VAL A N 1
ATOM 3530 C CA . VAL A 1 665 ? 3.790 36.370 28.704 1.00 27.46 663 VAL A CA 1
ATOM 3531 C C . VAL A 1 665 ? 3.634 35.716 27.341 1.00 44.10 663 VAL A C 1
ATOM 3532 O O . VAL A 1 665 ? 4.522 34.993 26.878 1.00 48.80 663 VAL A O 1
ATOM 3536 N N . GLN A 1 666 ? 2.518 35.979 26.665 1.00 55.44 664 GLN A N 1
ATOM 3537 C CA . GLN A 1 666 ? 2.242 35.263 25.428 1.00 49.84 664 GLN A CA 1
ATOM 3538 C C . GLN A 1 666 ? 3.195 35.710 24.326 1.00 50.17 664 GLN A C 1
ATOM 3539 O O . GLN A 1 666 ? 3.722 34.881 23.576 1.00 55.36 664 GLN A O 1
ATOM 3545 N N . LEU A 1 667 ? 3.455 37.015 24.238 1.00 32.28 665 LEU A N 1
ATOM 3546 C CA . LEU A 1 667 ? 4.381 37.554 23.234 1.00 29.37 665 LEU A CA 1
ATOM 3547 C C . LEU A 1 667 ? 5.777 36.959 23.396 1.00 34.08 665 LEU A C 1
ATOM 3548 O O . LEU A 1 667 ? 6.463 37.234 24.375 1.00 53.41 665 LEU A O 1
ATOM 3553 N N . ASP A 1 704 ? 11.469 37.030 33.206 1.00 92.96 702 ASP A N 1
ATOM 3554 C CA . ASP A 1 704 ? 11.349 36.146 34.361 1.00 99.84 702 ASP A CA 1
ATOM 3555 C C . ASP A 1 704 ? 10.404 36.741 35.399 1.00 72.90 702 ASP A C 1
ATOM 3556 O O . ASP A 1 704 ? 9.550 36.045 35.950 1.00 66.22 702 ASP A O 1
ATOM 3561 N N . SER A 1 705 ? 10.564 38.038 35.663 1.00 64.47 703 SER A N 1
ATOM 3562 C CA . SER A 1 705 ? 9.708 38.697 36.643 1.00 66.54 703 SER A CA 1
ATOM 3563 C C . SER A 1 705 ? 8.264 38.743 36.162 1.00 72.14 703 SER A C 1
ATOM 3564 O O . SER A 1 705 ? 7.330 38.601 36.960 1.00 72.08 703 SER A O 1
ATOM 3567 N N . ALA A 1 706 ? 8.064 38.917 34.853 1.00 65.88 704 ALA A N 1
ATOM 3568 C CA . ALA A 1 706 ? 6.718 39.090 34.320 1.00 43.41 704 ALA A CA 1
ATOM 3569 C C . ALA A 1 706 ? 5.864 37.850 34.548 1.00 35.70 704 ALA A C 1
ATOM 3570 O O . ALA A 1 706 ? 4.709 37.956 34.975 1.00 37.51 704 ALA A O 1
ATOM 3572 N N . ILE A 1 707 ? 6.415 36.663 34.277 1.00 44.10 705 ILE A N 1
ATOM 3573 C CA . ILE A 1 707 ? 5.662 35.434 34.510 1.00 50.59 705 ILE A CA 1
ATOM 3574 C C . ILE A 1 707 ? 5.389 35.239 35.997 1.00 48.61 705 ILE A C 1
ATOM 3575 O O . ILE A 1 707 ? 4.372 34.647 36.376 1.00 38.34 705 ILE A O 1
ATOM 3580 N N . SER A 1 708 ? 6.278 35.736 36.862 1.00 57.70 706 SER A N 1
ATOM 3581 C CA . SER A 1 708 ? 6.109 35.542 38.301 1.00 62.43 706 SER A CA 1
ATOM 3582 C C . SER A 1 708 ? 4.908 36.316 38.826 1.00 49.39 706 SER A C 1
ATOM 3583 O O . SER A 1 708 ? 4.207 35.851 39.734 1.00 39.37 706 SER A O 1
ATOM 3586 N N . HIS A 1 709 ? 4.655 37.498 38.261 1.00 57.31 707 HIS A N 1
ATOM 3587 C CA . HIS A 1 709 ? 3.564 38.333 38.743 1.00 55.55 707 HIS A CA 1
ATOM 3588 C C . HIS A 1 709 ? 2.204 37.816 38.292 1.00 52.62 707 HIS A C 1
ATOM 3589 O O . HIS A 1 709 ? 1.239 37.891 39.060 1.00 52.41 707 HIS A O 1
ATOM 3596 N N . THR A 1 710 ? 2.104 37.293 37.067 1.00 45.76 708 THR A N 1
ATOM 3597 C CA . THR A 1 710 ? 0.855 36.680 36.617 1.00 42.68 708 THR A CA 1
ATOM 3598 C C . THR A 1 710 ? 0.382 35.620 37.603 1.00 54.10 708 THR A C 1
ATOM 3599 O O . THR A 1 710 ? -0.764 35.653 38.069 1.00 49.06 708 THR A O 1
ATOM 3603 N N . ARG A 1 711 ? 1.260 34.662 37.919 1.00 53.35 709 ARG A N 1
ATOM 3604 C CA . ARG A 1 711 ? 0.958 33.631 38.906 1.00 39.02 709 ARG A CA 1
ATOM 3605 C C . ARG A 1 711 ? 0.365 34.233 40.168 1.00 38.05 709 ARG A C 1
ATOM 3606 O O . ARG A 1 711 ? -0.665 33.772 40.671 1.00 37.70 709 ARG A O 1
ATOM 3614 N N . ARG A 1 712 ? 1.008 35.277 40.692 1.00 21.99 710 ARG A N 1
ATOM 3615 C CA . ARG A 1 712 ? 0.522 35.897 41.916 1.00 20.80 710 ARG A CA 1
ATOM 3616 C C . ARG A 1 712 ? -0.861 36.517 41.731 1.00 33.86 710 ARG A C 1
ATOM 3617 O O . ARG A 1 712 ? -1.730 36.364 42.596 1.00 38.66 710 ARG A O 1
ATOM 3625 N N . ILE A 1 713 ? -1.096 37.212 40.613 1.00 44.91 711 ILE A N 1
ATOM 3626 C CA . ILE A 1 713 ? -2.409 37.822 40.403 1.00 32.81 711 ILE A CA 1
ATOM 3627 C C . ILE A 1 713 ? -3.494 36.764 40.251 1.00 35.20 711 ILE A C 1
ATOM 3628 O O . ILE A 1 713 ? -4.615 36.940 40.743 1.00 40.66 711 ILE A O 1
ATOM 3633 N N . LEU A 1 714 ? -3.199 35.666 39.553 1.00 40.20 712 LEU A N 1
ATOM 3634 C CA . LEU A 1 714 ? -4.188 34.602 39.449 1.00 43.98 712 LEU A CA 1
ATOM 3635 C C . LEU A 1 714 ? -4.520 34.033 40.822 1.00 39.16 712 LEU A C 1
ATOM 3636 O O . LEU A 1 714 ? -5.695 33.855 41.157 1.00 31.25 712 LEU A O 1
ATOM 3641 N N . ALA A 1 715 ? -3.498 33.782 41.645 1.00 38.21 713 ALA A N 1
ATOM 3642 C CA . ALA A 1 715 ? -3.732 33.228 42.973 1.00 29.60 713 ALA A CA 1
ATOM 3643 C C . ALA A 1 715 ? -4.512 34.200 43.851 1.00 24.95 713 ALA A C 1
ATOM 3644 O O . ALA A 1 715 ? -5.438 33.790 44.559 1.00 35.98 713 ALA A O 1
ATOM 3646 N N . ILE A 1 716 ? -4.165 35.488 43.813 1.00 21.07 714 ILE A N 1
ATOM 3647 C CA . ILE A 1 716 ? -4.912 36.478 44.589 1.00 28.81 714 ILE A CA 1
ATOM 3648 C C . ILE A 1 716 ? -6.379 36.469 44.181 1.00 30.29 714 ILE A C 1
ATOM 3649 O O . ILE A 1 716 ? -7.281 36.458 45.027 1.00 31.93 714 ILE A O 1
ATOM 3654 N N . LEU A 1 717 ? -6.637 36.484 42.873 1.00 32.34 715 LEU A N 1
ATOM 3655 C CA . LEU A 1 717 ? -8.006 36.419 42.375 1.00 31.59 715 LEU A CA 1
ATOM 3656 C C . LEU A 1 717 ? -8.618 35.042 42.616 1.00 41.78 715 LEU A C 1
ATOM 3657 O O . LEU A 1 717 ? -9.792 34.936 42.991 1.00 34.45 715 LEU A O 1
ATOM 3662 N N . GLU A 1 718 ? -7.839 33.976 42.397 1.00 45.10 716 GLU A N 1
ATOM 3663 C CA . GLU A 1 718 ? -8.311 32.623 42.691 1.00 46.60 716 GLU A CA 1
ATOM 3664 C C . GLU A 1 718 ? -8.730 32.497 44.148 1.00 50.62 716 GLU A C 1
ATOM 3665 O O . GLU A 1 718 ? -9.702 31.804 44.470 1.00 62.66 716 GLU A O 1
ATOM 3671 N N . ALA A 1 719 ? -8.010 33.171 45.044 1.00 45.26 717 ALA A N 1
ATOM 3672 C CA . ALA A 1 719 ? -8.337 33.105 46.461 1.00 51.14 717 ALA A CA 1
ATOM 3673 C C . ALA A 1 719 ? -9.467 34.057 46.838 1.00 51.13 717 ALA A C 1
ATOM 3674 O O . ALA A 1 719 ? -10.232 33.755 47.758 1.00 75.91 717 ALA A O 1
ATOM 3676 N N . LEU A 1 720 ? -9.590 35.199 46.150 1.00 44.19 718 LEU A N 1
ATOM 3677 C CA . LEU A 1 720 ? -10.685 36.128 46.431 1.00 36.01 718 LEU A CA 1
ATOM 3678 C C . LEU A 1 720 ? -12.041 35.451 46.297 1.00 60.29 718 LEU A C 1
ATOM 3679 O O . LEU A 1 720 ? -12.990 35.799 47.009 1.00 62.52 718 LEU A O 1
ATOM 3684 N N . PHE A 1 721 ? -12.145 34.494 45.377 1.00 74.86 719 PHE A N 1
ATOM 3685 C CA . PHE A 1 721 ? -13.328 33.650 45.278 1.00 75.25 719 PHE A CA 1
ATOM 3686 C C . PHE A 1 721 ? -13.518 32.826 46.547 1.00 75.86 719 PHE A C 1
ATOM 3687 O O . PHE A 1 721 ? -14.636 32.717 47.069 1.00 74.85 719 PHE A O 1
ATOM 3695 N N . SER A 1 722 ? -12.424 32.276 47.082 1.00 65.63 720 SER A N 1
ATOM 3696 C CA . SER A 1 722 ? -12.508 31.359 48.217 1.00 67.72 720 SER A CA 1
ATOM 3697 C C . SER A 1 722 ? -12.790 32.094 49.525 1.00 79.45 720 SER A C 1
ATOM 3698 O O . SER A 1 722 ? -13.584 31.625 50.350 1.00 88.72 720 SER A O 1
ATOM 3701 N N . LEU A 1 723 ? -12.151 33.238 49.736 1.00 85.73 721 LEU A N 1
ATOM 3702 C CA . LEU A 1 723 ? -12.296 33.965 50.988 1.00 87.33 721 LEU A CA 1
ATOM 3703 C C . LEU A 1 723 ? -13.080 35.257 50.799 1.00 77.69 721 LEU A C 1
ATOM 3704 O O . LEU A 1 723 ? -12.756 36.275 51.409 1.00 65.59 721 LEU A O 1
ATOM 3709 N N . ALA A 1 741 ? -19.593 37.989 53.199 1.00 74.60 739 ALA A N 1
ATOM 3710 C CA . ALA A 1 741 ? -19.636 38.442 51.813 1.00 69.52 739 ALA A CA 1
ATOM 3711 C C . ALA A 1 741 ? -18.517 37.813 50.983 1.00 71.19 739 ALA A C 1
ATOM 3712 O O . ALA A 1 741 ? -18.141 38.342 49.936 1.00 73.20 739 ALA A O 1
ATOM 3714 N N . ALA A 1 742 ? -18.003 36.672 51.457 1.00 87.19 740 ALA A N 1
ATOM 3715 C CA . ALA A 1 742 ? -16.952 35.959 50.733 1.00 86.41 740 ALA A CA 1
ATOM 3716 C C . ALA A 1 742 ? -17.484 35.375 49.430 1.00 92.38 740 ALA A C 1
ATOM 3717 O O . ALA A 1 742 ? -16.868 35.532 48.367 1.00 88.24 740 ALA A O 1
ATOM 3719 N N . ALA A 1 743 ? -18.634 34.700 49.491 1.00 90.83 741 ALA A N 1
ATOM 3720 C CA . ALA A 1 743 ? -19.330 34.300 48.276 1.00 75.59 741 ALA A CA 1
ATOM 3721 C C . ALA A 1 743 ? -19.821 35.509 47.480 1.00 91.44 741 ALA A C 1
ATOM 3722 O O . ALA A 1 743 ? -20.118 35.375 46.289 1.00 103.07 741 ALA A O 1
ATOM 3732 N N . VAL A 1 745 ? -18.247 38.894 47.065 1.00 98.84 743 VAL A 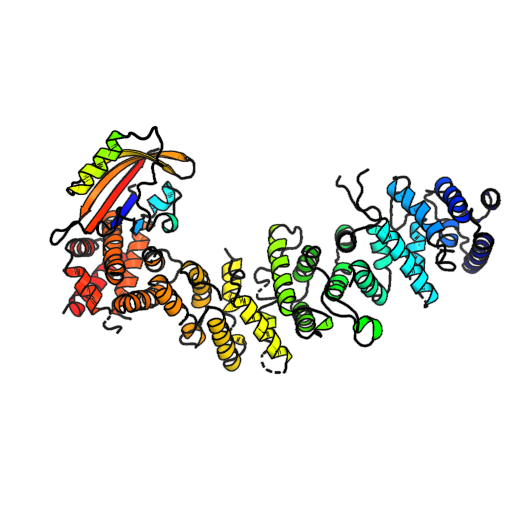N 1
ATOM 3733 C CA . VAL A 1 745 ? -17.209 39.439 46.190 1.00 78.41 743 VAL A CA 1
ATOM 3734 C C . VAL A 1 745 ? -17.023 38.530 44.987 1.00 79.45 743 VAL A C 1
ATOM 3735 O O . VAL A 1 745 ? -16.809 38.997 43.863 1.00 80.62 743 VAL A O 1
ATOM 3739 N N . ALA A 1 746 ? -17.126 37.215 45.211 1.00 77.41 744 ALA A N 1
ATOM 3740 C CA . ALA A 1 746 ? -17.004 36.227 44.147 1.00 72.97 744 ALA A CA 1
ATOM 3741 C C . ALA A 1 746 ? -17.979 36.521 43.017 1.00 68.66 744 ALA A C 1
ATOM 3742 O O . ALA A 1 746 ? -17.617 36.459 41.836 1.00 62.79 744 ALA A O 1
ATOM 3744 N N . ALA A 1 747 ? -19.219 36.882 43.366 1.00 68.66 745 ALA A N 1
ATOM 3745 C CA . ALA A 1 747 ? -20.203 37.236 42.347 1.00 68.70 745 ALA A CA 1
ATOM 3746 C C . ALA A 1 747 ? -19.736 38.423 41.516 1.00 62.49 745 ALA A C 1
ATOM 3747 O O . ALA A 1 747 ? -19.971 38.472 40.303 1.00 69.09 745 ALA A O 1
ATOM 3749 N N . HIS A 1 748 ? -19.058 39.382 42.149 1.00 63.24 746 HIS A N 1
ATOM 3750 C CA . HIS A 1 748 ? -18.664 40.595 41.440 1.00 59.18 746 HIS A CA 1
ATOM 3751 C C . HIS A 1 748 ? -17.540 40.333 40.447 1.00 59.52 746 HIS A C 1
ATOM 3752 O O . HIS A 1 748 ? -17.556 40.874 39.336 1.00 59.77 746 HIS A O 1
ATOM 3759 N N . ILE A 1 749 ? -16.549 39.527 40.832 1.00 54.53 747 ILE A N 1
ATOM 3760 C CA . ILE A 1 749 ? -15.423 39.253 39.942 1.00 50.74 747 ILE A CA 1
ATOM 3761 C C . ILE A 1 749 ? -15.901 38.548 38.679 1.00 67.73 747 ILE A C 1
ATOM 3762 O O . ILE A 1 749 ? -15.510 38.902 37.560 1.00 76.86 747 ILE A O 1
ATOM 3767 N N . SER A 1 750 ? -16.757 37.540 38.844 1.00 67.97 748 SER A N 1
ATOM 3768 C CA . SER A 1 750 ? -17.275 36.806 37.696 1.00 65.84 748 SER A CA 1
ATOM 3769 C C . SER A 1 750 ? -18.102 37.709 36.789 1.00 64.55 748 SER A C 1
ATOM 3770 O O . SER A 1 750 ? -18.042 37.591 35.560 1.00 65.11 748 SER A O 1
ATOM 3773 N N . GLU A 1 751 ? -18.878 38.618 37.378 1.00 67.67 749 GLU A N 1
ATOM 3774 C CA . GLU A 1 751 ? -19.589 39.611 36.582 1.00 80.59 749 GLU A CA 1
ATOM 3775 C C . GLU A 1 751 ? -18.623 40.592 35.929 1.00 70.83 749 GLU A C 1
ATOM 3776 O O . GLU A 1 751 ? -18.881 41.073 34.820 1.00 80.38 749 GLU A O 1
ATOM 3782 N N . LEU A 1 752 ? -17.503 40.889 36.593 1.00 60.54 750 LEU A N 1
ATOM 3783 C CA . LEU A 1 752 ? -16.477 41.735 35.989 1.00 64.18 750 LEU A CA 1
ATOM 3784 C C . LEU A 1 752 ? -15.822 41.081 34.778 1.00 59.57 750 LEU A C 1
ATOM 3785 O O . LEU A 1 752 ? -15.516 41.766 33.795 1.00 53.85 750 LEU A O 1
ATOM 3790 N N . PHE A 1 753 ? -15.581 39.769 34.825 1.00 53.73 751 PHE A N 1
ATOM 3791 C CA . PHE A 1 753 ? -14.746 39.161 33.795 1.00 50.63 751 PHE A CA 1
ATOM 3792 C C . PHE A 1 753 ? -15.471 39.049 32.457 1.00 70.59 751 PHE A C 1
ATOM 3793 O O . PHE A 1 753 ? -14.856 39.236 31.400 1.00 69.09 751 PHE A O 1
ATOM 3801 N N . ARG A 1 754 ? -16.766 38.732 32.467 1.00 68.39 752 ARG A N 1
ATOM 3802 C CA . ARG A 1 754 ? -17.443 38.357 31.230 1.00 62.85 752 ARG A CA 1
ATOM 3803 C C . ARG A 1 754 ? -18.352 39.452 30.685 1.00 55.71 752 ARG A C 1
ATOM 3804 O O . ARG A 1 754 ? -19.152 39.186 29.783 1.00 70.28 752 ARG A O 1
ATOM 3812 N N . ARG A 1 755 ? -18.251 40.675 31.200 1.00 51.88 753 ARG A N 1
ATOM 3813 C CA . ARG A 1 755 ? -18.838 41.836 30.545 1.00 62.52 753 ARG A CA 1
ATOM 3814 C C . ARG A 1 755 ? -17.778 42.700 29.880 1.00 56.28 753 ARG A C 1
ATOM 3815 O O . ARG A 1 755 ? -18.094 43.780 29.368 1.00 44.83 753 ARG A O 1
ATOM 3823 N N . SER A 1 756 ? -16.528 42.239 29.883 1.00 51.45 754 SER A N 1
ATOM 3824 C CA . SER A 1 756 ? -15.415 42.892 29.208 1.00 48.94 754 SER A CA 1
ATOM 3825 C C . SER A 1 756 ? -14.725 41.857 28.334 1.00 46.55 754 SER A C 1
ATOM 3826 O O . SER A 1 756 ? -14.266 40.828 28.839 1.00 47.17 754 SER A O 1
ATOM 3829 N N . LYS A 1 757 ? -14.648 42.129 27.031 1.00 44.55 755 LYS A N 1
ATOM 3830 C CA . LYS A 1 757 ? -14.068 41.166 26.099 1.00 42.21 755 LYS A CA 1
ATOM 3831 C C . LYS A 1 757 ? -12.557 41.045 26.252 1.00 41.89 755 LYS A C 1
ATOM 3832 O O . LYS A 1 757 ? -11.983 40.028 25.847 1.00 42.21 755 LYS A O 1
ATOM 3838 N N . ALA A 1 758 ? -11.907 42.041 26.851 1.00 39.68 756 ALA A N 1
ATOM 3839 C CA . ALA A 1 758 ? -10.454 42.005 26.983 1.00 43.33 756 ALA A CA 1
ATOM 3840 C C . ALA A 1 758 ? -10.014 40.975 28.021 1.00 45.58 756 ALA A C 1
ATOM 3841 O O . ALA A 1 758 ? -9.161 40.122 27.741 1.00 28.12 756 ALA A O 1
ATOM 3843 N N . LEU A 1 759 ? -10.575 41.048 29.234 1.00 47.09 757 LEU A N 1
ATOM 3844 C CA . LEU A 1 759 ? -10.299 40.030 30.247 1.00 34.75 757 LEU A CA 1
ATOM 3845 C C . LEU A 1 759 ? -10.626 38.640 29.724 1.00 33.61 757 LEU A C 1
ATOM 3846 O O . LEU A 1 759 ? -9.871 37.687 29.944 1.00 33.60 757 LEU A O 1
ATOM 3851 N N . THR A 1 760 ? -11.767 38.511 29.042 1.00 43.76 758 THR A N 1
ATOM 3852 C CA . THR A 1 760 ? -12.195 37.253 28.446 1.00 48.36 758 THR A CA 1
ATOM 3853 C C . THR A 1 760 ? -11.088 36.589 27.638 1.00 45.18 758 THR A C 1
ATOM 3854 O O . THR A 1 760 ? -10.772 35.412 27.845 1.00 44.39 758 THR A O 1
ATOM 3858 N N . HIS A 1 761 ? -10.474 37.342 26.722 1.00 35.92 759 HIS A N 1
ATOM 3859 C CA . HIS A 1 761 ? -9.434 36.771 25.875 1.00 30.16 759 HIS A CA 1
ATOM 3860 C C . HIS A 1 761 ? -8.189 36.420 26.681 1.00 41.08 759 HIS A C 1
ATOM 3861 O O . HIS A 1 761 ? -7.590 35.356 26.481 1.00 26.63 759 HIS A O 1
ATOM 3868 N N . ALA A 1 762 ? -7.772 37.321 27.575 1.00 66.03 760 ALA A N 1
ATOM 3869 C CA . ALA A 1 762 ? -6.500 37.160 28.275 1.00 47.66 760 ALA A CA 1
ATOM 3870 C C . ALA A 1 762 ? -6.482 35.879 29.095 1.00 43.31 760 ALA A C 1
ATOM 3871 O O . ALA A 1 762 ? -5.504 35.124 29.066 1.00 48.36 760 ALA A O 1
ATOM 3873 N N . LEU A 1 763 ? -7.569 35.612 29.824 1.00 39.27 761 LEU A N 1
ATOM 3874 C CA . LEU A 1 763 ? -7.670 34.371 30.584 1.00 31.60 761 LEU A CA 1
ATOM 3875 C C . LEU A 1 763 ? -7.485 33.155 29.686 1.00 41.29 761 LEU A C 1
ATOM 3876 O O . LEU A 1 763 ? -6.722 32.241 30.018 1.00 40.61 761 LEU A O 1
ATOM 3881 N N . SER A 1 764 ? -8.154 33.151 28.528 1.00 46.87 762 SER A N 1
ATOM 3882 C CA . SER A 1 764 ? -8.157 31.990 27.637 1.00 45.15 762 SER A CA 1
ATOM 3883 C C . SER A 1 764 ? -6.749 31.622 27.177 1.00 37.01 762 SER A C 1
ATOM 3884 O O . SER A 1 764 ? -6.367 30.447 27.198 1.00 42.76 762 SER A O 1
ATOM 3887 N N . GLY A 1 765 ? -5.968 32.610 26.739 1.00 41.40 763 GLY A N 1
ATOM 3888 C CA . GLY A 1 765 ? -4.597 32.325 26.349 1.00 53.05 763 GLY A CA 1
ATOM 3889 C C . GLY A 1 765 ? -3.758 31.818 27.506 1.00 45.28 763 GLY A C 1
ATOM 3890 O O . GLY A 1 765 ? -2.904 30.945 27.330 1.00 47.49 763 GLY A O 1
ATOM 3891 N N . LEU A 1 766 ? -3.998 32.354 28.707 1.00 45.50 764 LEU A N 1
ATOM 3892 C CA . LEU A 1 766 ? -3.288 31.883 29.889 1.00 36.45 764 LEU A CA 1
ATOM 3893 C C . LEU A 1 766 ? -3.625 30.427 30.204 1.00 50.40 764 LEU A C 1
ATOM 3894 O O . LEU A 1 766 ? -2.786 29.706 30.754 1.00 50.74 764 LEU A O 1
ATOM 3907 N N . ARG A 1 768 ? -4.160 28.023 28.158 1.00 53.93 766 ARG A N 1
ATOM 3908 C CA . ARG A 1 768 ? -3.497 27.154 27.200 1.00 64.45 766 ARG A CA 1
ATOM 3909 C C . ARG A 1 768 ? -1.989 27.349 27.170 1.00 68.30 766 ARG A C 1
ATOM 3910 O O . ARG A 1 768 ? -1.319 26.742 26.332 1.00 76.92 766 ARG A O 1
ATOM 3918 N N . CYS A 1 769 ? -1.442 28.183 28.050 1.00 75.93 767 CYS A N 1
ATOM 3919 C CA . CYS A 1 769 ? -0.004 28.420 28.091 1.00 91.24 767 CYS A CA 1
ATOM 3920 C C . CYS A 1 769 ? 0.704 27.251 28.768 1.00 98.81 767 CYS A C 1
ATOM 3921 O O . CYS A 1 769 ? 0.461 26.970 29.945 1.00 99.52 767 CYS A O 1
ATOM 3924 N N . LYS A 1 770 ? 1.589 26.575 28.040 1.00 104.18 768 LYS A N 1
ATOM 3925 C CA . LYS A 1 770 ? 2.420 25.554 28.658 1.00 94.81 768 LYS A CA 1
ATOM 3926 C C . LYS A 1 770 ? 3.850 26.039 28.883 1.00 96.70 768 LYS A C 1
ATOM 3927 O O . LYS A 1 770 ? 4.612 25.372 29.590 1.00 98.52 768 LYS A O 1
ATOM 3933 N N . TRP A 1 771 ? 4.216 27.206 28.345 1.00 101.15 769 TRP A N 1
ATOM 3934 C CA . TRP A 1 771 ? 5.515 27.819 28.616 1.00 116.20 769 TRP A CA 1
ATOM 3935 C C . TRP A 1 771 ? 5.795 27.818 30.113 1.00 124.14 769 TRP A C 1
ATOM 3936 O O . TRP A 1 771 ? 6.948 27.729 30.548 1.00 128.23 769 TRP A O 1
ATOM 3947 N N . ASP A 1 772 ? 4.728 27.911 30.900 1.00 126.54 770 ASP A N 1
ATOM 3948 C CA . ASP A 1 772 ? 4.801 27.933 32.352 1.00 115.45 770 ASP A CA 1
ATOM 3949 C C . ASP A 1 772 ? 3.782 26.942 32.897 1.00 96.68 770 ASP A C 1
ATOM 3950 O O . ASP A 1 772 ? 2.579 27.089 32.654 1.00 93.59 770 ASP A O 1
ATOM 3955 N N . LYS A 1 773 ? 4.262 25.931 33.624 1.00 83.42 771 LYS A N 1
ATOM 3956 C CA . LYS A 1 773 ? 3.378 24.858 34.071 1.00 93.43 771 LYS A CA 1
ATOM 3957 C C . LYS A 1 773 ? 2.329 25.372 35.049 1.00 86.59 771 LYS A C 1
ATOM 3958 O O . LYS A 1 773 ? 1.133 25.099 34.896 1.00 81.61 771 LYS A O 1
ATOM 3964 N N . GLU A 1 774 ? 2.759 26.119 36.066 1.00 83.80 772 GLU A N 1
ATOM 3965 C CA . GLU A 1 774 ? 1.845 26.474 37.144 1.00 77.16 772 GLU A CA 1
ATOM 3966 C C . GLU A 1 774 ? 0.885 27.590 36.750 1.00 71.48 772 GLU A C 1
ATOM 3967 O O . GLU A 1 774 ? -0.200 27.690 37.335 1.00 62.23 772 GLU A O 1
ATOM 3973 N N . ILE A 1 775 ? 1.227 28.401 35.747 1.00 70.37 773 ILE A N 1
ATOM 3974 C CA . ILE A 1 775 ? 0.348 29.517 35.417 1.00 63.97 773 ILE A CA 1
ATOM 3975 C C . ILE A 1 775 ? -0.953 29.018 34.796 1.00 62.78 773 ILE A C 1
ATOM 3976 O O . ILE A 1 775 ? -2.010 29.635 34.974 1.00 59.58 773 ILE A O 1
ATOM 3981 N N . HIS A 1 776 ? -0.915 27.894 34.082 1.00 76.86 774 HIS A N 1
ATOM 3982 C CA . HIS A 1 776 ? -2.099 27.424 33.378 1.00 76.73 774 HIS A CA 1
ATOM 3983 C C . HIS A 1 776 ? -2.900 26.410 34.179 1.00 75.29 774 HIS A C 1
ATOM 3984 O O . HIS A 1 776 ? -4.119 26.314 33.987 1.00 73.06 774 HIS A O 1
ATOM 3991 N N . LYS A 1 777 ? -2.252 25.647 35.064 1.00 66.51 775 LYS A N 1
ATOM 3992 C CA . LYS A 1 777 ? -3.000 24.974 36.119 1.00 67.32 775 LYS A CA 1
ATOM 3993 C C . LYS A 1 777 ? -3.828 25.991 36.891 1.00 69.17 775 LYS A C 1
ATOM 3994 O O . LYS A 1 777 ? -5.021 25.791 37.144 1.00 74.28 775 LYS A O 1
ATOM 4000 N N . ARG A 1 778 ? -3.195 27.108 37.255 1.00 68.56 776 ARG A N 1
ATOM 4001 C CA . ARG A 1 778 ? -3.863 28.156 38.016 1.00 60.61 776 ARG A CA 1
ATOM 4002 C C . ARG A 1 778 ? -4.943 28.834 37.182 1.00 56.13 776 ARG A C 1
ATOM 4003 O O . ARG A 1 778 ? -6.083 28.994 37.633 1.00 40.50 776 ARG A O 1
ATOM 4011 N N . ALA A 1 779 ? -4.594 29.240 35.957 1.00 54.81 777 ALA A N 1
ATOM 4012 C CA . ALA A 1 779 ? -5.539 29.966 35.113 1.00 35.40 777 ALA A CA 1
ATOM 4013 C C . ALA A 1 779 ? -6.797 29.150 34.866 1.00 46.69 777 ALA A C 1
ATOM 4014 O O . ALA A 1 779 ? -7.909 29.690 34.873 1.00 56.47 777 ALA A O 1
ATOM 4016 N N . SER A 1 780 ? -6.639 27.841 34.656 1.00 52.77 778 SER A N 1
ATOM 4017 C CA . SER A 1 780 ? -7.796 26.971 34.475 1.00 52.31 778 SER A CA 1
ATOM 4018 C C . SER A 1 780 ? -8.719 27.033 35.683 1.00 58.76 778 SER A C 1
ATOM 4019 O O . SER A 1 780 ? -9.933 27.219 35.543 1.00 54.96 778 SER A O 1
ATOM 4022 N N . SER A 1 781 ? -8.156 26.895 36.884 1.00 77.90 779 SER A N 1
ATOM 4023 C CA . SER A 1 781 ? -8.983 26.849 38.084 1.00 74.67 779 SER A CA 1
ATOM 4024 C C . SER A 1 781 ? -9.737 28.157 38.288 1.00 77.72 779 SER A C 1
ATOM 4025 O O . SER A 1 781 ? -10.941 28.146 38.566 1.00 83.37 779 SER A O 1
ATOM 4028 N N . LEU A 1 782 ? -9.049 29.297 38.144 1.00 69.18 780 LEU A N 1
ATOM 4029 C CA . LEU A 1 782 ? -9.726 30.582 38.291 1.00 46.92 780 LEU A CA 1
ATOM 4030 C C . LEU A 1 782 ? -10.925 30.645 37.359 1.00 51.50 780 LEU A C 1
ATOM 4031 O O . LEU A 1 782 ? -12.035 30.980 37.779 1.00 60.27 780 LEU A O 1
ATOM 4036 N N . TYR A 1 783 ? -10.720 30.259 36.099 1.00 51.84 781 TYR A N 1
ATOM 4037 C CA . TYR A 1 783 ? -11.783 30.278 35.098 1.00 62.64 781 TYR A CA 1
ATOM 4038 C C . TYR A 1 783 ? -13.005 29.496 35.564 1.00 68.75 781 TYR A C 1
ATOM 4039 O O . TYR A 1 783 ? -14.123 30.025 35.598 1.00 66.04 781 TYR A O 1
ATOM 4048 N N . ASN A 1 784 ? -12.807 28.219 35.912 1.00 56.58 782 ASN A N 1
ATOM 4049 C CA . ASN A 1 784 ? -13.914 27.396 36.391 1.00 55.33 782 ASN A CA 1
ATOM 4050 C C . ASN A 1 784 ? -14.588 28.027 37.605 1.00 69.90 782 ASN A C 1
ATOM 4051 O O . ASN A 1 784 ? -15.814 27.943 37.759 1.00 65.46 782 ASN A O 1
ATOM 4056 N N . LEU A 1 785 ? -13.804 28.682 38.468 1.00 71.42 783 LEU A N 1
ATOM 4057 C CA . LEU A 1 785 ? -14.383 29.454 39.566 1.00 63.87 783 LEU A CA 1
ATOM 4058 C C . LEU A 1 785 ? -15.198 30.645 39.064 1.00 65.66 783 LEU A C 1
ATOM 4059 O O . LEU A 1 785 ? -16.232 30.983 39.651 1.00 70.77 783 LEU A O 1
ATOM 4064 N N . ILE A 1 786 ? -14.747 31.303 37.992 1.00 66.53 784 ILE A N 1
ATOM 4065 C CA . ILE A 1 786 ? -15.556 32.357 37.382 1.00 76.14 784 ILE A CA 1
ATOM 4066 C C . ILE A 1 786 ? -16.882 31.794 36.899 1.00 73.47 784 ILE A C 1
ATOM 4067 O O . ILE A 1 786 ? -17.948 32.361 37.162 1.00 81.71 784 ILE A O 1
ATOM 4072 N N . ASP A 1 787 ? -16.836 30.661 36.197 1.00 73.57 785 ASP A N 1
ATOM 4073 C CA . ASP A 1 787 ? -18.044 30.086 35.613 1.00 81.29 785 ASP A CA 1
ATOM 4074 C C . ASP A 1 787 ? -19.116 29.843 36.671 1.00 78.62 785 ASP A C 1
ATOM 4075 O O . ASP A 1 787 ? -20.276 30.242 36.504 1.00 76.59 785 ASP A O 1
ATOM 4080 N N . VAL A 1 788 ? -18.742 29.191 37.773 1.00 74.29 786 VAL A N 1
ATOM 4081 C CA . VAL A 1 788 ? -19.732 28.818 38.779 1.00 75.32 786 VAL A CA 1
ATOM 4082 C C . VAL A 1 788 ? -20.288 30.060 39.474 1.00 64.95 786 VAL A C 1
ATOM 4083 O O . VAL A 1 788 ? -21.504 30.195 39.650 1.00 54.98 786 VAL A O 1
ATOM 4087 N N . HIS A 1 789 ? -19.419 31.011 39.835 1.00 72.47 787 HIS A N 1
ATOM 4088 C CA . HIS A 1 789 ? -19.895 32.214 40.507 1.00 75.91 787 HIS A CA 1
ATOM 4089 C C . HIS A 1 789 ? -20.442 33.253 39.536 1.00 87.59 787 HIS A C 1
ATOM 4090 O O . HIS A 1 789 ? -21.060 34.226 39.982 1.00 88.08 787 HIS A O 1
ATOM 4097 N N . SER A 1 790 ? -20.231 33.078 38.228 1.00 105.53 788 SER A N 1
ATOM 4098 C CA . SER A 1 790 ? -20.873 33.962 37.259 1.00 109.77 788 SER A CA 1
ATOM 4099 C C . SER A 1 790 ? -22.382 33.934 37.428 1.00 119.06 788 SER A C 1
ATOM 4100 O O . SER A 1 790 ? -23.028 34.988 37.470 1.00 123.69 788 SER A O 1
ATOM 4103 N N . LYS A 1 791 ? -22.954 32.732 37.535 1.00 105.18 789 LYS A N 1
ATOM 4104 C CA . LYS A 1 791 ? -24.394 32.508 37.702 1.00 91.64 789 LYS A CA 1
ATOM 4105 C C . LYS A 1 791 ? -24.700 31.016 37.801 1.00 87.85 789 LYS A C 1
ATOM 4106 O O . LYS A 1 791 ? -25.276 30.546 38.785 1.00 61.62 789 LYS A O 1
ATOM 4112 N N . PRO B 2 18 ? 12.933 43.564 24.430 1.00 73.00 44 PRO B N 1
ATOM 4113 C CA . PRO B 2 18 ? 12.146 43.558 25.668 1.00 77.49 44 PRO B CA 1
ATOM 4114 C C . PRO B 2 18 ? 11.169 44.738 25.775 1.00 81.97 44 PRO B C 1
ATOM 4115 O O . PRO B 2 18 ? 11.569 45.884 25.987 1.00 83.71 44 PRO B O 1
ATOM 4119 N N . CYS B 2 19 ? 9.883 44.438 25.632 1.00 71.54 45 CYS B N 1
ATOM 4120 C CA . CYS B 2 19 ? 8.857 45.468 25.653 1.00 50.62 45 CYS B CA 1
ATOM 4121 C C . CYS B 2 19 ? 8.511 45.862 27.081 1.00 49.64 45 CYS B C 1
ATOM 4122 O O . CYS B 2 19 ? 8.393 45.011 27.967 1.00 54.14 45 CYS B O 1
ATOM 4125 N N . GLY B 2 20 ? 8.355 47.164 27.296 1.00 58.27 46 GLY B N 1
ATOM 4126 C CA . GLY B 2 20 ? 7.810 47.689 28.536 1.00 53.83 46 GLY B CA 1
ATOM 4127 C C . GLY B 2 20 ? 6.357 48.070 28.321 1.00 50.99 46 GLY B C 1
ATOM 4128 O O . GLY B 2 20 ? 5.988 48.576 27.261 1.00 55.80 46 GLY B O 1
ATOM 4129 N N . PHE B 2 21 ? 5.530 47.805 29.328 1.00 30.10 47 PHE B N 1
ATOM 4130 C CA . PHE B 2 21 ? 4.099 48.014 29.201 1.00 22.31 47 PHE B CA 1
ATOM 4131 C C . PHE B 2 21 ? 3.608 49.056 30.195 1.00 25.34 47 PHE B C 1
ATOM 4132 O O . PHE B 2 21 ? 4.232 49.313 31.228 1.00 39.72 47 PHE B O 1
ATOM 4140 N N . VAL B 2 22 ? 2.463 49.649 29.863 1.00 22.09 48 VAL B N 1
ATOM 4141 C CA . VAL B 2 22 ? 1.880 50.720 30.658 1.00 15.54 48 VAL B CA 1
ATOM 4142 C C . VAL B 2 22 ? 0.414 50.829 30.272 1.00 21.08 48 VAL B C 1
ATOM 4143 O O . VAL B 2 22 ? 0.045 50.606 29.117 1.00 32.54 48 VAL B O 1
ATOM 4147 N N . VAL B 2 23 ? -0.431 51.146 31.250 1.00 22.69 49 VAL B N 1
ATOM 4148 C CA . VAL B 2 23 ? -1.865 51.247 31.021 1.00 25.95 49 VAL B CA 1
ATOM 4149 C C . VAL B 2 23 ? -2.366 52.577 31.570 1.00 18.90 49 VAL B C 1
ATOM 4150 O O . VAL B 2 23 ? -1.851 53.089 32.567 1.00 24.75 49 VAL B O 1
ATOM 4154 N N . SER B 2 24 ? -3.389 53.131 30.922 1.00 17.02 50 SER B N 1
ATOM 4155 C CA . SER B 2 24 ? -4.008 54.376 31.357 1.00 25.32 50 SER B CA 1
ATOM 4156 C C . SER B 2 24 ? -5.522 54.222 31.427 1.00 28.14 50 SER B C 1
ATOM 4157 O O . SER B 2 24 ? -6.124 53.523 30.605 1.00 45.42 50 SER B O 1
ATOM 4160 N N . ASP B 2 25 ? -6.140 54.879 32.406 1.00 25.48 51 ASP B N 1
ATOM 4161 C CA . ASP B 2 25 ? -7.600 54.912 32.513 1.00 41.27 51 ASP B CA 1
ATOM 4162 C C . ASP B 2 25 ? -8.097 56.129 31.746 1.00 52.17 51 ASP B C 1
ATOM 4163 O O . ASP B 2 25 ? -8.049 57.257 32.246 1.00 56.61 51 ASP B O 1
ATOM 4168 N N . ALA B 2 26 ? -8.584 55.899 30.525 1.00 51.93 52 ALA B N 1
ATOM 4169 C CA . ALA B 2 26 ? -9.075 56.987 29.687 1.00 51.93 52 ALA B CA 1
ATOM 4170 C C . ALA B 2 26 ? -10.365 57.601 30.208 1.00 50.19 52 ALA B C 1
ATOM 4171 O O . ALA B 2 26 ? -10.804 58.620 29.665 1.00 67.04 52 ALA B O 1
ATOM 4173 N N . LEU B 2 27 ? -10.977 57.014 31.237 1.00 33.29 53 LEU B N 1
ATOM 4174 C CA . LEU B 2 27 ? -12.198 57.554 31.819 1.00 56.50 53 LEU B CA 1
ATOM 4175 C C . LEU B 2 27 ? -11.935 58.704 32.785 1.00 69.22 53 LEU B C 1
ATOM 4176 O O . LEU B 2 27 ? -12.877 59.419 33.148 1.00 60.70 53 LEU B O 1
ATOM 4181 N N . GLU B 2 28 ? -10.687 58.895 33.205 1.00 70.01 54 GLU B N 1
ATOM 4182 C CA . GLU B 2 28 ? -10.264 59.940 34.132 1.00 76.03 54 GLU B CA 1
ATOM 4183 C C . GLU B 2 28 ? -9.683 61.108 33.333 1.00 77.24 54 GLU B C 1
ATOM 4184 O O . GLU B 2 28 ? -9.683 61.046 32.098 1.00 83.91 54 GLU B O 1
ATOM 4190 N N . PRO B 2 29 ? -9.201 62.191 33.957 1.00 83.63 55 PRO B N 1
ATOM 4191 C CA . PRO B 2 29 ? -8.565 63.238 33.151 1.00 81.68 55 PRO B CA 1
ATOM 4192 C C . PRO B 2 29 ? -7.078 63.006 32.922 1.00 70.14 55 PRO B C 1
ATOM 4193 O O . PRO B 2 29 ? -6.327 62.607 33.815 1.00 77.76 55 PRO B O 1
ATOM 4197 N N . ASP B 2 30 ? -6.665 63.254 31.681 1.00 68.78 56 ASP B N 1
ATOM 4198 C CA . ASP B 2 30 ? -5.289 63.080 31.218 1.00 61.81 56 ASP B CA 1
ATOM 4199 C C . ASP B 2 30 ? -4.821 61.632 31.290 1.00 59.53 56 ASP B C 1
ATOM 4200 O O . ASP B 2 30 ? -3.624 61.378 31.206 1.00 72.17 56 ASP B O 1
ATOM 4205 N N . ASN B 2 31 ? -5.740 60.671 31.430 1.00 66.32 57 ASN B N 1
ATOM 4206 C CA . ASN B 2 31 ? -5.411 59.250 31.344 1.00 71.65 57 ASN B CA 1
ATOM 4207 C C . ASN B 2 31 ? -4.292 58.874 32.313 1.00 50.57 57 ASN B C 1
ATOM 4208 O O . ASN B 2 31 ? -3.173 58.567 31.882 1.00 39.15 57 ASN B O 1
ATOM 4213 N N . PRO B 2 32 ? -4.545 58.878 33.617 1.00 48.42 58 PRO B N 1
ATOM 4214 C CA . PRO B 2 32 ? -3.481 58.542 34.566 1.00 34.09 58 PRO B CA 1
ATOM 4215 C C . PRO B 2 32 ? -3.090 57.076 34.470 1.00 33.32 58 PRO B C 1
ATOM 4216 O O . PRO B 2 32 ? -3.908 56.206 34.161 1.00 50.64 58 PRO B O 1
ATOM 4220 N N . ILE B 2 33 ? -1.811 56.812 34.741 1.00 34.32 59 ILE B N 1
ATOM 4221 C CA . ILE B 2 33 ? -1.269 55.461 34.654 1.00 37.21 59 ILE B CA 1
ATOM 4222 C C . ILE B 2 33 ? -1.813 54.597 35.791 1.00 44.35 59 ILE B C 1
ATOM 4223 O O . ILE B 2 33 ? -2.096 55.082 36.895 1.00 57.12 59 ILE B O 1
ATOM 4228 N N . ILE B 2 34 ? -1.972 53.298 35.520 1.00 18.99 60 ILE B N 1
ATOM 4229 C CA . ILE B 2 34 ? -2.470 52.364 36.524 1.00 16.60 60 ILE B CA 1
ATOM 4230 C C . ILE B 2 34 ? -1.489 51.211 36.680 1.00 18.13 60 ILE B C 1
ATOM 4231 O O . ILE B 2 34 ? -1.316 50.674 37.779 1.00 40.55 60 ILE B O 1
ATOM 4236 N N . TYR B 2 35 ? -0.861 50.800 35.583 1.00 12.54 61 TYR B N 1
ATOM 4237 C CA . TYR B 2 35 ? 0.019 49.643 35.602 1.00 12.13 61 TYR B CA 1
ATOM 4238 C C . TYR B 2 35 ? 1.350 49.982 34.949 1.00 14.45 61 TYR B C 1
ATOM 4239 O O . TYR B 2 35 ? 1.411 50.744 33.977 1.00 20.99 61 TYR B O 1
ATOM 4248 N N . VAL B 2 36 ? 2.416 49.403 35.496 1.00 15.07 62 VAL B N 1
ATOM 4249 C CA . VAL B 2 36 ? 3.770 49.564 34.982 1.00 15.13 62 VAL B CA 1
ATOM 4250 C C . VAL B 2 36 ? 4.429 48.195 34.918 1.00 23.94 62 VAL B C 1
ATOM 4251 O O . VAL B 2 36 ? 4.420 47.446 35.901 1.00 25.16 62 VAL B O 1
ATOM 4255 N N . ASN B 2 37 ? 5.011 47.873 33.776 1.00 23.61 63 ASN B N 1
ATOM 4256 C CA . ASN B 2 37 ? 5.676 46.592 33.664 1.00 26.32 63 ASN B CA 1
ATOM 4257 C C . ASN B 2 37 ? 6.996 46.604 34.421 1.00 34.23 63 ASN B C 1
ATOM 4258 O O . ASN B 2 37 ? 7.609 47.655 34.635 1.00 41.11 63 ASN B O 1
ATOM 4263 N N . THR B 2 38 ? 7.432 45.408 34.826 1.00 49.37 64 THR B N 1
ATOM 4264 C CA . THR B 2 38 ? 8.657 45.289 35.608 1.00 51.22 64 THR B CA 1
ATOM 4265 C C . THR B 2 38 ? 9.847 45.897 34.879 1.00 53.33 64 THR B C 1
ATOM 4266 O O . THR B 2 38 ? 10.655 46.612 35.483 1.00 50.24 64 THR B O 1
ATOM 4270 N N . VAL B 2 39 ? 9.968 45.640 33.575 1.00 58.58 65 VAL B N 1
ATOM 4271 C CA . VAL B 2 39 ? 11.112 46.165 32.835 1.00 59.94 65 VAL B CA 1
ATOM 4272 C C . VAL B 2 39 ? 11.058 47.686 32.776 1.00 49.38 65 VAL B C 1
ATOM 4273 O O . VAL B 2 39 ? 12.092 48.359 32.863 1.00 50.65 65 VAL B O 1
ATOM 4277 N N . PHE B 2 40 ? 9.858 48.254 32.629 1.00 33.29 66 PHE B N 1
ATOM 4278 C CA . PHE B 2 40 ? 9.724 49.707 32.677 1.00 27.62 66 PHE B CA 1
ATOM 4279 C C . PHE B 2 40 ? 10.275 50.245 33.991 1.00 45.82 66 PHE B C 1
ATOM 4280 O O . PHE B 2 40 ? 10.971 51.268 34.015 1.00 50.72 66 PHE B O 1
ATOM 4288 N N . GLU B 2 41 ? 9.979 49.556 35.096 1.00 52.31 67 GLU B N 1
ATOM 4289 C CA . GLU B 2 41 ? 10.489 49.978 36.398 1.00 51.64 67 GLU B CA 1
ATOM 4290 C C . GLU B 2 41 ? 12.011 49.960 36.438 1.00 46.29 67 GLU B C 1
ATOM 4291 O O . GLU B 2 41 ? 12.623 50.778 37.134 1.00 37.35 67 GLU B O 1
ATOM 4297 N N . ILE B 2 42 ? 12.639 49.042 35.698 1.00 45.18 68 ILE B N 1
ATOM 4298 C CA . ILE B 2 42 ? 14.087 48.872 35.760 1.00 39.20 68 ILE B CA 1
ATOM 4299 C C . ILE B 2 42 ? 14.828 49.578 34.633 1.00 38.08 68 ILE B C 1
ATOM 4300 O O . ILE B 2 42 ? 16.065 49.667 34.689 1.00 38.84 68 ILE B O 1
ATOM 4305 N N . VAL B 2 43 ? 14.127 50.079 33.616 1.00 42.02 69 VAL B N 1
ATOM 4306 C CA . VAL B 2 43 ? 14.758 50.826 32.539 1.00 38.90 69 VAL B CA 1
ATOM 4307 C C . VAL B 2 43 ? 14.316 52.283 32.521 1.00 34.17 69 VAL B C 1
ATOM 4308 O O . VAL B 2 43 ? 14.618 53.008 31.575 1.00 46.33 69 VAL B O 1
ATOM 4312 N N . THR B 2 44 ? 13.616 52.733 33.557 1.00 32.93 70 THR B N 1
ATOM 4313 C CA . THR B 2 44 ? 13.290 54.141 33.693 1.00 43.74 70 THR B CA 1
ATOM 4314 C C . THR B 2 44 ? 13.571 54.673 35.088 1.00 56.79 70 THR B C 1
ATOM 4315 O O . THR B 2 44 ? 13.528 55.893 35.287 1.00 67.71 70 THR B O 1
ATOM 4319 N N . GLY B 2 45 ? 13.855 53.804 36.055 1.00 50.57 71 GLY B N 1
ATOM 4320 C CA . GLY B 2 45 ? 14.227 54.256 37.378 1.00 48.57 71 GLY B CA 1
ATOM 4321 C C . GLY B 2 45 ? 12.985 54.632 38.150 1.00 47.22 71 GLY B C 1
ATOM 4322 O O . GLY B 2 45 ? 12.991 54.679 39.383 1.00 67.30 71 GLY B O 1
ATOM 4323 N N . TYR B 2 46 ? 11.907 54.897 37.415 1.00 39.62 72 TYR B N 1
ATOM 4324 C CA . TYR B 2 46 ? 10.624 55.268 37.999 1.00 57.26 72 TYR B CA 1
ATOM 4325 C C . TYR B 2 46 ? 9.898 53.992 38.391 1.00 64.72 72 TYR B C 1
ATOM 4326 O O . TYR B 2 46 ? 9.275 53.337 37.553 1.00 63.59 72 TYR B O 1
ATOM 4335 N N . ARG B 2 47 ? 9.985 53.621 39.662 1.00 75.21 73 ARG B N 1
ATOM 4336 C CA . ARG B 2 47 ? 9.178 52.512 40.131 1.00 65.76 73 ARG B CA 1
ATOM 4337 C C . ARG B 2 47 ? 7.707 52.909 40.072 1.00 65.04 73 ARG B C 1
ATOM 4338 O O . ARG B 2 47 ? 7.363 54.090 39.940 1.00 63.54 73 ARG B O 1
ATOM 4346 N N . ALA B 2 48 ? 6.835 51.901 40.144 1.00 51.80 74 ALA B N 1
ATOM 4347 C CA . ALA B 2 48 ? 5.414 52.130 39.902 1.00 42.74 74 ALA B CA 1
ATOM 4348 C C . ALA B 2 48 ? 4.870 53.259 40.768 1.00 50.14 74 ALA B C 1
ATOM 4349 O O . ALA B 2 48 ? 4.097 54.098 40.295 1.00 44.19 74 ALA B O 1
ATOM 4351 N N . GLU B 2 49 ? 5.316 53.326 42.023 1.00 59.36 75 GLU B N 1
ATOM 4352 C CA . GLU B 2 49 ? 4.682 54.192 43.011 1.00 47.25 75 GLU B CA 1
ATOM 4353 C C . GLU B 2 49 ? 4.734 55.663 42.610 1.00 53.26 75 GLU B C 1
ATOM 4354 O O . GLU B 2 49 ? 3.781 56.412 42.858 1.00 51.00 75 GLU B O 1
ATOM 4360 N N . GLU B 2 50 ? 5.830 56.098 41.987 1.00 61.28 76 GLU B N 1
ATOM 4361 C CA . GLU B 2 50 ? 5.953 57.513 41.648 1.00 63.02 76 GLU B CA 1
ATOM 4362 C C . GLU B 2 50 ? 5.058 57.905 40.477 1.00 78.60 76 GLU B C 1
ATOM 4363 O O . GLU B 2 50 ? 4.577 59.046 40.422 1.00 83.92 76 GLU B O 1
ATOM 4369 N N . VAL B 2 51 ? 4.809 56.981 39.547 1.00 78.85 77 VAL B N 1
ATOM 4370 C CA . VAL B 2 51 ? 4.174 57.330 38.280 1.00 58.77 77 VAL B CA 1
ATOM 4371 C C . VAL B 2 51 ? 2.674 57.033 38.228 1.00 49.14 77 VAL B C 1
ATOM 4372 O O . VAL B 2 51 ? 1.984 57.567 37.346 1.00 51.83 77 VAL B O 1
ATOM 4376 N N . ILE B 2 52 ? 2.149 56.199 39.129 1.00 44.72 78 ILE B N 1
ATOM 4377 C CA . ILE B 2 52 ? 0.724 55.888 39.111 1.00 25.05 78 ILE B CA 1
ATOM 4378 C C . ILE B 2 52 ? -0.075 57.107 39.544 1.00 42.43 78 ILE B C 1
ATOM 4379 O O . ILE B 2 52 ? 0.332 57.855 40.443 1.00 71.34 78 ILE B O 1
ATOM 4384 N N . GLY B 2 53 ? -1.230 57.310 38.911 1.00 34.96 79 GLY B N 1
ATOM 4385 C CA . GLY B 2 53 ? -1.986 58.532 39.066 1.00 50.52 79 GLY B CA 1
ATOM 4386 C C . GLY B 2 53 ? -1.481 59.683 38.228 1.00 52.10 79 GLY B C 1
ATOM 4387 O O . GLY B 2 53 ? -2.255 60.596 37.922 1.00 54.08 79 GLY B O 1
ATOM 4388 N N . ARG B 2 54 ? -0.205 59.664 37.851 1.00 44.56 80 ARG B N 1
ATOM 4389 C CA . ARG B 2 54 ? 0.380 60.614 36.920 1.00 46.41 80 ARG B CA 1
ATOM 4390 C C . ARG B 2 54 ? 0.140 60.127 35.498 1.00 61.37 80 ARG B C 1
ATOM 4391 O O . ARG B 2 54 ? 0.162 58.921 35.242 1.00 64.84 80 ARG B O 1
ATOM 4399 N N . ASN B 2 55 ? -0.098 61.053 34.573 1.00 68.15 81 ASN B N 1
ATOM 4400 C CA . ASN B 2 55 ? -0.062 60.642 33.178 1.00 65.74 81 ASN 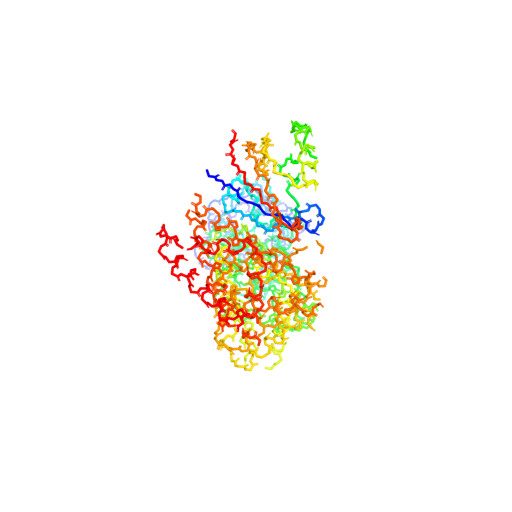B CA 1
ATOM 4401 C C . ASN B 2 55 ? 1.395 60.509 32.751 1.00 69.72 81 ASN B C 1
ATOM 4402 O O . ASN B 2 55 ? 2.301 61.045 33.392 1.00 77.20 81 ASN B O 1
ATOM 4407 N N . CYS B 2 56 ? 1.620 59.791 31.653 1.00 65.09 82 CYS B N 1
ATOM 4408 C CA . CYS B 2 56 ? 2.971 59.633 31.130 1.00 67.75 82 CYS B CA 1
ATOM 4409 C C . CYS B 2 56 ? 3.445 60.843 30.321 1.00 64.73 82 CYS B C 1
ATOM 4410 O O . CYS B 2 56 ? 4.477 60.751 29.647 1.00 67.57 82 CYS B O 1
ATOM 4413 N N . ARG B 2 57 ? 2.729 61.972 30.397 1.00 58.16 83 ARG B N 1
ATOM 4414 C CA . ARG B 2 57 ? 3.165 63.221 29.779 1.00 52.53 83 ARG B CA 1
ATOM 4415 C C . ARG B 2 57 ? 4.571 63.617 30.212 1.00 66.00 83 ARG B C 1
ATOM 4416 O O . ARG B 2 57 ? 5.198 64.468 29.570 1.00 61.76 83 ARG B O 1
ATOM 4424 N N . PHE B 2 58 ? 5.074 63.004 31.284 1.00 80.65 84 PHE B N 1
ATOM 4425 C CA . PHE B 2 58 ? 6.253 63.441 32.014 1.00 81.92 84 PHE B CA 1
ATOM 4426 C C . PHE B 2 58 ? 7.555 62.839 31.500 1.00 70.73 84 PHE B C 1
ATOM 4427 O O . PHE B 2 58 ? 8.614 63.432 31.724 1.00 85.82 84 PHE B O 1
ATOM 4435 N N . LEU B 2 59 ? 7.509 61.684 30.830 1.00 56.06 85 LEU B N 1
ATOM 4436 C CA . LEU B 2 59 ? 8.740 60.979 30.480 1.00 72.34 85 LEU B CA 1
ATOM 4437 C C . LEU B 2 59 ? 9.668 61.830 29.623 1.00 74.74 85 LEU B C 1
ATOM 4438 O O . LEU B 2 59 ? 10.885 61.609 29.619 1.00 50.09 85 LEU B O 1
ATOM 4443 N N . GLN B 2 60 ? 9.120 62.803 28.898 1.00 84.06 86 GLN B N 1
ATOM 4444 C CA . GLN B 2 60 ? 9.919 63.695 28.072 1.00 93.36 86 GLN B CA 1
ATOM 4445 C C . GLN B 2 60 ? 10.288 64.994 28.775 1.00 101.02 86 GLN B C 1
ATOM 4446 O O . GLN B 2 60 ? 11.194 65.695 28.309 1.00 90.85 86 GLN B O 1
ATOM 4452 N N . CYS B 2 61 ? 9.612 65.330 29.871 1.00 104.29 87 CYS B N 1
ATOM 4453 C CA . CYS B 2 61 ? 9.828 66.596 30.564 1.00 92.60 87 CYS B CA 1
ATOM 4454 C C . CYS B 2 61 ? 11.256 66.713 31.091 1.00 74.50 87 CYS B C 1
ATOM 4455 O O . CYS B 2 61 ? 11.853 65.728 31.526 1.00 57.75 87 CYS B O 1
ATOM 4458 N N . ARG B 2 69 ? 7.781 70.759 29.462 1.00 93.91 95 ARG B N 1
ATOM 4459 C CA . ARG B 2 69 ? 8.488 69.665 28.806 1.00 98.67 95 ARG B CA 1
ATOM 4460 C C . ARG B 2 69 ? 9.974 69.989 28.673 1.00 83.63 95 ARG B C 1
ATOM 4461 O O . ARG B 2 69 ? 10.540 70.738 29.473 1.00 79.19 95 ARG B O 1
ATOM 4469 N N . HIS B 2 70 ? 10.601 69.401 27.659 1.00 74.19 96 HIS B N 1
ATOM 4470 C CA . HIS B 2 70 ? 11.960 69.681 27.238 1.00 85.20 96 HIS B CA 1
ATOM 4471 C C . HIS B 2 70 ? 11.910 70.184 25.799 1.00 91.78 96 HIS B C 1
ATOM 4472 O O . HIS B 2 70 ? 11.090 69.700 25.014 1.00 86.10 96 HIS B O 1
ATOM 4479 N N . PRO B 2 71 ? 12.711 71.190 25.435 1.00 89.51 97 PRO B N 1
ATOM 4480 C CA . PRO B 2 71 ? 12.555 71.779 24.095 1.00 86.38 97 PRO B CA 1
ATOM 4481 C C . PRO B 2 71 ? 12.925 70.852 22.944 1.00 89.71 97 PRO B C 1
ATOM 4482 O O . PRO B 2 71 ? 12.291 70.934 21.885 1.00 93.90 97 PRO B O 1
ATOM 4486 N N . MET B 2 72 ? 13.911 69.968 23.110 1.00 80.83 98 MET B N 1
ATOM 4487 C CA . MET B 2 72 ? 14.429 69.222 21.968 1.00 94.43 98 MET B CA 1
ATOM 4488 C C . MET B 2 72 ? 13.570 68.025 21.573 1.00 107.93 98 MET B C 1
ATOM 4489 O O . MET B 2 72 ? 13.656 67.587 20.420 1.00 113.27 98 MET B O 1
ATOM 4494 N N . VAL B 2 73 ? 12.765 67.470 22.485 1.00 110.27 99 VAL B N 1
ATOM 4495 C CA . VAL B 2 73 ? 11.844 66.411 22.082 1.00 111.40 99 VAL B CA 1
ATOM 4496 C C . VAL B 2 73 ? 10.881 66.985 21.054 1.00 110.47 99 VAL B C 1
ATOM 4497 O O . VAL B 2 73 ? 10.323 68.073 21.243 1.00 106.92 99 VAL B O 1
ATOM 4501 N N . ASP B 2 74 ? 10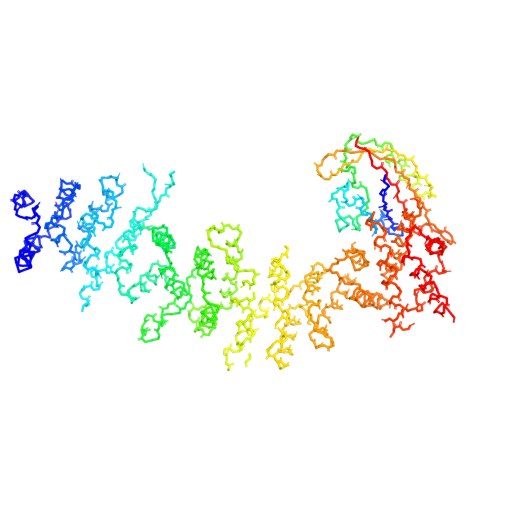.709 66.267 19.945 1.00 95.31 100 ASP B N 1
ATOM 4502 C CA . ASP B 2 74 ? 10.007 66.807 18.786 1.00 83.20 100 ASP B CA 1
ATOM 4503 C C . ASP B 2 74 ? 8.611 67.275 19.178 1.00 91.25 100 ASP B C 1
ATOM 4504 O O . ASP B 2 74 ? 7.805 66.494 19.693 1.00 105.26 100 ASP B O 1
ATOM 4509 N N . SER B 2 75 ? 8.327 68.553 18.925 1.00 93.02 101 SER B N 1
ATOM 4510 C CA . SER B 2 75 ? 7.058 69.130 19.359 1.00 95.69 101 SER B CA 1
ATOM 4511 C C . SER B 2 75 ? 5.884 68.563 18.569 1.00 86.26 101 SER B C 1
ATOM 4512 O O . SER B 2 75 ? 4.797 68.359 19.123 1.00 74.06 101 SER B O 1
ATOM 4515 N N . THR B 2 76 ? 6.083 68.306 17.275 1.00 85.44 102 THR B N 1
ATOM 4516 C CA . THR B 2 76 ? 4.995 67.806 16.441 1.00 84.49 102 THR B CA 1
ATOM 4517 C C . THR B 2 76 ? 4.598 66.391 16.842 1.00 82.69 102 THR B C 1
ATOM 4518 O O . THR B 2 76 ? 3.416 66.114 17.080 1.00 90.77 102 THR B O 1
ATOM 4522 N N . ILE B 2 77 ? 5.577 65.485 16.935 1.00 75.25 103 ILE B N 1
ATOM 4523 C CA . ILE B 2 77 ? 5.294 64.082 17.236 1.00 74.35 103 ILE B CA 1
ATOM 4524 C C . ILE B 2 77 ? 4.510 63.945 18.536 1.00 76.76 103 ILE B C 1
ATOM 4525 O O . ILE B 2 77 ? 3.702 63.020 18.694 1.00 62.61 103 ILE B O 1
ATOM 4530 N N . VAL B 2 78 ? 4.708 64.873 19.472 1.00 76.37 104 VAL B N 1
ATOM 4531 C CA . VAL B 2 78 ? 3.973 64.825 20.728 1.00 82.06 104 VAL B CA 1
ATOM 4532 C C . VAL B 2 78 ? 2.531 65.258 20.509 1.00 87.42 104 VAL B C 1
ATOM 4533 O O . VAL B 2 78 ? 1.597 64.670 21.068 1.00 77.33 104 VAL B O 1
ATOM 4537 N N . ALA B 2 79 ? 2.327 66.284 19.678 1.00 100.01 105 ALA B N 1
ATOM 4538 C CA . ALA B 2 79 ? 0.975 66.723 19.355 1.00 91.35 105 ALA B CA 1
ATOM 4539 C C . ALA B 2 79 ? 0.236 65.696 18.507 1.00 84.07 105 ALA B C 1
ATOM 4540 O O . ALA B 2 79 ? -0.985 65.562 18.629 1.00 79.62 105 ALA B O 1
ATOM 4542 N N . LYS B 2 80 ? 0.953 64.958 17.651 1.00 83.69 106 LYS B N 1
ATOM 4543 C CA . LYS B 2 80 ? 0.303 63.941 16.826 1.00 88.11 106 LYS B CA 1
ATOM 4544 C C . LYS B 2 80 ? -0.304 62.840 17.683 1.00 99.64 106 LYS B C 1
ATOM 4545 O O . LYS B 2 80 ? -1.327 62.254 17.309 1.00 86.34 106 LYS B O 1
ATOM 4551 N N . MET B 2 81 ? 0.314 62.541 18.827 1.00 103.96 107 MET B N 1
ATOM 4552 C CA . MET B 2 81 ? -0.284 61.619 19.789 1.00 83.58 107 MET B CA 1
ATOM 4553 C C . MET B 2 81 ? -1.627 62.134 20.287 1.00 78.19 107 MET B C 1
ATOM 4554 O O . MET B 2 81 ? -2.660 61.479 20.112 1.00 83.23 107 MET B O 1
ATOM 4559 N N . ARG B 2 82 ? -1.629 63.314 20.918 1.00 84.71 108 ARG B N 1
ATOM 4560 C CA . ARG B 2 82 ? -2.838 63.806 21.574 1.00 97.43 108 ARG B CA 1
ATOM 4561 C C . ARG B 2 82 ? -4.006 63.913 20.597 1.00 99.76 108 ARG B C 1
ATOM 4562 O O . ARG B 2 82 ? -5.156 63.640 20.965 1.00 88.60 108 ARG B O 1
ATOM 4570 N N . GLN B 2 83 ? -3.734 64.304 19.349 1.00 108.80 109 GLN B N 1
ATOM 4571 C CA . GLN B 2 83 ? -4.774 64.284 18.325 1.00 110.12 109 GLN B CA 1
ATOM 4572 C C . GLN B 2 83 ? -5.231 62.860 18.060 1.00 93.59 109 GLN B C 1
ATOM 4573 O O . GLN B 2 83 ? -6.431 62.562 18.070 1.00 102.78 109 GLN B O 1
ATOM 4579 N N . CYS B 2 84 ? -4.273 61.962 17.825 1.00 84.56 110 CYS B N 1
ATOM 4580 C CA . CYS B 2 84 ? -4.594 60.560 17.604 1.00 93.82 110 CYS B CA 1
ATOM 4581 C C . CYS B 2 84 ? -5.295 59.953 18.812 1.00 82.79 110 CYS B C 1
ATOM 4582 O O . CYS B 2 84 ? -6.102 59.028 18.663 1.00 69.18 110 CYS B O 1
ATOM 4585 N N . LEU B 2 85 ? -5.024 60.477 20.010 1.00 85.47 111 LEU B N 1
ATOM 4586 C CA . LEU B 2 85 ? -5.607 59.903 21.218 1.00 82.05 111 LEU B CA 1
ATOM 4587 C C . LEU B 2 85 ? -7.092 60.219 21.332 1.00 87.09 111 LEU B C 1
ATOM 4588 O O . LEU B 2 85 ? -7.853 59.417 21.886 1.00 76.71 111 LEU B O 1
ATOM 4593 N N . GLU B 2 86 ? -7.522 61.373 20.817 1.00 94.24 112 GLU B N 1
ATOM 4594 C CA . GLU B 2 86 ? -8.909 61.795 20.989 1.00 108.37 112 GLU B CA 1
ATOM 4595 C C . GLU B 2 86 ? -9.864 60.856 20.262 1.00 120.62 112 GLU B C 1
ATOM 4596 O O . GLU B 2 86 ? -10.742 60.240 20.879 1.00 121.50 112 GLU B O 1
ATOM 4602 N N . ASN B 2 87 ? -9.706 60.733 18.941 1.00 111.29 113 ASN B N 1
ATOM 4603 C CA . ASN B 2 87 ? -10.578 59.860 18.165 1.00 100.29 113 ASN B CA 1
ATOM 4604 C C . ASN B 2 87 ? -10.414 58.394 18.546 1.00 91.46 113 ASN B C 1
ATOM 4605 O O . ASN B 2 87 ? -11.288 57.581 18.228 1.00 88.05 113 ASN B O 1
ATOM 4610 N N . GLY B 2 88 ? -9.321 58.040 19.217 1.00 78.91 114 GLY B N 1
ATOM 4611 C CA . GLY B 2 88 ? -9.094 56.667 19.617 1.00 57.10 114 GLY B CA 1
ATOM 4612 C C . GLY B 2 88 ? -8.551 55.815 18.495 1.00 58.84 114 GLY B C 1
ATOM 4613 O O . GLY B 2 88 ? -9.224 54.907 17.996 1.00 54.69 114 GLY B O 1
ATOM 4614 N N . ILE B 2 89 ? -7.324 56.114 18.084 1.00 59.79 115 ILE B N 1
ATOM 4615 C CA . ILE B 2 89 ? -6.654 55.391 17.016 1.00 63.01 115 ILE B CA 1
ATOM 4616 C C . ILE B 2 89 ? -5.299 54.921 17.524 1.00 52.81 115 ILE B C 1
ATOM 4617 O O . ILE B 2 89 ? -4.688 55.548 18.394 1.00 52.83 115 ILE B O 1
ATOM 4622 N N . GLU B 2 90 ? -4.840 53.795 16.993 1.00 52.85 116 GLU B N 1
ATOM 4623 C CA . GLU B 2 90 ? -3.500 53.333 17.313 1.00 52.26 116 GLU B CA 1
ATOM 4624 C C . GLU B 2 90 ? -2.472 54.334 16.806 1.00 55.87 116 GLU B C 1
ATOM 4625 O O . GLU B 2 90 ? -2.585 54.857 15.694 1.00 67.88 116 GLU B O 1
ATOM 4631 N N . PHE B 2 91 ? -1.469 54.611 17.627 1.00 41.18 117 PHE B N 1
ATOM 4632 C CA . PHE B 2 91 ? -0.362 55.458 17.222 1.00 47.18 117 PHE B CA 1
ATOM 4633 C C . PHE B 2 91 ? 0.922 54.672 17.409 1.00 49.46 117 PHE B C 1
ATOM 4634 O O . PHE B 2 91 ? 1.175 54.142 18.495 1.00 62.16 117 PHE B O 1
ATOM 4642 N N . GLN B 2 92 ? 1.728 54.599 16.358 1.00 51.18 118 GLN B N 1
ATOM 4643 C CA . GLN B 2 92 ? 3.086 54.094 16.461 1.00 57.57 118 GLN B CA 1
ATOM 4644 C C . GLN B 2 92 ? 4.036 55.208 16.054 1.00 68.64 118 GLN B C 1
ATOM 4645 O O . GLN B 2 92 ? 3.919 55.758 14.954 1.00 85.26 118 GLN B O 1
ATOM 4651 N N . GLY B 2 93 ? 4.953 55.551 16.952 1.00 59.37 119 GLY B N 1
ATOM 4652 C CA . GLY B 2 93 ? 5.925 56.593 16.688 1.00 72.25 119 GLY B CA 1
ATOM 4653 C C . GLY B 2 93 ? 7.115 56.389 17.595 1.00 57.70 119 GLY B C 1
ATOM 4654 O O . GLY B 2 93 ? 7.162 55.442 18.382 1.00 74.18 119 GLY B O 1
ATOM 4655 N N . GLU B 2 94 ? 8.080 57.300 17.490 1.00 45.32 120 GLU B N 1
ATOM 4656 C CA . GLU B 2 94 ? 9.331 57.168 18.229 1.00 57.52 120 GLU B CA 1
ATOM 4657 C C . GLU B 2 94 ? 9.795 58.532 18.717 1.00 60.38 120 GLU B C 1
ATOM 4658 O O . GLU B 2 94 ? 10.095 59.415 17.909 1.00 47.41 120 GLU B O 1
ATOM 4664 N N . LEU B 2 95 ? 9.845 58.696 20.036 1.00 62.72 121 LEU B N 1
ATOM 4665 C CA . LEU B 2 95 ? 10.452 59.842 20.695 1.00 57.10 121 LEU B CA 1
ATOM 4666 C C . LEU B 2 95 ? 11.680 59.380 21.458 1.00 80.82 121 LEU B C 1
ATOM 4667 O O . LEU B 2 95 ? 11.881 58.183 21.687 1.00 73.67 121 LEU B O 1
ATOM 4672 N N . LEU B 2 96 ? 12.488 60.349 21.877 1.00 107.99 122 LEU B N 1
ATOM 4673 C CA . LEU B 2 96 ? 13.509 60.101 22.883 1.00 101.58 122 LEU B CA 1
ATOM 4674 C C . LEU B 2 96 ? 12.987 60.528 24.251 1.00 96.19 122 LEU B C 1
ATOM 4675 O O . LEU B 2 96 ? 12.460 61.635 24.412 1.00 96.35 122 LEU B O 1
ATOM 4680 N N . ASN B 2 97 ? 13.090 59.619 25.217 1.00 82.98 123 ASN B N 1
ATOM 4681 C CA . ASN B 2 97 ? 12.675 59.853 26.589 1.00 79.05 123 ASN B CA 1
ATOM 4682 C C . ASN B 2 97 ? 13.857 59.511 27.484 1.00 84.02 123 ASN B C 1
ATOM 4683 O O . ASN B 2 97 ? 14.723 58.723 27.103 1.00 82.20 123 ASN B O 1
ATOM 4688 N N . PHE B 2 98 ? 13.908 60.106 28.671 1.00 90.64 124 PHE B N 1
ATOM 4689 C CA . PHE B 2 98 ? 15.049 59.879 29.546 1.00 81.02 124 PHE B CA 1
ATOM 4690 C C . PHE B 2 98 ? 14.596 59.538 30.956 1.00 74.30 124 PHE B C 1
ATOM 4691 O O . PHE B 2 98 ? 13.605 60.082 31.455 1.00 77.50 124 PHE B O 1
ATOM 4699 N N . ARG B 2 99 ? 15.335 58.621 31.585 1.00 54.61 125 ARG B N 1
ATOM 4700 C CA . ARG B 2 99 ? 15.205 58.342 33.008 1.00 64.97 125 ARG B CA 1
ATOM 4701 C C . ARG B 2 99 ? 15.419 59.626 33.791 1.00 86.56 125 ARG B C 1
ATOM 4702 O O . ARG B 2 99 ? 15.933 60.609 33.246 1.00 105.78 125 ARG B O 1
ATOM 4710 N N . LYS B 2 100 ? 15.058 59.633 35.072 1.00 73.99 126 LYS B N 1
ATOM 4711 C CA . LYS B 2 100 ? 15.337 60.827 35.855 1.00 88.60 126 LYS B CA 1
ATOM 4712 C C . LYS B 2 100 ? 16.839 61.006 36.058 1.00 93.82 126 LYS B C 1
ATOM 4713 O O . LYS B 2 100 ? 17.285 62.105 36.403 1.00 84.25 126 LYS B O 1
ATOM 4719 N N . ASP B 2 101 ? 17.630 59.959 35.805 1.00 91.60 127 ASP B N 1
ATOM 4720 C CA . ASP B 2 101 ? 19.080 60.099 35.745 1.00 85.05 127 ASP B CA 1
ATOM 4721 C C . ASP B 2 101 ? 19.514 61.180 34.769 1.00 78.36 127 ASP B C 1
ATOM 4722 O O . ASP B 2 101 ? 20.656 61.646 34.839 1.00 90.41 127 ASP B O 1
ATOM 4727 N N . GLY B 2 102 ? 18.631 61.588 33.862 1.00 63.89 128 GLY B N 1
ATOM 4728 C CA . GLY B 2 102 ? 18.986 62.430 32.750 1.00 65.45 128 GLY B CA 1
ATOM 4729 C C . GLY B 2 102 ? 19.479 61.665 31.539 1.00 78.57 128 GLY B C 1
ATOM 4730 O O . GLY B 2 102 ? 19.374 62.172 30.417 1.00 83.14 128 GLY B O 1
ATOM 4731 N N . SER B 2 103 ? 20.001 60.456 31.735 1.00 87.50 129 SER B N 1
ATOM 4732 C CA . SER B 2 103 ? 20.460 59.611 30.637 1.00 92.74 129 SER B CA 1
ATOM 4733 C C . SER B 2 103 ? 19.313 59.334 29.669 1.00 98.75 129 SER B C 1
ATOM 4734 O O . SER B 2 103 ? 18.287 58.765 30.080 1.00 103.81 129 SER B O 1
ATOM 4737 N N . PRO B 2 104 ? 19.443 59.694 28.394 1.00 93.09 130 PRO B N 1
ATOM 4738 C CA . PRO B 2 104 ? 18.323 59.563 27.463 1.00 91.48 130 PRO B CA 1
ATOM 4739 C C . PRO B 2 104 ? 18.334 58.263 26.676 1.00 94.08 130 PRO B C 1
ATOM 4740 O O . PRO B 2 104 ? 19.375 57.661 26.404 1.00 86.73 130 PRO B O 1
ATOM 4744 N N . LEU B 2 105 ? 17.126 57.849 26.307 1.00 94.76 131 LEU B N 1
ATOM 4745 C CA . LEU B 2 105 ? 16.866 56.721 25.428 1.00 90.92 131 LEU B CA 1
ATOM 4746 C C . LEU B 2 105 ? 15.815 57.152 24.417 1.00 91.94 131 LEU B C 1
ATOM 4747 O O . LEU B 2 105 ? 15.290 58.264 24.478 1.00 93.57 131 LEU B O 1
ATOM 4752 N N . MET B 2 106 ? 15.492 56.257 23.488 1.00 95.97 132 MET B N 1
ATOM 4753 C CA . MET B 2 106 ? 14.351 56.445 22.605 1.00 92.35 132 MET B CA 1
ATOM 4754 C C . MET B 2 106 ? 13.669 55.104 22.382 1.00 76.26 132 MET B C 1
ATOM 4755 O O . MET B 2 106 ? 14.318 54.057 22.353 1.00 81.28 132 MET B O 1
ATOM 4760 N N . ASN B 2 107 ? 12.348 55.141 22.240 1.00 67.36 133 ASN B N 1
ATOM 4761 C CA . ASN B 2 107 ? 11.573 53.932 22.021 1.00 79.60 133 ASN B CA 1
ATOM 4762 C C . ASN B 2 107 ? 10.570 54.187 20.912 1.00 82.19 133 ASN B C 1
ATOM 4763 O O . ASN B 2 107 ? 10.252 55.336 20.591 1.00 81.10 133 ASN B O 1
ATOM 4768 N N . LYS B 2 108 ? 10.057 53.103 20.335 1.00 68.87 134 LYS B N 1
ATOM 4769 C CA . LYS B 2 108 ? 8.877 53.182 19.484 1.00 78.10 134 LYS B CA 1
ATOM 4770 C C . LYS B 2 108 ? 7.666 52.774 20.316 1.00 64.42 134 LYS B C 1
ATOM 4771 O O . LYS B 2 108 ? 7.507 51.599 20.668 1.00 54.01 134 LYS B O 1
ATOM 4777 N N . LEU B 2 109 ? 6.831 53.754 20.648 1.00 62.12 135 LEU B N 1
ATOM 4778 C CA . LEU B 2 109 ? 5.583 53.500 21.352 1.00 51.81 135 LEU B CA 1
ATOM 4779 C C . LEU B 2 109 ? 4.499 52.982 20.414 1.00 49.31 135 LEU B C 1
ATOM 4780 O O . LEU B 2 109 ? 4.397 53.398 19.257 1.00 51.37 135 LEU B O 1
ATOM 4785 N N . ARG B 2 110 ? 3.703 52.051 20.929 1.00 33.84 136 ARG B N 1
ATOM 4786 C CA . ARG B 2 110 ? 2.466 51.603 20.310 1.00 33.19 136 ARG B CA 1
ATOM 4787 C C . ARG B 2 110 ? 1.362 51.817 21.333 1.00 40.58 136 ARG B C 1
ATOM 4788 O O . ARG B 2 110 ? 1.370 51.183 22.393 1.00 50.26 136 ARG B O 1
ATOM 4796 N N . LEU B 2 111 ? 0.442 52.734 21.040 1.00 37.45 137 LEU B N 1
ATOM 4797 C CA . LEU B 2 111 ? -0.653 53.065 21.944 1.00 27.85 137 LEU B CA 1
ATOM 4798 C C . LEU B 2 111 ? -1.928 52.437 21.408 1.00 24.30 137 LEU B C 1
ATOM 4799 O O . LEU B 2 111 ? -2.324 52.703 20.269 1.00 48.41 137 LEU B O 1
ATOM 4804 N N . VAL B 2 112 ? -2.566 51.613 22.231 1.00 24.20 138 VAL B N 1
ATOM 4805 C CA . VAL B 2 112 ? -3.627 50.722 21.775 1.00 28.93 138 VAL B CA 1
ATOM 4806 C C . VAL B 2 112 ? -4.911 51.008 22.541 1.00 35.19 138 VAL B C 1
ATOM 4807 O O . VAL B 2 112 ? -5.087 50.513 23.664 1.00 40.14 138 VAL B O 1
ATOM 4811 N N . PRO B 2 113 ? -5.829 51.792 21.984 1.00 25.89 139 PRO B N 1
ATOM 4812 C CA . PRO B 2 113 ? -7.110 52.009 22.660 1.00 36.90 139 PRO B CA 1
ATOM 4813 C C . PRO B 2 113 ? -7.896 50.710 22.774 1.00 31.05 139 PRO B C 1
ATOM 4814 O O . PRO B 2 113 ? -7.991 49.934 21.820 1.00 25.32 139 PRO B O 1
ATOM 4818 N N . ILE B 2 114 ? -8.438 50.467 23.965 1.00 33.00 140 ILE B N 1
ATOM 4819 C CA . ILE B 2 114 ? -9.221 49.271 24.255 1.00 45.14 140 ILE B CA 1
ATOM 4820 C C . ILE B 2 114 ? -10.623 49.709 24.660 1.00 59.77 140 ILE B C 1
ATOM 4821 O O . ILE B 2 114 ? -10.784 50.605 25.496 1.00 61.48 140 ILE B O 1
ATOM 4826 N N . ARG B 2 115 ? -11.630 49.078 24.061 1.00 52.48 141 ARG B N 1
ATOM 4827 C CA . ARG B 2 115 ? -13.017 49.475 24.240 1.00 60.11 141 ARG B CA 1
ATOM 4828 C C . ARG B 2 115 ? -13.891 48.232 24.166 1.00 70.30 141 ARG B C 1
ATOM 4829 O O . ARG B 2 115 ? -13.465 47.180 23.675 1.00 73.65 141 ARG B O 1
ATOM 4837 N N . GLU B 2 116 ? -15.119 48.353 24.681 1.00 79.46 142 GLU B N 1
ATOM 4838 C CA . GLU B 2 116 ? -16.000 47.191 24.744 1.00 84.60 142 GLU B CA 1
ATOM 4839 C C . GLU B 2 116 ? -17.427 47.443 24.266 1.00 101.08 142 GLU B C 1
ATOM 4840 O O . GLU B 2 116 ? -17.975 46.615 23.532 1.00 107.94 142 GLU B O 1
ATOM 4846 N N . GLU B 2 117 ? -18.054 48.553 24.661 1.00 96.90 143 GLU B N 1
ATOM 4847 C CA . GLU B 2 117 ? -19.495 48.705 24.464 1.00 110.06 143 GLU B CA 1
ATOM 4848 C C . GLU B 2 117 ? -19.965 49.774 23.458 1.00 110.65 143 GLU B C 1
ATOM 4849 O O . GLU B 2 117 ? -21.181 49.903 23.285 1.00 127.14 143 GLU B O 1
ATOM 4855 N N . ASP B 2 118 ? -19.107 50.530 22.753 1.00 93.22 144 ASP B N 1
ATOM 4856 C CA . ASP B 2 118 ? -17.653 50.487 22.686 1.00 93.82 144 ASP B CA 1
ATOM 4857 C C . ASP B 2 118 ? -17.079 51.863 22.991 1.00 94.17 144 ASP B C 1
ATOM 4858 O O . ASP B 2 118 ? -16.868 52.672 22.086 1.00 82.09 144 ASP B O 1
ATOM 4863 N N . GLU B 2 119 ? -16.841 52.123 24.271 1.00 95.04 145 GLU B N 1
ATOM 4864 C CA . GLU B 2 119 ? -16.245 53.367 24.730 1.00 96.14 145 GLU B CA 1
ATOM 4865 C C . GLU B 2 119 ? -14.817 53.093 25.176 1.00 70.39 145 GLU B C 1
ATOM 4866 O O . GLU B 2 119 ? -14.548 52.082 25.830 1.00 67.53 145 GLU B O 1
ATOM 4872 N N . ILE B 2 120 ? -13.900 53.984 24.809 1.00 59.41 146 ILE B N 1
ATOM 4873 C CA . ILE B 2 120 ? -12.492 53.773 25.116 1.00 61.84 146 ILE B CA 1
ATOM 4874 C C . ILE B 2 120 ? -12.285 53.930 26.614 1.00 62.61 146 ILE B C 1
ATOM 4875 O O . ILE B 2 120 ? -12.122 55.048 27.115 1.00 72.91 146 ILE B O 1
ATOM 4880 N N . THR B 2 121 ? -12.302 52.811 27.337 1.00 54.54 147 THR B N 1
ATOM 4881 C CA . THR B 2 121 ? -12.098 52.832 28.779 1.00 49.73 147 THR B CA 1
ATOM 4882 C C . THR B 2 121 ? -10.628 52.828 29.166 1.00 44.23 147 THR B C 1
ATOM 4883 O O . THR B 2 121 ? -10.254 53.478 30.149 1.00 47.98 147 THR B O 1
ATOM 4887 N N . HIS B 2 122 ? -9.786 52.124 28.412 1.00 33.11 148 HIS B N 1
ATOM 4888 C CA . HIS B 2 122 ? -8.394 51.934 28.784 1.00 30.12 148 HIS B CA 1
ATOM 4889 C C . HIS B 2 122 ? -7.494 52.205 27.590 1.00 30.13 148 HIS B C 1
ATOM 4890 O O . HIS B 2 122 ? -7.932 52.206 26.438 1.00 34.85 148 HIS B O 1
ATOM 4897 N N . PHE B 2 123 ? -6.220 52.425 27.890 1.00 28.00 149 PHE B N 1
ATOM 4898 C CA . PHE B 2 123 ? -5.174 52.567 26.894 1.00 20.24 149 PHE B CA 1
ATOM 4899 C C . PHE B 2 123 ? -4.057 51.618 27.291 1.00 20.80 149 PHE B C 1
ATOM 4900 O O . PHE B 2 123 ? -3.865 51.346 28.477 1.00 31.20 149 PHE B O 1
ATOM 4908 N N . ILE B 2 124 ? -3.310 51.115 26.313 1.00 21.32 150 ILE B N 1
ATOM 4909 C CA . ILE B 2 124 ? -2.137 50.294 26.605 1.00 19.29 150 ILE B CA 1
ATOM 4910 C C . ILE B 2 124 ? -0.973 50.773 25.752 1.00 21.69 150 ILE B C 1
ATOM 4911 O O . ILE B 2 124 ? -1.058 50.753 24.518 1.00 43.54 150 ILE B O 1
ATOM 4916 N N . GLY B 2 125 ? 0.116 51.168 26.400 1.00 21.45 151 GLY B N 1
ATOM 4917 C CA . GLY B 2 125 ? 1.317 51.591 25.706 1.00 19.96 151 GLY B CA 1
ATOM 4918 C C . GLY B 2 125 ? 2.356 50.474 25.741 1.00 19.42 151 GLY B C 1
ATOM 4919 O O . GLY B 2 125 ? 2.658 49.934 26.802 1.00 30.60 151 GLY B O 1
ATOM 4920 N N . VAL B 2 126 ? 2.863 50.138 24.569 1.00 19.67 152 VAL B N 1
ATOM 4921 C CA . VAL B 2 126 ? 3.857 49.080 24.427 1.00 22.14 152 VAL B CA 1
ATOM 4922 C C . VAL B 2 126 ? 5.104 49.738 23.850 1.00 35.41 152 VAL B C 1
ATOM 4923 O O . VAL B 2 126 ? 5.235 49.913 22.633 1.00 42.93 152 VAL B O 1
ATOM 4927 N N . LEU B 2 127 ? 6.035 50.113 24.723 1.00 27.81 153 LEU B N 1
ATOM 4928 C CA . LEU B 2 127 ? 7.203 50.880 24.320 1.00 41.39 153 LEU B CA 1
ATOM 4929 C C . LEU B 2 127 ? 8.468 50.045 24.458 1.00 49.75 153 LEU B C 1
ATOM 4930 O O . LEU B 2 127 ? 8.663 49.348 25.459 1.00 53.26 153 LEU B O 1
ATOM 4935 N N . LEU B 2 128 ? 9.321 50.123 23.438 1.00 53.98 154 LEU B N 1
ATOM 4936 C CA . LEU B 2 128 ? 10.510 49.286 23.303 1.00 58.86 154 LEU B CA 1
ATOM 4937 C C . LEU B 2 128 ? 11.739 50.194 23.346 1.00 78.84 154 LEU B C 1
ATOM 4938 O O . LEU B 2 128 ? 12.143 50.753 22.320 1.00 91.53 154 LEU B O 1
ATOM 4943 N N . PHE B 2 129 ? 12.338 50.319 24.530 1.00 73.91 155 PHE B N 1
ATOM 4944 C CA . PHE B 2 129 ? 13.386 51.307 24.764 1.00 74.26 155 PHE B CA 1
ATOM 4945 C C . PHE B 2 129 ? 14.670 50.974 24.009 1.00 78.83 155 PHE B C 1
ATOM 4946 O O . PHE B 2 129 ? 15.065 49.808 23.906 1.00 79.25 155 PHE B O 1
ATOM 4954 N N . THR B 2 130 ? 15.331 52.020 23.501 1.00 83.64 156 THR B N 1
ATOM 4955 C CA . THR B 2 130 ? 16.634 51.914 22.846 1.00 83.16 156 THR B CA 1
ATOM 4956 C C . THR B 2 130 ? 17.398 53.207 23.090 1.00 90.73 156 THR B C 1
ATOM 4957 O O . THR B 2 130 ? 16.974 54.270 22.628 1.00 90.76 156 THR B O 1
ATOM 4961 N N . ASP B 2 131 ? 18.526 53.120 23.789 1.00 102.13 157 ASP B N 1
ATOM 4962 C CA . ASP B 2 131 ? 19.280 54.315 24.171 1.00 94.25 157 ASP B CA 1
ATOM 4963 C C . ASP B 2 131 ? 19.807 55.099 22.968 1.00 73.36 157 ASP B C 1
ATOM 4964 O O . ASP B 2 131 ? 20.402 54.540 22.047 1.00 70.09 157 ASP B O 1
#

Radius of gyration: 37.06 Å; Cα contacts (8 Å, |Δi|>4): 851; chains: 2; bounding box: 94×65×91 Å

InterPro domains:
  IPR026211 GIGANTEA [PR02081] (6-24)
  IPR026211 GIGANTEA [PR02081] (124-148)
  IPR026211 GIGANTEA [PR02081] (184-204)
  IPR026211 GIGANTEA [PR02081] (204-222)
  IPR026211 GIGANTEA [PR02081] (232-250)
  IPR026211 GIGANTEA [PR02081] (250-271)
  IPR026211 GIGANTEA [PR02081] (277-295)
  IPR026211 GIGANTEA [PR02081] (301-321)
  IPR026211 GIGANTEA [PR02081] (326-345)
  IPR026211 GIGANTEA [PR02081] (345-365)
  IPR026211 GIGANTEA [PR02081] (377-399)
  IPR026211 GIGANTEA [PR02081] (449-472)
  IPR026211 GIGANTEA [PR02081] (509-530)
  IPR026211 GIGANTEA [PTHR36319] (4-1170)
  IPR060515 GIGANTEA, C-terminal domain [PF28518] (873-1168)

Organism: Arabidopsis thaliana (NCBI:txid3702)

Sequence (625 aa):
RWIDGLQFSSLLWPPPRDPQQHKDQVVAYVEYFGQFTSEQFPDDIAELVRHQYPSTEKRLLDDVLAFVLHHPEHGHAVILPIISCLIDGSLVYSKEAHPFASFISLVCSEQWALACGEILRILTHYNRPIYKRKPLRPLSPWISDILLAAPLGIRSDYFRWCSGVVANGAGVILSVCDDEVARYETATLTAVAVPALLLPPPTTSLDEHLVAGLPALEPYARLFHRYYAIATPSATQRLLLGLLEAPPSWAPDALDAAVQLVELLRAAEDYASGVRLPRNWHLHFLRAIGIASGVAADAAAALLFRILSQPALLFEATIEATAQGIASLCAHGPEVEWRICTIWEAAYGLPPILSWNLYIPLLKVLEYLPRGSPSEACLKIFVATVETILSASELRAVHALFLESCAGVELASRLLFVVLTVCVSHGPVAAFDSYVLAAVCALACEVQLDSAISHTRRILAILEALFSLAAAVAAHISELFRRSKALTHALSGLRCKWDKEIHKRASSLYNLIDVHSKPCGFVVSDALEPDNPIIYVNTVFEIVTGYRAEEVIGRNCRFLQCRHPMVDSTIVAKMRQCLENGIEFQGELLNFRKDGSPLMNKLRLVPIREEDEITHFIGVLLFTD

B-factor: mean 47.43, std 26.82, range [6.71, 186.22]

Foldseek 3Di:
DVLVVCVPPQQFPAQDPPPVSNVVVLVVVLCVLVVDPDVCSLVSVLCVDVVNDDDDDAGNNLVNLCVLLVCVVCVVSRCVSVVVCLVVVSDDDDCVRHNNVVVLVLLCVPSSVVSLVSVLVVLQLQQAWDDVVPIHGRCLQSSLSSLVSHDLVVLLVSLCVQLVLVHHSLVSLVRNQVSCVPVPVDRVSLVSNLLSQQAAPDCVVPPRRVQRERGDCVSVLVSLLQCLLPPDLVVLLVSLLRLQPHDCNHDVHSLVVSVVNVVSNVVCQVPDPDGHHDLLSLRNQVVNLLVCLPCSVVRSLVNLLVCLLDPCLCVVSSLLSSLCSVLVCPPSDPVSVVSSLVSNCVPVVCNDDAEVVSCLSNVSNLVNHDDPDVVNVSNCVLLVNLLRQCVVPSPLVLVCLLAVPSDDLPVSLVSVLSNLVSVVVPVVNVSVLVVLLVLLLVLLVVVVVVSSVVSLLSNLSSLLCCCVEVSLVLLVVLVSQPVDVRSVVSLVSLVDPVPPRSVVSSVSSVVSSVVSPD/DKKKWKFFPVDPLGATDDTGPVNCVQQVDHPVVRGVPHPPPQPPVDPPWDPVLVVVCVVCPPVFHWDWDKTWGHHPVRHIWMWTWTKHFQADVRDRGMIMIITDIGD

Nearest PDB structures (foldseek):
  7wa4-assembly1_B  TM=1.009E+00  e=3.968E-20  Arabidopsis thaliana
  4llo-assembly2_D  TM=9.064E-01  e=2.115E-07  Mus musculus
  4hqa-assembly1_A  TM=9.159E-01  e=7.655E-07  Homo sapiens
  6y7q-assembly1_AAA-2  TM=8.934E-01  e=1.498E-06  Homo sapiens
  5va1-assembly1_A  TM=8.515E-01  e=3.913E-07  Homo sapiens

Secondary structure (DSSP, 8-state):
-HHHHGGGSGGGSPPPSSHHHHHHHHHHHHHHHHT---TTHHHHHHHHHHHH---SS--HHHHHH--TTT-GGGHHHHHHHHHHHHHHTSS---TTSHHHHHHHHHH--HHHHHHHHHHHHHHHHT---B-----B-TTHHHHHHHHHSS-HHHHHHHHHHHTT----HHHHHHHHHHHHHHHSS--SHHHHHHHHHHSPPPTTSHHHHHS------SSTHHHHHHHHHHS-HHHHHHHHHHHHT--TTT-SSHHHHHHHHHHHHHHHHHH--S----TT--TTTHHHHHH---HHHHHHHHHHHHHHHSTTS---HHHHHHHHHHH--GGG-HHHHHHHHHHHHHHTT------HHHHHHHHHHHHHS-SS-HHHHH--HHHHHHHHHH---TTT--HIIIII-SS-HHHHHHHHHHHHHHHHH--HHHHHHHHHHHHHHHHHHHHH--HHHHHHHHHHHHHHHHHH-----HHHHHHHHTT-HHHHHHHHH----SSHHHHHHHHHHHHHHHHHH-/--EEEEEETTSTT--EEEE-HHHHHHHS--HHHHBTS-GGGTT---SSS-HHHHHHHHHHHHHT--EEEEEEEE-TTS-EEEEEEEEEEEESSS-EEEEEEEEEEE-

GO terms:
  GO:0005634 nucleus (C, IDA)
  GO:0003677 DNA binding (F, IDA)
  GO:0005654 nucleoplasm (C, IDA)
  GO:0009637 response to blue light (P, IDA)
  GO:0006355 regulation of DNA-templated transcription (P, IDA)
  GO:0007623 circadian rhythm (P, IDA)
  GO:0009908 flower development (P, TAS)
  GO:0042542 response to hydrogen peroxide (P, IMP)
  GO:0042752 regulation of circadian rhythm (P, IMP)
  GO:0009409 response to cold (P, IMP)
  GO:0010218 response to far red light (P, IMP)
  GO:0010378 temperature compensation of the circadian clock (P, IMP)
  GO:0048578 positive regulation of long-day photoperiodism, flowering (P, IMP)
  GO:0005515 protein binding (F, IPI)

Solvent-accessible surface area: 30490 Å² total